Protein AF-A0A8H4V2S3-F1 (afdb_monomer)

Structure (mmCIF, N/CA/C/O backbone):
data_AF-A0A8H4V2S3-F1
#
_entry.id   AF-A0A8H4V2S3-F1
#
loop_
_atom_site.group_PDB
_atom_site.id
_atom_site.type_symbol
_atom_site.label_atom_id
_atom_site.label_alt_id
_atom_site.label_comp_id
_atom_site.label_asym_id
_atom_site.label_entity_id
_atom_site.label_seq_id
_atom_site.pdbx_PDB_ins_code
_atom_site.Cartn_x
_atom_site.Cartn_y
_atom_site.Cartn_z
_atom_site.occupancy
_atom_site.B_iso_or_equiv
_atom_site.auth_seq_id
_atom_site.auth_comp_id
_atom_site.auth_asym_id
_atom_site.auth_atom_id
_atom_site.pdbx_PDB_model_num
ATOM 1 N N . MET A 1 1 ? 55.366 20.898 -35.032 1.00 26.80 1 MET A N 1
ATOM 2 C CA . MET A 1 1 ? 56.160 21.334 -33.862 1.00 26.80 1 MET A CA 1
ATOM 3 C C . MET A 1 1 ? 55.260 22.213 -33.000 1.00 26.80 1 MET A C 1
ATOM 5 O O . MET A 1 1 ? 54.598 23.060 -33.578 1.00 26.80 1 MET A O 1
ATOM 9 N N . PRO A 1 2 ? 55.152 21.971 -31.689 1.00 45.28 2 PRO A N 1
ATOM 10 C CA . PRO A 1 2 ? 54.397 20.822 -31.177 1.00 45.28 2 PRO A CA 1
ATOM 11 C C . PRO A 1 2 ? 53.497 21.148 -29.958 1.00 45.28 2 PRO A C 1
ATOM 13 O O . PRO A 1 2 ? 53.590 22.226 -29.395 1.00 45.28 2 PRO A O 1
ATOM 16 N N . HIS A 1 3 ? 52.700 20.137 -29.573 1.00 29.64 3 HIS A N 1
ATOM 17 C CA . HIS A 1 3 ? 52.208 19.772 -28.224 1.00 29.64 3 HIS A CA 1
ATOM 18 C C . HIS A 1 3 ? 51.425 20.816 -27.394 1.00 29.64 3 HIS A C 1
ATOM 20 O O . HIS A 1 3 ? 51.838 21.944 -27.215 1.00 29.64 3 HIS A O 1
ATOM 26 N N . GLY A 1 4 ? 50.261 20.517 -26.814 1.00 28.67 4 GLY A N 1
ATOM 27 C CA . GLY A 1 4 ? 49.838 19.267 -26.187 1.00 28.67 4 GLY A CA 1
ATOM 28 C C . GLY A 1 4 ? 50.019 19.379 -24.672 1.00 28.67 4 GLY A C 1
ATOM 29 O O . GLY A 1 4 ? 51.150 19.405 -24.212 1.00 28.67 4 GLY A O 1
ATOM 30 N N . ALA A 1 5 ? 48.927 19.407 -23.902 1.00 33.03 5 ALA A N 1
ATOM 31 C CA . ALA A 1 5 ? 48.943 19.024 -22.489 1.00 33.03 5 ALA A CA 1
ATOM 32 C C . ALA A 1 5 ? 47.524 18.706 -21.998 1.00 33.03 5 ALA A C 1
ATOM 34 O O . ALA A 1 5 ? 46.745 19.584 -21.634 1.00 33.03 5 ALA A O 1
ATOM 35 N N . LYS A 1 6 ? 47.221 17.405 -21.955 1.00 31.23 6 LYS A N 1
ATOM 36 C CA . LYS A 1 6 ? 46.289 16.831 -20.984 1.00 31.23 6 LYS A CA 1
ATOM 37 C C . LYS A 1 6 ? 46.817 17.157 -19.583 1.00 31.23 6 LYS A C 1
ATOM 39 O O . LYS A 1 6 ? 47.994 16.910 -19.321 1.00 31.23 6 LYS A O 1
ATOM 44 N N . ARG A 1 7 ? 45.961 17.605 -18.663 1.00 31.28 7 ARG A N 1
ATOM 45 C CA . ARG A 1 7 ? 46.200 17.406 -17.228 1.00 31.28 7 ARG A CA 1
ATOM 46 C C . ARG A 1 7 ? 45.157 16.451 -16.668 1.00 31.28 7 ARG A C 1
ATOM 48 O O . ARG A 1 7 ? 43.957 16.688 -16.766 1.00 31.28 7 ARG A O 1
ATOM 55 N N . LYS A 1 8 ? 45.698 15.347 -16.154 1.00 28.83 8 LYS A N 1
ATOM 56 C CA . LYS A 1 8 ? 45.082 14.345 -15.290 1.00 28.83 8 LYS A CA 1
ATOM 57 C C . LYS A 1 8 ? 44.313 15.019 -14.152 1.00 28.83 8 LYS A C 1
ATOM 59 O O . LYS A 1 8 ? 44.824 15.965 -13.559 1.00 28.83 8 LYS A O 1
ATOM 64 N N . ARG A 1 9 ? 43.140 14.481 -13.828 1.00 28.19 9 ARG A N 1
ATOM 65 C CA . ARG A 1 9 ? 42.620 14.493 -12.460 1.00 28.19 9 ARG A CA 1
ATOM 66 C C . ARG A 1 9 ? 43.046 13.163 -11.851 1.00 28.19 9 ARG A C 1
ATOM 68 O O . ARG A 1 9 ? 42.729 12.130 -12.431 1.00 28.19 9 ARG A O 1
ATOM 75 N N . ASP A 1 10 ? 43.804 13.231 -10.769 1.00 30.17 10 ASP A N 1
ATOM 76 C CA . ASP A 1 10 ? 43.915 12.152 -9.789 1.00 30.17 10 ASP A CA 1
ATOM 77 C C . ASP A 1 10 ? 43.292 12.657 -8.473 1.00 30.17 10 ASP A C 1
ATOM 79 O O . ASP A 1 10 ? 43.145 13.878 -8.317 1.00 30.17 10 ASP A O 1
ATOM 83 N N . PRO A 1 11 ? 42.834 11.727 -7.621 1.00 36.62 11 PRO A N 1
ATOM 84 C CA . PRO A 1 11 ? 41.878 11.942 -6.545 1.00 36.62 11 PRO A CA 1
ATOM 85 C C . PRO A 1 11 ? 42.564 12.422 -5.262 1.00 36.62 11 PRO A C 1
ATOM 87 O O . PRO A 1 11 ? 43.787 12.440 -5.175 1.00 36.62 11 PRO A O 1
ATOM 90 N N . ASP A 1 12 ? 41.737 12.756 -4.276 1.00 29.22 12 ASP A N 1
ATOM 91 C CA . ASP A 1 12 ? 42.098 13.090 -2.897 1.00 29.22 12 ASP A CA 1
ATOM 92 C C . ASP A 1 12 ? 42.623 14.512 -2.675 1.00 29.22 12 ASP A C 1
ATOM 94 O O . ASP A 1 12 ? 43.820 14.774 -2.619 1.00 29.22 12 ASP A O 1
ATOM 98 N N . ASP A 1 13 ? 41.682 15.426 -2.429 1.00 26.95 13 ASP A N 1
ATOM 99 C CA . ASP A 1 13 ? 41.865 16.356 -1.317 1.00 26.95 13 ASP A CA 1
ATOM 100 C C . ASP A 1 13 ? 40.515 16.604 -0.629 1.00 26.95 13 ASP A C 1
ATOM 102 O O . ASP A 1 13 ? 39.601 17.241 -1.161 1.00 26.95 13 ASP A O 1
ATOM 106 N N . TYR A 1 14 ? 40.385 15.984 0.542 1.00 27.92 14 TYR A N 1
ATOM 107 C CA . TYR A 1 14 ? 39.300 16.142 1.498 1.00 27.92 14 TYR A CA 1
ATOM 108 C C . TYR A 1 14 ? 39.486 17.468 2.242 1.00 27.92 14 TYR A C 1
ATOM 110 O O . TYR A 1 14 ? 40.471 17.639 2.956 1.00 27.92 14 TYR A O 1
ATOM 118 N N . ALA A 1 15 ? 38.498 18.357 2.167 1.00 28.30 15 ALA A N 1
ATOM 119 C CA . ALA A 1 15 ? 38.236 19.329 3.224 1.00 28.30 15 ALA A CA 1
ATOM 120 C C . ALA A 1 15 ? 36.764 19.763 3.176 1.00 28.30 15 ALA A C 1
ATOM 122 O O . ALA A 1 15 ? 36.351 20.531 2.307 1.00 28.30 15 ALA A O 1
ATOM 123 N N . ASP A 1 16 ? 35.986 19.238 4.124 1.00 28.05 16 ASP A N 1
ATOM 124 C CA . ASP A 1 16 ? 34.659 19.726 4.508 1.00 28.05 16 ASP A CA 1
ATOM 125 C C . ASP A 1 16 ? 34.687 21.228 4.835 1.00 28.05 16 ASP A C 1
ATOM 127 O O . ASP A 1 16 ? 35.646 21.726 5.437 1.00 28.05 16 ASP A O 1
ATOM 131 N N . PRO A 1 17 ? 33.566 21.924 4.591 1.00 28.03 17 PRO A N 1
ATOM 132 C CA . PRO A 1 17 ? 32.978 22.634 5.714 1.00 28.03 17 PRO A CA 1
ATOM 133 C C . PRO A 1 17 ? 31.469 22.385 5.833 1.00 28.03 17 PRO A C 1
ATOM 135 O O . PRO A 1 17 ? 30.662 22.786 4.998 1.00 28.03 17 PRO A O 1
ATOM 138 N N . VAL A 1 18 ? 31.135 21.755 6.957 1.00 27.66 18 VAL A N 1
ATOM 139 C CA . VAL A 1 18 ? 29.911 21.852 7.761 1.00 27.66 18 VAL A CA 1
ATOM 140 C C . VAL A 1 18 ? 28.949 22.974 7.331 1.00 27.66 18 VAL A C 1
ATOM 142 O O . VAL A 1 18 ? 29.212 24.158 7.549 1.00 27.66 18 VAL A O 1
ATOM 145 N N . MET A 1 19 ? 27.772 22.580 6.838 1.00 29.28 19 MET A N 1
ATOM 146 C CA . MET A 1 19 ? 26.548 23.385 6.887 1.00 29.28 19 MET A CA 1
ATOM 147 C C . MET A 1 19 ? 25.490 22.668 7.742 1.00 29.28 19 MET A C 1
ATOM 149 O O . MET A 1 19 ? 25.388 21.442 7.676 1.00 29.28 19 MET A O 1
ATOM 153 N N . PRO A 1 20 ? 24.709 23.397 8.560 1.00 29.56 20 PRO A N 1
ATOM 154 C CA . PRO A 1 20 ? 23.660 22.807 9.384 1.00 29.56 20 PRO A CA 1
ATOM 155 C C . PRO A 1 20 ? 22.458 22.388 8.516 1.00 29.56 20 PRO A C 1
ATOM 157 O O . PRO A 1 20 ? 22.207 23.009 7.480 1.00 29.56 20 PRO A O 1
ATOM 160 N N . PRO A 1 21 ? 21.674 21.371 8.917 1.00 30.83 21 PRO A N 1
ATOM 161 C CA . PRO A 1 21 ? 20.547 20.918 8.121 1.00 30.83 21 PRO A CA 1
ATOM 162 C C . PRO A 1 21 ? 19.351 21.855 8.335 1.00 30.83 21 PRO A C 1
ATOM 164 O O . PRO A 1 21 ? 18.686 21.810 9.366 1.00 30.83 21 PRO A O 1
ATOM 167 N N . SER A 1 22 ? 19.036 22.686 7.343 1.00 32.41 22 SER A N 1
ATOM 168 C CA . SER A 1 22 ? 17.702 23.277 7.183 1.00 32.41 22 SER A CA 1
ATOM 169 C C . SER A 1 22 ? 16.952 22.539 6.075 1.00 32.41 22 SER A C 1
ATOM 171 O O . SER A 1 22 ? 16.774 23.051 4.974 1.00 32.41 22 SER A O 1
ATOM 173 N N . GLY A 1 23 ? 16.544 21.305 6.376 1.00 29.84 23 GLY A N 1
ATOM 174 C CA . GLY A 1 23 ? 15.633 20.494 5.567 1.00 29.84 23 GLY A CA 1
ATOM 175 C C . GLY A 1 23 ? 14.263 20.427 6.234 1.00 29.84 23 GLY A C 1
ATOM 176 O O . GLY A 1 23 ? 13.970 19.484 6.958 1.00 29.84 23 GLY A O 1
ATOM 177 N N . GLY A 1 24 ? 13.443 21.460 6.038 1.00 30.02 24 GLY A N 1
ATOM 178 C CA . GLY A 1 24 ? 12.046 21.475 6.471 1.00 30.02 24 GLY A CA 1
ATOM 179 C C . GLY A 1 24 ? 11.176 20.660 5.519 1.00 30.02 24 GLY A C 1
ATOM 180 O O . GLY A 1 24 ? 10.582 21.223 4.603 1.00 30.02 24 GLY A O 1
ATOM 181 N N . GLY A 1 25 ? 11.115 19.345 5.728 1.00 31.86 25 GLY A N 1
ATOM 182 C CA . GLY A 1 25 ? 10.085 18.489 5.142 1.00 31.86 25 GLY A CA 1
ATOM 183 C C . GLY A 1 25 ? 8.762 18.713 5.873 1.00 31.86 25 GLY A C 1
ATOM 184 O O . GLY A 1 25 ? 8.672 18.506 7.082 1.00 31.86 25 GLY A O 1
ATOM 185 N N . PHE A 1 26 ? 7.744 19.190 5.158 1.00 31.77 26 PHE A N 1
ATOM 186 C CA . PHE A 1 26 ? 6.402 19.411 5.698 1.00 31.77 26 PHE A CA 1
ATOM 187 C C . PHE A 1 26 ? 5.693 18.064 5.905 1.00 31.77 26 PHE A C 1
ATOM 189 O O . PHE A 1 26 ? 5.074 17.532 4.989 1.00 31.77 26 PHE A O 1
ATOM 196 N N . GLY A 1 27 ? 5.789 17.515 7.117 1.00 32.06 27 GLY A N 1
ATOM 197 C CA . GLY A 1 27 ? 5.000 16.364 7.554 1.00 32.06 27 GLY A CA 1
ATOM 198 C C . GLY A 1 27 ? 3.635 16.788 8.106 1.00 32.06 27 GLY A C 1
ATOM 199 O O . GLY A 1 27 ? 3.530 17.756 8.863 1.00 32.06 27 GLY A O 1
ATOM 200 N N . ILE A 1 28 ? 2.594 16.027 7.768 1.00 43.88 28 ILE A N 1
ATOM 201 C CA . ILE A 1 28 ? 1.186 16.245 8.155 1.00 43.88 28 ILE A CA 1
ATOM 202 C C . ILE A 1 28 ? 1.011 16.357 9.689 1.00 43.88 28 ILE A C 1
ATOM 204 O O . ILE A 1 28 ? 0.163 17.106 10.173 1.00 43.88 28 ILE A O 1
ATOM 208 N N . GLY A 1 29 ? 1.882 15.713 10.477 1.00 41.47 29 GLY A N 1
ATOM 209 C CA . GLY A 1 29 ? 1.857 15.772 11.945 1.00 41.47 29 GLY A CA 1
ATOM 210 C C . GLY A 1 29 ? 2.233 17.130 12.560 1.00 41.47 29 GLY A C 1
ATOM 211 O O . GLY A 1 29 ? 1.801 17.440 13.668 1.00 41.47 29 GLY A O 1
ATOM 212 N N . GLN A 1 30 ? 2.983 17.988 11.859 1.00 41.09 30 GLN A N 1
ATOM 213 C CA . GLN A 1 30 ? 3.427 19.279 12.412 1.00 41.09 30 GLN A CA 1
ATOM 214 C C . GLN A 1 30 ? 2.384 20.399 12.248 1.00 41.09 30 GLN A C 1
ATOM 216 O O . GLN A 1 30 ? 2.469 21.435 12.909 1.00 41.09 30 GLN A O 1
ATOM 221 N N . THR A 1 31 ? 1.375 20.195 11.394 1.00 37.69 31 THR A N 1
ATOM 222 C CA . THR A 1 31 ? 0.281 21.156 11.176 1.00 37.69 31 THR A CA 1
ATOM 223 C C . THR A 1 31 ? -0.721 21.155 12.336 1.00 37.69 31 THR A C 1
ATOM 225 O O . THR A 1 31 ? -1.260 22.206 12.674 1.00 37.69 31 THR A O 1
ATOM 228 N N . LEU A 1 32 ? -0.906 20.017 13.015 1.00 39.84 32 LEU A N 1
ATOM 229 C CA . LEU A 1 32 ? -1.846 19.888 14.136 1.00 39.84 32 LEU A CA 1
ATOM 230 C C . LEU A 1 32 ? -1.305 20.474 15.450 1.00 39.84 32 LEU A C 1
ATOM 232 O O . LEU A 1 32 ? -2.060 21.089 16.198 1.00 39.84 32 LEU A O 1
ATOM 236 N N . SER A 1 33 ? 0.009 20.403 15.689 1.00 37.72 33 SER A N 1
ATOM 237 C CA . SER A 1 33 ? 0.622 20.972 16.902 1.00 37.72 33 SER A CA 1
ATOM 238 C C . SER A 1 33 ? 0.609 22.508 16.940 1.00 37.72 33 SER A C 1
ATOM 240 O O . SER A 1 33 ? 0.822 23.086 18.000 1.00 37.72 33 SER A O 1
ATOM 242 N N . ARG A 1 34 ? 0.357 23.189 15.812 1.00 39.09 34 ARG A N 1
ATOM 243 C CA . ARG A 1 34 ? 0.254 24.661 15.742 1.00 39.09 34 ARG A CA 1
ATOM 244 C C . ARG A 1 34 ? -1.176 25.198 15.824 1.00 39.09 34 ARG A C 1
ATOM 246 O O . ARG A 1 34 ? -1.349 26.409 15.888 1.00 39.09 34 ARG A O 1
ATOM 253 N N . LEU A 1 35 ? -2.181 24.322 15.833 1.00 37.06 35 LEU A N 1
ATOM 254 C CA . LEU A 1 35 ? -3.590 24.697 15.999 1.00 37.06 35 LEU A CA 1
ATOM 255 C C . LEU A 1 35 ? -4.070 24.597 17.454 1.00 37.06 35 LEU A C 1
ATOM 257 O O . LEU A 1 35 ? -5.145 25.100 17.760 1.00 37.06 35 LEU A O 1
ATOM 261 N N . GLN A 1 36 ? -3.283 23.987 18.349 1.00 39.38 36 GLN A N 1
ATOM 262 C CA . GLN A 1 36 ? -3.633 23.852 19.770 1.00 39.38 36 GLN A CA 1
ATOM 263 C C . GLN A 1 36 ? -3.011 24.917 20.686 1.00 39.38 36 GLN A C 1
ATOM 265 O O . GLN A 1 36 ? -3.525 25.120 21.780 1.00 39.38 36 GLN A O 1
ATOM 270 N N . ASP A 1 37 ? -2.003 25.666 20.225 1.00 36.44 37 ASP A N 1
ATOM 271 C CA . ASP A 1 37 ? -1.382 26.744 21.003 1.00 36.44 37 ASP A CA 1
ATOM 272 C C . ASP A 1 37 ? -1.608 28.117 20.357 1.00 36.44 37 ASP A C 1
ATOM 274 O O . ASP A 1 37 ? -0.780 28.640 19.611 1.00 36.44 37 ASP A O 1
ATOM 278 N N . SER A 1 38 ? -2.734 28.746 20.693 1.00 30.80 38 SER A N 1
ATOM 279 C CA . SER A 1 38 ? -2.855 30.205 20.645 1.00 30.80 38 SER A CA 1
ATOM 280 C C . SER A 1 38 ? -3.637 30.711 21.856 1.00 30.80 38 SER A C 1
ATOM 282 O O . SER A 1 38 ? -4.762 31.196 21.746 1.00 30.80 38 SER A O 1
ATOM 284 N N . ALA A 1 39 ? -3.020 30.590 23.031 1.00 29.39 39 ALA A N 1
ATOM 285 C CA . ALA A 1 39 ? -3.271 31.512 24.129 1.00 29.39 39 ALA A CA 1
ATOM 286 C C . ALA A 1 39 ? -2.480 32.806 23.864 1.00 29.39 39 ALA A C 1
ATOM 288 O O . ALA A 1 39 ? -1.303 32.772 23.503 1.00 29.39 39 ALA A O 1
ATOM 289 N N . SER A 1 40 ? -3.165 33.940 23.996 1.00 30.98 40 SER A N 1
ATOM 290 C CA . SER A 1 40 ? -2.683 35.302 23.749 1.00 30.98 40 SER A CA 1
ATOM 291 C C . SER A 1 40 ? -1.358 35.631 24.447 1.00 30.98 40 SER A C 1
ATOM 293 O O . SER A 1 40 ? -1.113 35.171 25.564 1.00 30.98 40 SER A O 1
ATOM 295 N N . PRO A 1 41 ? -0.588 36.580 23.888 1.00 27.23 41 PRO A N 1
ATOM 296 C CA . PRO A 1 41 ? -0.168 37.674 24.754 1.00 27.23 41 PRO A CA 1
ATOM 297 C C . PRO A 1 41 ? -0.292 39.066 24.125 1.00 27.23 41 PRO A C 1
ATOM 299 O O . PRO A 1 41 ? -0.157 39.297 22.927 1.00 27.23 41 PRO A O 1
ATOM 302 N N . THR A 1 42 ? -0.567 39.984 25.038 1.00 26.28 42 THR A N 1
ATOM 303 C CA . THR A 1 42 ? -0.709 41.432 24.961 1.00 26.28 42 THR A CA 1
ATOM 304 C C . THR A 1 42 ? 0.632 42.128 24.707 1.00 26.28 42 THR A C 1
ATOM 306 O O . THR A 1 42 ? 1.588 41.834 25.420 1.00 26.28 42 THR A O 1
ATOM 309 N N . SER A 1 43 ? 0.674 43.130 23.819 1.00 23.09 43 SER A N 1
ATOM 310 C CA . SER A 1 43 ? 1.456 44.369 24.022 1.00 23.09 43 SER A CA 1
ATOM 311 C C . SER A 1 43 ? 1.204 45.425 22.928 1.00 23.09 43 SER A C 1
ATOM 313 O O . SER A 1 43 ? 1.536 45.256 21.761 1.00 23.09 43 SER A O 1
ATOM 315 N N . THR A 1 44 ? 0.561 46.513 23.361 1.00 23.03 44 THR A N 1
ATOM 316 C CA . THR A 1 44 ? 0.855 47.938 23.095 1.00 23.03 44 THR A CA 1
ATOM 317 C C . THR A 1 44 ? 1.714 48.319 21.881 1.00 23.03 44 THR A C 1
ATOM 319 O O . THR A 1 44 ? 2.912 48.060 21.921 1.00 23.03 44 THR A O 1
ATOM 322 N N . VAL A 1 45 ? 1.160 49.106 20.943 1.00 23.78 45 VAL A N 1
ATOM 323 C CA . VAL A 1 45 ? 1.827 50.295 20.361 1.00 23.78 45 VAL A CA 1
ATOM 324 C C . VAL A 1 45 ? 0.774 51.349 19.974 1.00 23.78 45 VAL A C 1
ATOM 326 O O . VAL A 1 45 ? -0.359 51.018 19.633 1.00 23.78 45 VAL A O 1
ATOM 329 N N . GLU A 1 46 ? 1.212 52.594 20.116 1.00 23.44 46 GLU A N 1
ATOM 330 C CA . GLU A 1 46 ? 0.587 53.913 20.103 1.00 23.44 46 GLU A CA 1
ATOM 331 C C . GLU A 1 46 ? -0.160 54.346 18.828 1.00 23.44 46 GLU A C 1
ATOM 333 O O . GLU A 1 46 ? 0.014 53.814 17.731 1.00 23.44 46 GLU A O 1
ATOM 338 N N . GLU A 1 47 ? -0.993 55.362 19.055 1.00 22.55 47 GLU A N 1
ATOM 339 C CA . GLU A 1 47 ? -1.758 56.174 1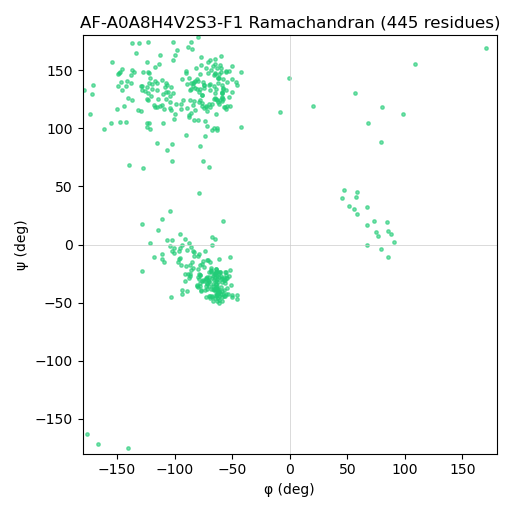8.113 1.00 22.55 47 GLU A CA 1
ATOM 340 C C . GLU A 1 47 ? -0.860 57.012 17.190 1.00 22.55 47 GLU A C 1
ATOM 342 O O . GLU A 1 47 ? 0.155 57.547 17.624 1.00 22.55 47 GLU A O 1
ATOM 347 N N . ASP A 1 48 ? -1.314 57.218 15.951 1.00 23.36 48 ASP A N 1
ATOM 348 C CA . ASP A 1 48 ? -1.191 58.517 15.285 1.00 23.36 48 ASP A CA 1
ATOM 349 C C . ASP A 1 48 ? -2.363 58.700 14.299 1.00 23.36 48 ASP A C 1
ATOM 351 O O . ASP A 1 48 ? -2.552 57.936 13.345 1.00 23.36 48 ASP A O 1
ATOM 355 N N . GLU A 1 49 ? -3.187 59.714 14.579 1.00 22.34 49 GLU A N 1
ATOM 356 C CA . GLU A 1 49 ? -4.209 60.294 13.696 1.00 22.34 49 GLU A CA 1
ATOM 357 C C . GLU A 1 49 ? -3.524 60.948 12.464 1.00 22.34 49 GLU A C 1
ATOM 359 O O . GLU A 1 49 ? -2.364 61.338 12.513 1.00 22.34 49 GLU A O 1
ATOM 364 N N . ILE A 1 50 ? -4.138 61.127 11.287 1.00 24.70 50 ILE A N 1
ATOM 365 C CA . ILE A 1 50 ? -5.108 62.196 10.992 1.00 24.70 50 ILE A CA 1
ATOM 366 C C . ILE A 1 50 ? -5.751 61.966 9.601 1.00 24.70 50 ILE A C 1
ATOM 368 O O . ILE A 1 50 ? -5.089 61.805 8.580 1.00 24.70 50 ILE A O 1
ATOM 372 N N . THR A 1 51 ? -7.085 62.032 9.628 1.00 21.30 51 THR A N 1
ATOM 373 C CA . THR A 1 51 ? -8.145 62.377 8.648 1.00 21.30 51 THR A CA 1
ATOM 374 C C . THR A 1 51 ? -7.838 62.794 7.188 1.00 21.30 51 THR A C 1
ATOM 376 O O . THR A 1 51 ? -7.005 63.655 6.927 1.00 21.30 51 THR A O 1
ATOM 379 N N . THR A 1 52 ? -8.698 62.377 6.233 1.00 23.20 52 THR A N 1
ATOM 380 C CA . THR A 1 52 ? -9.791 63.233 5.679 1.00 23.20 52 THR A CA 1
ATOM 381 C C . THR A 1 52 ? -10.703 62.569 4.611 1.00 23.20 52 THR A C 1
ATOM 383 O O . THR A 1 52 ? -10.234 62.062 3.600 1.00 23.20 52 THR A O 1
ATOM 386 N N . LYS A 1 53 ? -12.022 62.758 4.836 1.00 23.64 53 LYS A N 1
ATOM 387 C CA . LYS A 1 53 ? -13.189 62.963 3.928 1.00 23.64 53 LYS A CA 1
ATOM 388 C C . LYS A 1 53 ? -13.902 61.797 3.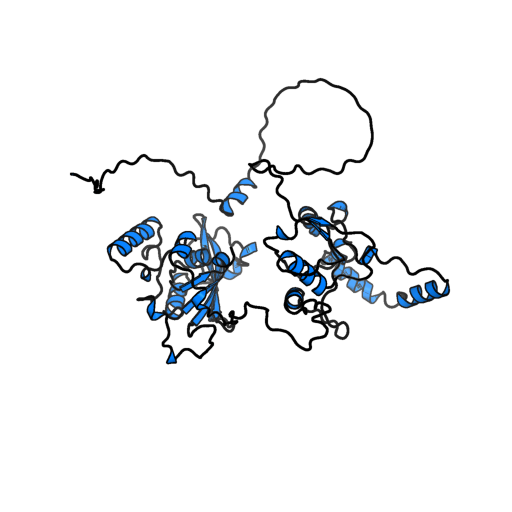190 1.00 23.64 53 LYS A C 1
ATOM 390 O O . LYS A 1 53 ? -13.356 61.160 2.299 1.00 23.64 53 LYS A O 1
ATOM 395 N N . ALA A 1 54 ? -15.196 61.655 3.532 1.00 23.17 54 ALA A N 1
ATOM 396 C CA . ALA A 1 54 ? -16.300 60.938 2.857 1.00 23.17 54 ALA A CA 1
ATOM 397 C C . ALA A 1 54 ? -16.837 61.743 1.635 1.00 23.17 54 ALA A C 1
ATOM 399 O O . ALA A 1 54 ? -16.497 62.922 1.530 1.00 23.17 54 ALA A O 1
ATOM 400 N N . ASP A 1 55 ? -17.570 61.245 0.620 1.00 26.36 55 ASP A N 1
ATOM 401 C CA . ASP A 1 55 ? -18.779 60.380 0.480 1.00 26.36 55 ASP A CA 1
ATOM 402 C C . ASP A 1 55 ? -18.915 59.909 -1.022 1.00 26.36 55 ASP A C 1
ATOM 404 O O . ASP A 1 55 ? -18.082 60.321 -1.831 1.00 26.36 55 ASP A O 1
ATOM 408 N N . PRO A 1 56 ? -19.992 59.239 -1.524 1.00 33.94 56 PRO A N 1
ATOM 409 C CA . PRO A 1 56 ? -20.532 57.913 -1.188 1.00 33.94 56 PRO A CA 1
ATOM 410 C C . PRO A 1 56 ? -20.808 57.000 -2.434 1.00 33.94 56 PRO A C 1
ATOM 412 O O . PRO A 1 56 ? -20.798 57.433 -3.582 1.00 33.94 56 PRO A O 1
ATOM 415 N N . ALA A 1 57 ? -21.166 55.734 -2.167 1.00 26.47 57 ALA A N 1
ATOM 416 C CA . ALA A 1 57 ? -21.958 54.800 -2.997 1.00 26.47 57 ALA A CA 1
ATOM 417 C C . ALA A 1 57 ? -21.401 54.236 -4.335 1.00 26.47 57 ALA A C 1
ATOM 419 O O . ALA A 1 57 ? -21.502 54.836 -5.399 1.00 26.47 57 ALA A O 1
ATOM 420 N N . THR A 1 58 ? -20.987 52.961 -4.309 1.00 28.95 58 THR A N 1
ATOM 421 C CA . THR A 1 58 ? -21.526 51.859 -5.150 1.00 28.95 58 THR A CA 1
ATOM 422 C C . THR A 1 58 ? -20.948 50.518 -4.671 1.00 28.95 58 THR A C 1
ATOM 424 O O . THR A 1 58 ? -19.778 50.431 -4.306 1.00 28.95 58 THR A O 1
ATOM 427 N N . GLY A 1 59 ? -21.804 49.491 -4.588 1.00 27.66 59 GLY A N 1
ATOM 428 C CA . GLY A 1 59 ? -21.563 48.217 -3.898 1.00 27.66 59 GLY A CA 1
ATOM 429 C C . GLY A 1 59 ? -20.297 47.480 -4.341 1.00 27.66 59 GLY A C 1
ATOM 430 O O . GLY A 1 59 ? -20.147 47.102 -5.502 1.00 27.66 59 GLY A O 1
ATOM 431 N N . GLY A 1 60 ? -19.387 47.279 -3.387 1.00 24.69 60 GLY A N 1
ATOM 432 C CA . GLY A 1 60 ? -18.099 46.634 -3.591 1.00 24.69 60 GLY A CA 1
ATOM 433 C C . GLY A 1 60 ? -18.198 45.112 -3.559 1.00 24.69 60 GLY A C 1
ATOM 434 O O . GLY A 1 60 ? -18.462 44.514 -2.521 1.00 24.69 60 GLY A O 1
ATOM 435 N N . VAL A 1 61 ? -17.901 44.490 -4.696 1.00 31.34 61 VAL A N 1
ATOM 436 C CA . VAL A 1 61 ? -17.482 43.088 -4.781 1.00 31.34 61 VAL A CA 1
ATOM 437 C C . VAL A 1 61 ? -16.176 42.935 -3.994 1.00 31.34 61 VAL A C 1
ATOM 439 O O . VAL A 1 61 ? -15.180 43.590 -4.312 1.00 31.34 61 VAL A O 1
ATOM 442 N N . SER A 1 62 ? -16.152 42.073 -2.976 1.00 27.89 62 SER A N 1
ATOM 443 C CA . SER A 1 62 ? -14.947 41.775 -2.197 1.00 27.89 62 SER A CA 1
ATOM 444 C C . SER A 1 62 ? -13.878 41.123 -3.082 1.00 27.89 62 SER A C 1
ATOM 446 O O . SER A 1 62 ? -13.909 39.928 -3.374 1.00 27.89 62 SER A O 1
ATOM 448 N N . GLN A 1 63 ? -12.898 41.912 -3.524 1.00 30.19 63 GLN A N 1
ATOM 449 C CA . GLN A 1 63 ? -11.713 41.410 -4.214 1.00 30.19 63 GLN A CA 1
ATOM 450 C C . GLN A 1 63 ? -10.799 40.682 -3.216 1.00 30.19 63 GLN A C 1
ATOM 452 O O . GLN A 1 63 ? -10.033 41.308 -2.484 1.00 30.19 63 GLN A O 1
ATOM 457 N N . LYS A 1 64 ? -10.820 39.342 -3.215 1.00 34.94 64 LYS A N 1
ATOM 458 C CA . LYS A 1 64 ? -9.753 38.548 -2.583 1.00 34.94 64 LYS A CA 1
ATOM 459 C C . LYS A 1 64 ? -8.422 38.832 -3.299 1.00 34.94 64 LYS A C 1
ATOM 461 O O . LYS A 1 64 ? -8.283 38.663 -4.513 1.00 34.94 64 LYS A O 1
ATOM 466 N N . LYS A 1 65 ? -7.442 39.295 -2.521 1.00 33.62 65 LYS A N 1
ATOM 467 C CA . LYS A 1 65 ? -6.084 39.692 -2.927 1.00 33.62 65 LYS A CA 1
ATOM 468 C C . LYS A 1 65 ? -5.390 38.538 -3.671 1.00 33.62 65 LYS A C 1
ATOM 470 O O . LYS A 1 65 ? -5.149 37.478 -3.100 1.00 33.62 65 LYS A O 1
ATOM 475 N N . ARG A 1 66 ? -5.062 38.736 -4.952 1.00 43.03 66 ARG A N 1
ATOM 476 C CA . ARG A 1 66 ? -4.330 37.752 -5.772 1.00 43.03 66 ARG A CA 1
ATOM 477 C C . ARG A 1 66 ? -2.902 37.606 -5.237 1.00 43.03 66 ARG A C 1
ATOM 479 O O . ARG A 1 66 ? -2.161 38.589 -5.211 1.00 43.03 66 ARG A O 1
ATOM 486 N N . ARG A 1 67 ? -2.507 36.392 -4.835 1.00 41.31 67 ARG A N 1
ATOM 487 C CA . ARG A 1 67 ? -1.109 36.062 -4.514 1.00 41.31 67 ARG A CA 1
ATOM 488 C C . ARG A 1 67 ? -0.248 36.276 -5.764 1.00 41.31 67 ARG A C 1
ATOM 490 O O . ARG A 1 67 ? -0.555 35.765 -6.838 1.00 41.31 67 ARG A O 1
ATOM 497 N N . ARG A 1 68 ? 0.782 37.106 -5.619 1.00 35.00 68 ARG A N 1
ATOM 498 C CA . ARG A 1 68 ? 1.728 37.510 -6.662 1.00 35.00 68 ARG A CA 1
ATOM 499 C C . ARG A 1 68 ? 2.870 36.486 -6.644 1.00 35.00 68 ARG A C 1
ATOM 501 O O . ARG A 1 68 ? 3.497 36.330 -5.604 1.00 35.00 68 ARG A O 1
ATOM 508 N N . GLY A 1 69 ? 3.069 35.751 -7.738 1.00 39.38 69 GLY A N 1
ATOM 509 C CA . GLY A 1 69 ? 4.222 34.859 -7.897 1.00 39.38 69 GLY A CA 1
ATOM 510 C C . GLY A 1 69 ? 5.516 35.656 -8.082 1.00 39.38 69 GLY A C 1
ATOM 511 O O . GLY A 1 69 ? 5.473 36.816 -8.493 1.00 39.38 69 GLY A O 1
ATOM 512 N N . GLU A 1 70 ? 6.650 35.029 -7.779 1.00 45.50 70 GLU A N 1
ATOM 513 C CA . GLU A 1 70 ? 7.992 35.633 -7.692 1.00 45.50 70 GLU A CA 1
ATOM 514 C C . GLU A 1 70 ? 8.596 36.135 -9.016 1.00 45.50 70 GLU A C 1
ATOM 516 O O . GLU A 1 70 ? 9.716 36.618 -9.035 1.00 45.50 70 GLU A O 1
ATOM 521 N N . ASN A 1 71 ? 7.845 36.119 -10.114 1.00 44.34 71 ASN A N 1
ATOM 522 C CA . ASN A 1 71 ? 8.155 36.843 -11.343 1.00 44.34 71 ASN A CA 1
ATOM 523 C C . ASN A 1 71 ? 6.831 37.387 -11.882 1.00 44.34 71 ASN A C 1
ATOM 525 O O . ASN A 1 71 ? 5.880 36.628 -12.024 1.00 44.34 71 ASN A O 1
ATOM 529 N N . GLY A 1 72 ? 6.744 38.695 -12.139 1.00 48.28 72 GLY A N 1
ATOM 530 C CA . GLY A 1 72 ? 5.514 39.473 -12.374 1.00 48.28 72 GLY A CA 1
ATOM 531 C C . GLY A 1 72 ? 4.571 39.076 -13.528 1.00 48.28 72 GLY A C 1
ATOM 532 O O . GLY A 1 72 ? 3.759 39.909 -13.935 1.00 48.28 72 GLY A O 1
ATOM 533 N N . GLU A 1 73 ? 4.611 37.851 -14.048 1.00 48.66 73 GLU A N 1
ATOM 534 C CA . GLU A 1 73 ? 3.582 37.318 -14.935 1.00 48.66 73 GLU A CA 1
ATOM 535 C C . GLU A 1 73 ? 2.322 36.919 -14.155 1.00 48.66 73 GLU A C 1
ATOM 537 O O . GLU A 1 73 ? 2.344 36.177 -13.173 1.00 48.66 73 GLU A O 1
ATOM 542 N N . LYS A 1 74 ? 1.168 37.416 -14.612 1.00 58.78 74 LYS A N 1
ATOM 543 C CA . LYS A 1 74 ? -0.141 37.024 -14.080 1.00 58.78 74 LYS A CA 1
ATOM 544 C C . LYS A 1 74 ? -0.395 35.561 -14.450 1.00 58.78 74 LYS A C 1
ATOM 546 O O . LYS A 1 74 ? -0.859 35.296 -15.556 1.00 58.78 74 LYS A O 1
ATOM 551 N N . THR A 1 75 ? -0.146 34.630 -13.531 1.00 58.19 75 THR A N 1
ATOM 552 C CA . THR A 1 75 ? -0.522 33.220 -13.699 1.00 58.19 75 THR A CA 1
ATOM 553 C C . THR A 1 75 ? -2.008 33.136 -14.061 1.00 58.19 75 THR A C 1
ATOM 555 O O . THR A 1 75 ? -2.878 33.640 -13.339 1.00 58.19 75 THR A O 1
ATOM 558 N N . LYS A 1 76 ? -2.296 32.577 -15.238 1.00 75.06 76 LYS A N 1
ATOM 559 C CA . LYS A 1 76 ? -3.649 32.425 -15.775 1.00 75.06 76 LYS A CA 1
ATOM 560 C C . LYS A 1 76 ? -4.264 31.165 -15.173 1.00 75.06 76 LYS A C 1
ATOM 562 O O . LYS A 1 76 ? -3.858 30.061 -15.513 1.00 75.06 76 LYS A O 1
ATOM 567 N N . TYR A 1 77 ? -5.207 31.338 -14.252 1.00 78.31 77 TYR A N 1
ATOM 568 C CA . TYR A 1 77 ? -5.907 30.218 -13.623 1.00 78.31 77 TYR A CA 1
ATOM 569 C C . TYR A 1 77 ? -7.133 29.814 -14.463 1.00 78.31 77 TYR A C 1
ATOM 571 O O . TYR A 1 77 ? -7.783 30.709 -15.029 1.00 78.31 77 TYR A O 1
ATOM 579 N N . PRO A 1 78 ? -7.460 28.511 -14.565 1.00 84.62 78 PRO A N 1
ATOM 580 C CA . PRO A 1 78 ? -8.719 28.059 -15.144 1.00 84.62 78 PRO A CA 1
ATOM 581 C C . PRO A 1 78 ? -9.903 28.712 -14.431 1.00 84.62 78 PRO A C 1
ATOM 583 O O . PRO A 1 78 ? -9.933 28.797 -13.207 1.00 84.62 78 PRO A O 1
ATOM 586 N N . THR A 1 79 ? -10.874 29.236 -15.170 1.00 84.62 79 THR A N 1
ATOM 587 C CA . THR A 1 79 ? -12.047 29.880 -14.557 1.00 84.62 79 THR A CA 1
ATOM 588 C C . THR A 1 79 ? -13.307 29.455 -15.277 1.00 84.62 79 THR A C 1
ATOM 590 O O . THR A 1 79 ? -13.420 29.636 -16.491 1.00 84.62 79 THR A O 1
ATOM 593 N N . LEU A 1 80 ? -14.252 28.915 -14.513 1.00 86.25 80 LEU A N 1
ATOM 594 C CA . LEU A 1 80 ? -15.575 28.544 -14.989 1.00 86.25 80 LEU A CA 1
ATOM 595 C C . LEU A 1 80 ? -16.502 29.761 -14.963 1.00 86.25 80 LEU A C 1
ATOM 597 O O . LEU A 1 80 ? -16.501 30.545 -14.019 1.00 86.25 80 LEU A O 1
ATOM 601 N N . THR A 1 81 ? -17.279 29.921 -16.025 1.00 85.25 81 THR A N 1
ATOM 602 C CA . THR A 1 81 ? -18.269 30.987 -16.200 1.00 85.25 81 THR A CA 1
ATOM 603 C C . THR A 1 81 ? -19.527 30.390 -16.809 1.00 85.25 81 THR A C 1
ATOM 605 O O . THR A 1 81 ? -19.438 29.557 -17.711 1.00 85.25 81 THR A O 1
ATOM 608 N N . TYR A 1 82 ? -20.695 30.808 -16.340 1.00 84.19 82 TYR A N 1
ATOM 609 C CA . TYR A 1 82 ? -21.984 30.351 -16.850 1.00 84.19 82 TYR A CA 1
ATOM 610 C C . TYR A 1 82 ? -22.918 31.542 -17.074 1.00 84.19 82 TYR A C 1
ATOM 612 O O . TYR A 1 82 ? -22.641 32.651 -16.620 1.00 84.19 82 TYR A O 1
ATOM 620 N N . VAL A 1 83 ? -23.997 31.315 -17.822 1.00 77.75 83 VAL A N 1
ATOM 621 C CA . VAL A 1 83 ? -25.038 32.315 -18.082 1.00 77.75 83 VAL A CA 1
ATOM 622 C C . VAL A 1 83 ? -26.342 31.791 -17.500 1.00 77.75 83 VAL A C 1
ATOM 624 O O . VAL A 1 83 ? -26.800 30.715 -17.891 1.00 77.75 83 VAL A O 1
ATOM 627 N N . GLU A 1 84 ? -26.920 32.541 -16.566 1.00 71.06 84 GLU A N 1
ATOM 628 C CA . GLU A 1 84 ? -28.201 32.206 -15.945 1.00 71.06 84 GLU A CA 1
ATOM 629 C C . GLU A 1 84 ? -29.338 32.185 -16.976 1.00 71.06 84 GLU A C 1
ATOM 631 O O . GLU A 1 84 ? -29.350 32.951 -17.940 1.00 71.06 84 GLU A O 1
ATOM 636 N N . GLY A 1 85 ? -30.282 31.258 -16.800 1.00 66.75 85 GLY A N 1
ATOM 637 C CA . GLY A 1 85 ? -31.484 31.144 -17.637 1.00 66.75 85 GLY A CA 1
ATOM 638 C C . GLY A 1 85 ? -31.282 30.449 -18.990 1.00 66.75 85 GLY A C 1
ATOM 639 O O . GLY A 1 85 ? -32.248 30.211 -19.713 1.00 66.75 85 GLY A O 1
ATOM 640 N N . ARG A 1 86 ? -30.046 30.071 -19.351 1.00 71.44 86 ARG A N 1
ATOM 641 C CA . ARG A 1 86 ? -29.763 29.389 -20.629 1.00 71.44 86 ARG A CA 1
ATOM 642 C C . ARG A 1 86 ? -30.131 27.901 -20.614 1.00 71.44 86 ARG A C 1
ATOM 644 O O . ARG A 1 86 ? -30.394 27.330 -21.673 1.00 71.44 86 ARG A O 1
ATOM 651 N N . LEU A 1 87 ? -30.139 27.262 -19.445 1.00 75.19 87 LEU A N 1
ATOM 652 C CA . LEU A 1 87 ? -30.446 25.839 -19.315 1.00 75.19 87 LEU A CA 1
ATOM 653 C C . LEU A 1 87 ? -31.953 25.574 -19.370 1.00 75.19 87 LEU A C 1
ATOM 655 O O . LEU A 1 87 ? -32.720 26.074 -18.555 1.00 75.19 87 LEU A O 1
ATOM 659 N N . GLN A 1 88 ? -32.350 24.730 -20.321 1.00 70.81 88 GLN A N 1
ATOM 660 C CA . GLN A 1 88 ? -33.731 24.264 -20.502 1.00 70.81 88 GLN A CA 1
ATOM 661 C C . GLN A 1 88 ? -33.957 22.854 -19.918 1.00 70.81 88 GLN A C 1
ATOM 663 O O . GLN A 1 88 ? -35.083 22.365 -19.884 1.00 70.81 88 GLN A O 1
ATOM 668 N N . SER A 1 89 ? -32.889 22.185 -19.470 1.00 77.38 89 SER A N 1
ATOM 669 C CA . SER A 1 89 ? -32.915 20.840 -18.886 1.00 77.38 89 SER A CA 1
ATOM 670 C C . SER A 1 89 ? -31.738 20.626 -17.932 1.00 77.38 89 SER A C 1
ATOM 672 O O . SER A 1 89 ? -30.698 21.267 -18.089 1.00 77.38 89 SER A O 1
ATOM 674 N N . SER A 1 90 ? -31.865 19.675 -16.999 1.00 80.94 90 SER A N 1
ATOM 675 C CA . SER A 1 90 ? -30.771 19.263 -16.111 1.00 80.94 90 SER A CA 1
ATOM 676 C C . SER A 1 90 ? -29.552 18.775 -16.892 1.00 80.94 90 SER A C 1
ATOM 678 O O . SER A 1 90 ? -29.681 18.057 -17.888 1.00 80.94 90 SER A O 1
ATOM 680 N N . ILE A 1 91 ? -28.368 19.107 -16.382 1.00 86.81 91 ILE A N 1
ATOM 681 C CA . ILE A 1 91 ? -27.095 18.575 -16.871 1.00 86.81 91 ILE A CA 1
ATOM 682 C C . ILE A 1 91 ? -27.050 17.078 -16.587 1.00 86.81 91 ILE A C 1
ATOM 684 O O . ILE A 1 91 ? -27.429 16.642 -15.502 1.00 86.81 91 ILE A O 1
ATOM 688 N N . ARG A 1 92 ? -26.589 16.277 -17.544 1.00 87.44 92 ARG A N 1
ATOM 689 C CA . ARG A 1 92 ? -26.380 14.838 -17.358 1.00 87.44 92 ARG A CA 1
ATOM 690 C C . ARG A 1 92 ? -24.912 14.551 -17.089 1.00 87.44 92 ARG A C 1
ATOM 692 O O . ARG A 1 92 ? -24.026 15.321 -17.451 1.00 87.44 92 ARG A O 1
ATOM 699 N N . ILE A 1 93 ? -24.644 13.361 -16.567 1.00 86.69 93 ILE A N 1
ATOM 700 C CA . ILE A 1 93 ? -23.278 12.867 -16.363 1.00 86.69 93 ILE A CA 1
ATOM 701 C C . ILE A 1 93 ? -22.428 12.905 -17.650 1.00 86.69 93 ILE A C 1
ATOM 703 O O . ILE A 1 93 ? -21.260 13.284 -17.607 1.00 86.69 93 ILE A O 1
ATOM 707 N N . ALA A 1 94 ? -23.019 12.609 -18.812 1.00 83.56 94 ALA A N 1
ATOM 708 C CA . ALA A 1 94 ? -22.331 12.702 -20.105 1.00 83.56 94 ALA A CA 1
ATOM 709 C C . ALA A 1 94 ? -21.901 14.141 -20.466 1.00 83.56 94 ALA A C 1
ATOM 711 O O . ALA A 1 94 ? -20.882 14.355 -21.127 1.00 83.56 94 ALA A O 1
ATOM 712 N N . ASP A 1 95 ? -22.655 15.144 -20.012 1.00 87.00 95 ASP A N 1
ATOM 713 C CA . ASP A 1 95 ? -22.347 16.550 -20.267 1.00 87.00 95 ASP A CA 1
ATOM 714 C C . ASP A 1 95 ? -21.160 17.014 -19.388 1.00 87.00 95 ASP A C 1
ATOM 716 O O . ASP A 1 95 ? -20.340 17.815 -19.840 1.00 87.00 95 ASP A O 1
ATOM 720 N N . LEU A 1 96 ? -21.003 16.446 -18.180 1.00 87.81 96 LEU A N 1
ATOM 721 C CA . LEU A 1 96 ? -19.810 16.619 -17.333 1.00 87.81 96 LEU A CA 1
ATOM 722 C C . LEU A 1 96 ? -18.584 15.909 -17.915 1.00 87.81 96 LEU A C 1
ATOM 724 O O . LEU A 1 96 ? -17.509 16.500 -17.983 1.00 87.81 96 LEU A O 1
ATOM 728 N N . GLN A 1 97 ? -18.746 14.672 -18.393 1.00 86.81 97 GLN A N 1
ATOM 729 C CA . GLN A 1 97 ? -17.685 13.944 -19.096 1.00 86.81 97 GLN A CA 1
ATOM 730 C C . GLN A 1 97 ? -17.166 14.762 -20.292 1.00 86.81 97 GLN A C 1
ATOM 732 O O . GLN A 1 97 ? -15.960 14.884 -20.489 1.00 86.81 97 GLN A O 1
ATOM 737 N N . SER A 1 98 ? -18.068 15.392 -21.049 1.00 85.38 98 SER A N 1
ATOM 738 C CA . SER A 1 98 ? -17.709 16.253 -22.183 1.00 85.38 98 SER A CA 1
ATOM 739 C C . SER A 1 98 ? -16.891 17.480 -21.761 1.00 85.38 98 SER A C 1
ATOM 741 O O . SER A 1 98 ? -15.940 17.841 -22.452 1.00 85.38 98 SER A O 1
ATOM 743 N N . LEU A 1 99 ? -17.208 18.095 -20.614 1.00 87.56 99 LEU A N 1
ATOM 744 C CA . LEU A 1 99 ? -16.402 19.184 -20.053 1.00 87.56 99 LEU A CA 1
ATOM 745 C C . LEU A 1 99 ? -14.988 18.706 -19.694 1.00 87.56 99 LEU A C 1
ATOM 747 O O . LEU A 1 99 ? -14.024 19.389 -20.026 1.00 87.56 99 LEU A O 1
ATOM 751 N N . LEU A 1 100 ? -14.850 17.530 -19.076 1.00 87.00 100 LEU A N 1
ATOM 752 C CA . LEU A 1 100 ? -13.539 16.953 -18.752 1.00 87.00 100 LEU A CA 1
ATOM 753 C C . LEU A 1 100 ? -12.716 16.673 -20.012 1.00 87.00 100 LEU A C 1
ATOM 755 O O . LEU A 1 100 ? -11.533 17.000 -20.066 1.00 87.00 100 LEU A O 1
ATOM 759 N N . LEU A 1 101 ? -13.350 16.128 -21.049 1.00 84.31 101 LEU A N 1
ATOM 760 C CA . LEU A 1 101 ? -12.702 15.902 -22.340 1.00 84.31 101 LEU A CA 1
ATOM 761 C C . LEU A 1 101 ? -12.294 17.213 -23.009 1.00 84.31 101 LEU A C 1
ATOM 763 O O . LEU A 1 101 ? -11.252 17.251 -23.643 1.00 84.31 101 LEU A O 1
ATOM 767 N N . TYR A 1 102 ? -13.059 18.293 -22.846 1.00 85.38 102 TYR A N 1
ATOM 768 C CA . TYR A 1 102 ? -12.651 19.623 -23.305 1.00 85.38 102 TYR A CA 1
ATOM 769 C C . TYR A 1 102 ? -11.453 20.192 -22.517 1.00 85.38 102 TYR A C 1
ATOM 771 O O . TYR A 1 102 ? -10.681 20.980 -23.060 1.00 85.38 102 TYR A O 1
ATOM 779 N N . CYS A 1 103 ? -11.276 19.814 -21.244 1.00 83.25 103 CYS A N 1
ATOM 780 C CA . CYS A 1 103 ? -10.107 20.208 -20.448 1.00 83.25 103 CYS A CA 1
ATOM 781 C C . CYS A 1 103 ? -8.828 19.473 -20.875 1.00 83.25 103 CYS A C 1
ATOM 783 O O . CYS A 1 103 ? -7.770 20.092 -20.948 1.00 83.25 103 CYS A O 1
ATOM 785 N N . PHE A 1 104 ? -8.922 18.156 -21.087 1.00 81.44 104 PHE A N 1
ATOM 786 C CA . PHE A 1 104 ? -7.762 17.256 -21.177 1.00 81.44 104 PHE A CA 1
ATOM 787 C C . PHE A 1 104 ? -7.493 16.679 -22.566 1.00 81.44 104 PHE A C 1
ATOM 789 O O . PHE A 1 104 ? -6.443 16.080 -22.785 1.00 81.44 104 PHE A O 1
ATOM 796 N N . ALA A 1 105 ? -8.437 16.819 -23.488 1.00 76.69 105 ALA A N 1
ATOM 797 C CA . ALA A 1 105 ? -8.370 16.271 -24.833 1.00 76.69 105 ALA A CA 1
ATOM 798 C C . ALA A 1 105 ? -8.939 17.279 -25.846 1.00 76.69 105 ALA A C 1
ATOM 800 O O . ALA A 1 105 ? -9.336 18.392 -25.497 1.00 76.69 105 ALA A O 1
ATOM 801 N N . ASP A 1 106 ? -9.038 16.872 -27.111 1.00 70.38 106 ASP A N 1
ATOM 802 C CA . ASP A 1 106 ? -9.652 17.667 -28.183 1.00 70.38 106 ASP A CA 1
ATOM 803 C C . ASP A 1 106 ? -11.196 17.597 -28.145 1.00 70.38 106 ASP A C 1
ATOM 805 O O . ASP A 1 106 ? -11.865 17.382 -29.158 1.00 70.38 106 ASP A O 1
ATOM 809 N N . GLY A 1 107 ? -11.781 17.719 -26.948 1.00 71.44 107 GLY A N 1
ATOM 810 C CA . GLY A 1 107 ? -13.228 17.734 -26.751 1.00 71.44 107 GLY A CA 1
ATOM 811 C C . GLY A 1 107 ? -13.887 19.002 -27.303 1.00 71.44 107 GLY A C 1
ATOM 812 O O . GLY A 1 107 ? -13.261 20.048 -27.459 1.00 71.44 107 GLY A O 1
ATOM 813 N N . ILE A 1 108 ? -15.190 18.936 -27.578 1.00 79.25 108 ILE A N 1
ATOM 814 C CA . ILE A 1 108 ? -15.968 20.113 -27.990 1.00 79.25 108 ILE A CA 1
ATOM 815 C C . ILE A 1 108 ? -16.343 20.921 -26.744 1.00 79.25 108 ILE A C 1
ATOM 817 O O . ILE A 1 108 ? -16.844 20.364 -25.768 1.00 79.25 108 ILE A O 1
ATOM 821 N N . ALA A 1 109 ? -16.151 22.243 -26.796 1.00 81.56 109 ALA A N 1
ATOM 822 C CA . ALA A 1 109 ? -16.530 23.137 -25.706 1.00 81.56 109 ALA A CA 1
ATOM 823 C C . ALA A 1 109 ? -18.038 23.019 -25.382 1.00 81.56 109 ALA A C 1
ATOM 825 O O . ALA A 1 109 ? -18.874 23.195 -26.283 1.00 81.56 109 ALA A O 1
ATOM 826 N N . PRO A 1 110 ? -18.413 22.745 -24.118 1.00 85.38 110 PRO A N 1
ATOM 827 C CA . PRO A 1 110 ? -19.813 22.628 -23.734 1.00 85.38 110 PRO A CA 1
ATOM 828 C C . PRO A 1 110 ? -20.552 23.961 -23.895 1.00 85.38 110 PRO A C 1
ATOM 830 O O . PRO A 1 110 ? -19.999 25.040 -23.714 1.00 85.38 110 PRO A O 1
ATOM 833 N N . GLN A 1 111 ? -21.841 23.896 -24.232 1.00 83.44 111 GLN A N 1
ATOM 834 C CA . GLN A 1 111 ? -22.662 25.098 -24.442 1.00 83.44 111 GLN A CA 1
ATOM 835 C C . GLN A 1 111 ? -23.236 25.677 -23.143 1.00 83.44 111 GLN A C 1
ATOM 837 O O . GLN A 1 111 ? -23.625 26.844 -23.106 1.00 83.44 111 GLN A O 1
ATOM 842 N N . TRP A 1 112 ? -23.304 24.866 -22.088 1.00 84.56 112 TRP A N 1
ATOM 843 C CA . TRP A 1 112 ? -23.887 25.238 -20.799 1.00 84.56 112 TRP A CA 1
ATOM 844 C C . TRP A 1 112 ? -22.889 25.926 -19.857 1.00 84.56 112 TRP A C 1
ATOM 846 O O . TRP A 1 112 ? -23.304 26.611 -18.926 1.00 84.56 112 TRP A O 1
ATOM 856 N N . ILE A 1 113 ? -21.586 25.794 -20.120 1.00 87.62 113 ILE A N 1
ATOM 857 C CA . ILE A 1 113 ? -20.520 26.396 -19.317 1.00 87.62 113 ILE A CA 1
ATOM 858 C C . ILE A 1 113 ? -19.345 26.793 -20.199 1.00 87.62 113 ILE A C 1
ATOM 860 O O . ILE A 1 113 ? -18.963 26.083 -21.122 1.00 87.62 113 ILE A O 1
ATOM 864 N N . SER A 1 114 ? -18.763 27.945 -19.903 1.00 87.00 114 SER A N 1
ATOM 865 C CA . SER A 1 114 ? -17.585 28.473 -20.576 1.00 87.00 114 SER A CA 1
ATOM 866 C C . SER A 1 114 ? -16.403 28.428 -19.620 1.00 87.00 114 SER A C 1
ATOM 868 O O . SER A 1 114 ? -16.486 28.927 -18.496 1.00 87.00 114 SER A O 1
ATOM 870 N N . MET A 1 115 ? -15.284 27.873 -20.075 1.00 85.25 115 MET A N 1
ATOM 871 C CA . MET A 1 115 ? -14.059 27.785 -19.291 1.00 85.25 115 MET A CA 1
ATOM 872 C C . MET A 1 115 ? -12.952 28.619 -19.929 1.00 85.25 115 MET A C 1
ATOM 874 O O . MET A 1 115 ? -12.511 28.360 -21.048 1.00 85.25 115 MET A O 1
ATOM 878 N N . LYS A 1 116 ? -12.468 29.618 -19.192 1.00 85.06 116 LYS A N 1
ATOM 879 C CA . LYS A 1 116 ? -11.283 30.392 -19.574 1.00 85.06 116 LYS A CA 1
ATOM 880 C C . LYS A 1 116 ? -10.030 29.644 -19.137 1.00 85.06 116 LYS A C 1
ATOM 882 O O . LYS A 1 116 ? -9.997 29.111 -18.034 1.00 85.06 116 LYS A O 1
ATOM 887 N N . HIS A 1 117 ? -8.999 29.659 -19.981 1.00 84.12 117 HIS A N 1
ATOM 888 C CA . HIS A 1 117 ? -7.720 28.972 -19.744 1.00 84.12 117 HIS A CA 1
ATOM 889 C C . HIS A 1 117 ? -7.870 27.455 -19.518 1.00 84.12 117 HIS A C 1
ATOM 891 O O . HIS A 1 117 ? -7.190 26.888 -18.668 1.00 84.12 117 HIS A O 1
ATOM 897 N N . SER A 1 118 ? -8.742 26.801 -20.294 1.00 80.88 118 SER A N 1
ATOM 898 C CA . SER A 1 118 ? -9.003 25.353 -20.223 1.00 80.88 118 SER A CA 1
ATOM 899 C C . SER A 1 118 ? -7.728 24.504 -20.253 1.00 80.88 118 SER A C 1
ATOM 901 O O . SER A 1 118 ? -7.547 23.651 -19.395 1.00 80.88 118 SER A O 1
ATOM 903 N N . GLY A 1 119 ? -6.784 24.820 -21.145 1.00 78.50 119 GLY A N 1
ATOM 904 C CA . GLY A 1 119 ? -5.505 24.104 -21.260 1.00 78.50 119 GLY A CA 1
ATOM 905 C C . GLY A 1 119 ? -4.539 24.272 -20.077 1.00 78.50 119 GLY A C 1
ATOM 906 O O . GLY A 1 119 ? -3.438 23.740 -20.117 1.00 78.50 119 GLY A O 1
ATOM 907 N N . HIS A 1 120 ? -4.901 25.040 -19.041 1.00 83.44 120 HIS A N 1
ATOM 908 C CA . HIS A 1 120 ? -4.134 25.126 -17.788 1.00 83.44 120 HIS A CA 1
ATOM 909 C C . HIS A 1 120 ? -4.671 24.171 -16.709 1.00 83.44 120 HIS A C 1
ATOM 911 O O . HIS A 1 120 ? -4.099 24.093 -15.619 1.00 83.44 120 HIS A O 1
ATOM 917 N N . VAL A 1 121 ? -5.758 23.443 -16.986 1.00 83.06 121 VAL A N 1
ATOM 918 C CA . VAL A 1 121 ? -6.256 22.375 -16.117 1.00 83.06 121 VAL A CA 1
ATOM 919 C C . VAL A 1 121 ? -5.318 21.175 -16.256 1.00 83.06 121 VAL A C 1
ATOM 921 O O . VAL A 1 121 ? -5.306 20.502 -17.278 1.00 83.06 121 VAL A O 1
ATOM 924 N N . LYS A 1 122 ? -4.497 20.925 -15.229 1.00 80.38 122 LYS A N 1
ATOM 925 C CA . LYS A 1 122 ? -3.533 19.807 -15.219 1.00 80.38 122 LYS A CA 1
ATOM 926 C C . LYS A 1 122 ? -4.097 18.523 -14.622 1.00 80.38 122 LYS A C 1
ATOM 928 O O . LYS A 1 122 ? -3.679 17.441 -15.009 1.00 80.38 122 LYS A O 1
ATOM 933 N N . LYS A 1 123 ? -5.012 18.651 -13.661 1.00 81.44 123 LYS A N 1
ATOM 934 C CA . LYS A 1 123 ? -5.619 17.543 -12.917 1.00 81.44 123 LYS A CA 1
ATOM 935 C C . LYS A 1 123 ? -7.055 17.912 -12.549 1.00 81.44 123 LYS A C 1
ATOM 937 O O . LYS A 1 123 ? -7.349 19.089 -12.338 1.00 81.44 123 LYS A O 1
ATOM 942 N N . VAL A 1 124 ? -7.933 16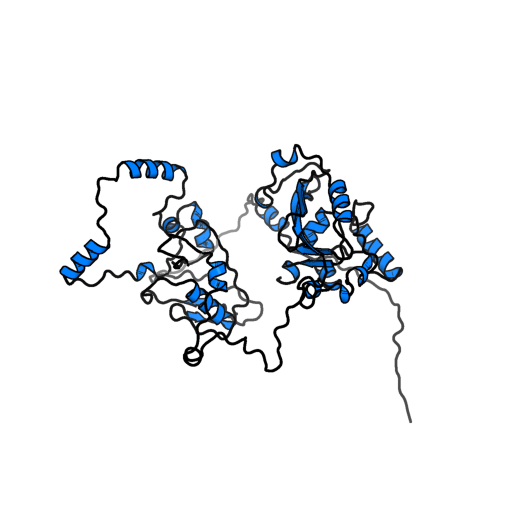.915 -12.487 1.00 82.19 124 VAL A N 1
ATOM 943 C CA . VAL A 1 124 ? -9.290 17.034 -11.944 1.00 82.19 124 VAL A CA 1
ATOM 944 C C . VAL A 1 124 ? -9.473 15.925 -10.923 1.00 82.19 124 VAL A C 1
ATOM 946 O O . VAL A 1 124 ? -9.146 14.774 -11.195 1.00 82.19 124 VAL A O 1
ATOM 949 N N . VAL A 1 125 ? -10.007 16.292 -9.764 1.00 82.69 125 VAL A N 1
ATOM 950 C CA . VAL A 1 125 ? -10.380 15.365 -8.698 1.00 82.69 125 VAL A CA 1
ATOM 951 C C . VAL A 1 125 ? -11.901 15.282 -8.672 1.00 82.69 125 VAL A C 1
ATOM 953 O O . VAL A 1 125 ? -12.576 16.312 -8.695 1.00 82.69 125 VAL A O 1
ATOM 956 N N . VAL A 1 126 ? -12.436 14.063 -8.649 1.00 80.88 126 VAL A N 1
ATOM 957 C CA . VAL A 1 126 ? -13.872 13.800 -8.505 1.00 80.88 126 VAL A CA 1
ATOM 958 C C . VAL A 1 126 ? -14.067 13.032 -7.207 1.00 80.88 126 VAL A C 1
ATOM 960 O O . VAL A 1 126 ? -13.541 11.933 -7.063 1.00 80.88 126 VAL A O 1
ATOM 963 N N . LEU A 1 127 ? -14.819 13.613 -6.276 1.00 81.62 127 LEU A N 1
ATOM 964 C CA . LEU A 1 127 ? -15.179 12.981 -5.009 1.00 81.62 127 LEU A CA 1
ATOM 965 C C . LEU A 1 127 ? -16.637 12.524 -5.083 1.00 81.62 127 LEU A C 1
ATOM 967 O O . LEU A 1 127 ? -17.517 13.308 -5.440 1.00 81.62 127 LEU A O 1
ATOM 971 N N . MET A 1 128 ? -16.887 11.253 -4.772 1.00 79.56 128 MET A N 1
ATOM 972 C CA . MET A 1 128 ? -18.238 10.704 -4.676 1.00 79.56 128 MET A CA 1
ATOM 973 C C . MET A 1 128 ? -18.632 10.641 -3.205 1.00 79.56 128 MET A C 1
ATOM 975 O O . MET A 1 128 ? -18.068 9.850 -2.456 1.00 79.56 128 MET A O 1
ATOM 979 N N . VAL A 1 129 ? -19.609 11.455 -2.814 1.00 81.25 129 VAL A N 1
ATOM 980 C CA . VAL A 1 129 ? -20.176 11.442 -1.462 1.00 81.25 129 VAL A CA 1
ATOM 981 C C . VAL A 1 129 ? -21.596 10.877 -1.554 1.00 81.25 129 VAL A C 1
ATOM 983 O O . VAL A 1 129 ? -22.477 11.554 -2.090 1.00 81.25 129 VAL A O 1
ATOM 986 N N . PRO A 1 130 ? -21.826 9.619 -1.137 1.00 75.81 130 PRO A N 1
ATOM 987 C CA . PRO A 1 130 ? -23.157 9.025 -1.165 1.00 75.81 130 PRO A CA 1
ATOM 988 C C . PRO A 1 130 ? -24.080 9.708 -0.148 1.00 75.81 130 PRO A C 1
ATOM 990 O O . PRO A 1 130 ? -23.628 10.182 0.888 1.00 75.81 130 PRO A O 1
ATOM 993 N N . GLY A 1 131 ? -25.379 9.746 -0.451 1.00 74.00 131 GLY A N 1
ATOM 994 C CA . GLY A 1 131 ? -26.405 10.269 0.458 1.00 74.00 131 GLY A CA 1
ATOM 995 C C . GLY A 1 131 ? -26.621 11.783 0.411 1.00 74.00 131 GLY A C 1
ATOM 996 O O . GLY A 1 131 ? -27.621 12.246 0.938 1.00 74.00 131 GLY A O 1
ATOM 997 N N . LEU A 1 132 ? -25.759 12.561 -0.255 1.00 78.88 132 LEU A N 1
ATOM 998 C CA . LEU A 1 132 ? -26.003 13.994 -0.430 1.00 78.88 132 LEU A CA 1
ATOM 999 C C . LEU A 1 132 ? -27.061 14.257 -1.505 1.00 78.88 132 LEU A C 1
ATOM 1001 O O . LEU A 1 132 ? -26.853 13.979 -2.688 1.00 78.88 132 LEU A O 1
ATOM 1005 N N . GLU A 1 133 ? -28.160 14.885 -1.098 1.00 77.19 133 GLU A N 1
ATOM 1006 C CA . GLU A 1 133 ? -29.231 15.315 -1.992 1.00 77.19 133 GLU A CA 1
ATOM 1007 C C . GLU A 1 133 ? -29.394 16.831 -1.989 1.00 77.19 133 GLU A C 1
ATOM 1009 O O . GLU A 1 133 ? -29.125 17.507 -1.001 1.00 77.19 133 GLU A O 1
ATOM 1014 N N . ILE A 1 134 ? -29.897 17.394 -3.092 1.00 77.12 134 ILE A N 1
ATOM 1015 C CA . ILE A 1 134 ? -30.106 18.847 -3.200 1.00 77.12 134 ILE A CA 1
ATOM 1016 C C . ILE A 1 134 ? -31.056 19.389 -2.122 1.00 77.12 134 ILE A C 1
ATOM 1018 O O . ILE A 1 134 ? -30.911 20.534 -1.695 1.00 77.12 134 ILE A O 1
ATOM 1022 N N . GLY A 1 135 ? -31.992 18.557 -1.654 1.00 76.62 135 GLY A N 1
ATOM 1023 C CA . GLY A 1 135 ? -32.937 18.924 -0.607 1.00 76.62 135 GLY A CA 1
ATOM 1024 C C . GLY A 1 135 ? -32.282 19.212 0.747 1.00 76.62 135 GLY A C 1
ATOM 1025 O O . GLY A 1 135 ? -32.798 19.999 1.536 1.00 76.62 135 GLY A O 1
ATOM 1026 N N . MET A 1 136 ? -31.095 18.655 0.984 1.00 83.25 136 MET A N 1
ATOM 1027 C CA . MET A 1 136 ? -30.307 18.910 2.190 1.00 83.25 136 MET A CA 1
ATOM 1028 C C . MET A 1 136 ? -29.696 20.317 2.193 1.00 83.25 136 MET A C 1
ATOM 1030 O O . MET A 1 136 ? -29.503 20.910 3.248 1.00 83.25 136 MET A O 1
ATOM 1034 N N . PHE A 1 137 ? -29.425 20.890 1.016 1.00 81.12 137 PHE A N 1
ATOM 1035 C CA . PHE A 1 137 ? -28.813 22.218 0.880 1.00 81.12 137 PHE A CA 1
ATOM 1036 C C . PHE A 1 137 ? -29.835 23.357 0.922 1.00 81.12 137 PHE A C 1
ATOM 1038 O O . PHE A 1 137 ? -29.468 24.489 1.209 1.00 81.12 137 PHE A O 1
ATOM 1045 N N . ASN A 1 138 ? -31.108 23.077 0.629 1.00 75.56 138 ASN A N 1
ATOM 1046 C CA . ASN A 1 138 ? -32.185 24.073 0.644 1.00 75.56 138 ASN A CA 1
ATOM 1047 C C . ASN A 1 138 ? -33.138 23.921 1.848 1.00 75.56 138 ASN A C 1
ATOM 1049 O O . ASN A 1 138 ? -34.140 24.631 1.918 1.00 75.56 138 ASN A O 1
ATOM 1053 N N . GLY A 1 139 ? -32.844 22.990 2.763 1.00 70.94 139 GLY A N 1
ATOM 1054 C CA . GLY A 1 139 ? -33.631 22.729 3.970 1.00 70.94 139 GLY A CA 1
ATOM 1055 C C . GLY A 1 139 ? -34.945 21.972 3.745 1.00 70.94 139 GLY A C 1
ATOM 1056 O O . GLY A 1 139 ? -35.754 21.900 4.665 1.00 70.94 139 GLY A O 1
ATOM 1057 N N . SER A 1 140 ? -35.183 21.414 2.552 1.00 75.00 140 SER A N 1
ATOM 1058 C CA . SER A 1 140 ? -36.367 20.576 2.289 1.00 75.00 140 SER A CA 1
ATOM 1059 C C . SER A 1 140 ? -36.227 19.142 2.801 1.00 75.00 140 SER A C 1
ATOM 1061 O O . SER A 1 140 ? -37.239 18.488 3.033 1.00 75.00 140 SER A O 1
ATOM 1063 N N . VAL A 1 141 ? -34.996 18.667 3.008 1.00 78.12 141 VAL A N 1
ATOM 1064 C CA . VAL A 1 141 ? -34.705 17.378 3.647 1.00 78.12 141 VAL A CA 1
ATOM 1065 C C . VAL A 1 141 ? -34.078 17.653 5.018 1.00 78.12 141 VAL A C 1
ATOM 1067 O O . VAL A 1 141 ? -33.041 18.323 5.074 1.00 78.12 141 VAL A O 1
ATOM 1070 N N . PRO A 1 142 ? -34.691 17.183 6.119 1.00 75.12 142 PRO A N 1
ATOM 1071 C CA . PRO A 1 142 ? -34.114 17.297 7.453 1.00 75.12 142 PRO A CA 1
ATOM 1072 C C . PRO A 1 142 ? -32.775 16.558 7.556 1.00 75.12 142 PRO A C 1
ATOM 1074 O O . PRO A 1 142 ? -32.611 15.492 6.973 1.00 75.12 142 PRO A O 1
ATOM 1077 N N . LEU A 1 143 ? -31.832 17.120 8.314 1.00 73.00 143 LEU A N 1
ATOM 1078 C CA . LEU A 1 143 ? -30.496 16.545 8.530 1.00 73.00 143 LEU A CA 1
ATOM 1079 C C . LEU A 1 143 ? -30.333 15.854 9.895 1.00 73.00 143 LEU A C 1
ATOM 1081 O O . LEU A 1 143 ? -29.293 15.255 10.142 1.00 73.00 143 LEU A O 1
ATOM 1085 N N . ASP A 1 144 ? -31.345 15.938 10.766 1.00 69.94 144 ASP A N 1
ATOM 1086 C CA . ASP A 1 144 ? -31.329 15.347 12.107 1.00 69.94 144 ASP A CA 1
ATOM 1087 C C . ASP A 1 144 ? -32.208 14.087 12.177 1.00 69.94 144 ASP A C 1
ATOM 1089 O O . ASP A 1 144 ? -33.401 14.143 11.865 1.00 69.94 144 ASP A O 1
ATOM 1093 N N . ASP A 1 145 ? -31.674 12.996 12.739 1.00 56.88 145 ASP A N 1
ATOM 1094 C CA . ASP A 1 145 ? -32.371 11.709 12.954 1.00 56.88 145 ASP A CA 1
ATOM 1095 C C . ASP A 1 145 ? -33.687 11.840 13.754 1.00 56.88 145 ASP A C 1
ATOM 1097 O O . ASP A 1 145 ? -34.594 11.012 13.669 1.00 56.88 145 ASP A O 1
ATOM 1101 N N . LYS A 1 146 ? -33.833 12.906 14.556 1.00 50.84 146 LYS A N 1
ATOM 1102 C CA . LYS A 1 146 ? -35.056 13.167 15.339 1.00 50.84 146 LYS A CA 1
ATOM 1103 C C . LYS A 1 146 ? -36.227 13.673 14.492 1.00 50.84 146 LYS A C 1
ATOM 1105 O O . LYS A 1 146 ? -37.366 13.592 14.952 1.00 50.84 146 LYS A O 1
ATOM 1110 N N . ALA A 1 147 ? -35.969 14.199 13.295 1.00 49.78 147 ALA A N 1
ATOM 1111 C CA . ALA A 1 147 ? -36.999 14.700 12.388 1.00 49.78 147 ALA A CA 1
ATOM 1112 C C . ALA A 1 147 ? -37.583 13.596 11.490 1.00 49.78 147 ALA A C 1
ATOM 1114 O O . ALA A 1 147 ? -38.752 13.687 11.112 1.00 49.78 147 ALA A O 1
ATOM 1115 N N . GLU A 1 148 ? -36.834 12.521 11.217 1.00 46.19 148 GLU A N 1
ATOM 1116 C CA . GLU A 1 148 ? -37.343 11.357 10.473 1.00 46.19 148 GLU A CA 1
ATOM 1117 C C . GLU A 1 148 ? -38.510 10.679 11.214 1.00 46.19 148 GLU A C 1
ATOM 1119 O O . GLU A 1 148 ? -39.546 10.395 10.614 1.00 46.19 148 GLU A O 1
ATOM 1124 N N . ALA A 1 149 ? -38.426 10.555 12.545 1.00 44.22 149 ALA A N 1
ATOM 1125 C CA . ALA A 1 149 ? -39.505 9.995 13.370 1.00 44.22 149 ALA A CA 1
ATOM 1126 C C . ALA A 1 149 ? -40.785 10.865 13.405 1.00 44.22 149 ALA A C 1
ATOM 1128 O O . ALA A 1 149 ? -41.893 10.353 13.601 1.00 44.22 149 ALA A O 1
ATOM 1129 N N . ALA A 1 150 ? -40.656 12.183 13.206 1.00 45.03 150 ALA A N 1
ATOM 1130 C CA . ALA A 1 150 ? -41.797 13.095 13.101 1.00 45.03 150 ALA A CA 1
ATOM 1131 C C . ALA A 1 150 ? -42.457 13.036 11.709 1.00 45.03 150 ALA A C 1
ATOM 1133 O O . ALA A 1 150 ? -43.672 13.205 11.601 1.00 45.03 150 ALA A O 1
ATOM 1134 N N . ASN A 1 151 ? -41.687 12.736 10.658 1.00 45.53 151 ASN A N 1
ATOM 1135 C CA . ASN A 1 151 ? -42.222 12.552 9.309 1.00 45.53 151 ASN A CA 1
ATOM 1136 C C . ASN A 1 151 ? -42.891 11.183 9.117 1.00 45.53 151 ASN A C 1
ATOM 1138 O O . ASN A 1 151 ? -43.947 11.132 8.498 1.00 45.53 151 ASN A O 1
ATOM 1142 N N . GLU A 1 152 ? -42.396 10.097 9.725 1.00 41.84 152 GLU A N 1
ATOM 1143 C CA . GLU A 1 152 ? -43.084 8.789 9.675 1.00 41.84 152 GLU A CA 1
ATOM 1144 C C . GLU A 1 152 ? -44.450 8.788 10.393 1.00 41.84 152 GLU A C 1
ATOM 1146 O O . GLU A 1 152 ? -45.334 7.981 10.089 1.00 41.84 152 GLU A O 1
ATOM 1151 N N . THR A 1 153 ? -44.651 9.697 11.354 1.00 36.75 153 THR A N 1
ATOM 1152 C CA . THR A 1 153 ? -45.948 9.885 12.028 1.00 36.75 153 THR A CA 1
ATOM 1153 C C . THR A 1 153 ? -46.874 10.853 11.286 1.00 36.75 153 THR A C 1
ATOM 1155 O O . THR A 1 153 ? -48.095 10.686 11.353 1.00 36.75 153 THR A O 1
ATOM 1158 N N . ALA A 1 154 ? -46.330 11.799 10.513 1.00 40.31 154 ALA A N 1
ATOM 1159 C CA . ALA A 1 154 ? -47.104 12.622 9.582 1.00 40.31 154 ALA A CA 1
ATOM 1160 C C . ALA A 1 154 ? -47.581 11.821 8.351 1.00 40.31 154 ALA A C 1
ATOM 1162 O O . ALA A 1 154 ? -48.712 12.010 7.904 1.00 40.31 154 ALA A O 1
ATOM 1163 N N . ASP A 1 155 ? -46.788 10.855 7.878 1.00 37.09 155 ASP A N 1
ATOM 1164 C CA . ASP A 1 155 ? -47.090 10.028 6.697 1.00 37.09 155 ASP A CA 1
ATOM 1165 C C . ASP A 1 155 ? -48.272 9.059 6.915 1.00 37.09 155 ASP A C 1
ATOM 1167 O O . ASP A 1 155 ? -48.951 8.650 5.981 1.00 37.09 155 ASP A O 1
ATOM 1171 N N . LYS A 1 156 ? -48.620 8.754 8.175 1.00 35.72 156 LYS A N 1
ATOM 1172 C CA . LYS A 1 156 ? -49.823 7.962 8.515 1.00 35.72 156 LYS A CA 1
ATOM 1173 C C . LYS A 1 156 ? -51.090 8.789 8.730 1.00 35.72 156 LYS A C 1
ATOM 1175 O O . LYS A 1 156 ? -52.152 8.215 8.962 1.00 35.72 156 LYS A O 1
ATOM 1180 N N . THR A 1 157 ? -51.003 10.119 8.687 1.00 33.97 157 THR A N 1
ATOM 1181 C CA . THR A 1 157 ? -52.170 11.015 8.815 1.00 33.97 157 THR A CA 1
ATOM 1182 C C . THR A 1 157 ? -52.364 11.946 7.614 1.00 33.97 157 THR A C 1
ATOM 1184 O O . THR A 1 157 ? -53.330 12.709 7.591 1.00 33.97 157 THR A O 1
ATOM 1187 N N . ALA A 1 158 ? -51.511 11.849 6.589 1.00 34.50 158 ALA A N 1
ATOM 1188 C CA . ALA A 1 158 ? -51.598 12.630 5.354 1.00 34.50 158 ALA A CA 1
ATOM 1189 C C . ALA A 1 158 ? -52.363 11.942 4.203 1.00 34.50 158 ALA A C 1
ATOM 1191 O O . ALA A 1 158 ? -52.583 12.578 3.175 1.00 34.50 158 ALA A O 1
ATOM 1192 N N . ASP A 1 159 ? -52.869 10.716 4.390 1.00 34.00 159 ASP A N 1
ATOM 1193 C CA . ASP A 1 159 ? -53.652 9.964 3.386 1.00 34.00 159 ASP A CA 1
ATOM 1194 C C . ASP A 1 159 ? -55.022 10.599 3.013 1.00 34.00 159 ASP A C 1
ATOM 1196 O O . ASP A 1 159 ? -55.782 10.040 2.225 1.00 34.00 159 ASP A O 1
ATOM 1200 N N . GLU A 1 160 ? -55.357 11.790 3.530 1.00 33.72 160 GLU A N 1
ATOM 1201 C CA . GLU A 1 160 ? -56.599 12.515 3.199 1.00 33.72 160 GLU A CA 1
ATOM 1202 C C . GLU A 1 160 ? -56.415 13.983 2.770 1.00 33.72 160 GLU A C 1
ATOM 1204 O O . GLU A 1 160 ? -57.385 14.747 2.713 1.00 33.72 160 GLU A O 1
ATOM 1209 N N . LYS A 1 161 ? -55.210 14.415 2.383 1.00 30.75 161 LYS A N 1
ATOM 1210 C CA . LYS A 1 161 ? -55.074 15.664 1.616 1.00 30.75 161 LYS A CA 1
ATOM 1211 C C . LYS A 1 161 ? -54.392 15.393 0.294 1.00 30.75 161 LYS A C 1
ATOM 1213 O O . LYS A 1 161 ? -53.176 15.318 0.222 1.00 30.75 161 LYS A O 1
ATOM 1218 N N . ALA A 1 162 ? -55.227 15.290 -0.737 1.00 36.03 162 ALA A N 1
ATOM 1219 C CA . ALA A 1 162 ? -54.845 15.296 -2.137 1.00 36.03 162 ALA A CA 1
ATOM 1220 C C . ALA A 1 162 ? -53.769 16.364 -2.408 1.00 36.03 162 ALA A C 1
ATOM 1222 O O . ALA A 1 162 ? -54.071 17.556 -2.513 1.00 36.03 162 ALA A O 1
ATOM 1223 N N . GLU A 1 163 ? -52.513 15.933 -2.511 1.00 34.75 163 GLU A N 1
ATOM 1224 C CA . GLU A 1 163 ? -51.502 16.663 -3.259 1.00 34.75 163 GLU A CA 1
ATOM 1225 C C . GLU A 1 163 ? -51.959 16.656 -4.717 1.00 34.75 163 GLU A C 1
ATOM 1227 O O . GLU A 1 163 ? -52.061 15.604 -5.348 1.00 34.75 163 GLU A O 1
ATOM 1232 N N . ASN A 1 164 ? -52.326 17.830 -5.232 1.00 38.69 164 ASN A N 1
ATOM 1233 C CA . ASN A 1 164 ? -52.674 17.983 -6.638 1.00 38.69 164 ASN A CA 1
ATOM 1234 C C . ASN A 1 164 ? -51.480 17.554 -7.497 1.00 38.69 164 ASN A C 1
ATOM 1236 O O . ASN A 1 164 ? -50.370 18.062 -7.325 1.00 38.69 164 ASN A O 1
ATOM 1240 N N . ASP A 1 165 ? -51.730 16.645 -8.438 1.00 38.06 165 ASP A N 1
ATOM 1241 C CA . ASP A 1 165 ? -50.754 16.205 -9.426 1.00 38.06 165 ASP A CA 1
ATOM 1242 C C . ASP A 1 165 ? -50.172 17.446 -10.148 1.00 38.06 165 ASP A C 1
ATOM 1244 O O . ASP A 1 165 ? -50.935 18.265 -10.676 1.00 38.06 165 ASP A O 1
ATOM 1248 N N . PRO A 1 166 ? -48.837 17.631 -10.205 1.00 52.66 166 PRO A N 1
ATOM 1249 C CA . PRO A 1 166 ? -48.201 18.729 -10.939 1.00 52.66 166 PRO A CA 1
ATOM 1250 C C . PRO A 1 166 ? -48.662 18.844 -12.400 1.00 52.66 166 PRO A C 1
ATOM 1252 O O . PRO A 1 166 ? -48.532 19.908 -13.013 1.00 52.66 166 PRO A O 1
ATOM 1255 N N . HIS A 1 167 ? -49.185 17.753 -12.965 1.00 50.31 167 HIS A N 1
ATOM 1256 C CA . HIS A 1 167 ? -49.748 17.702 -14.305 1.00 50.31 167 HIS A CA 1
ATOM 1257 C C . HIS A 1 167 ? -51.117 18.410 -14.418 1.00 50.31 167 HIS A C 1
ATOM 1259 O O . HIS A 1 167 ? -51.422 18.974 -15.473 1.00 50.31 167 HIS A O 1
ATOM 1265 N N . ASP A 1 168 ? -51.905 18.459 -13.339 1.00 50.44 168 ASP A N 1
ATOM 1266 C CA . ASP A 1 168 ? -53.226 19.101 -13.296 1.00 50.44 168 ASP A CA 1
ATOM 1267 C C . ASP A 1 168 ? -53.123 20.630 -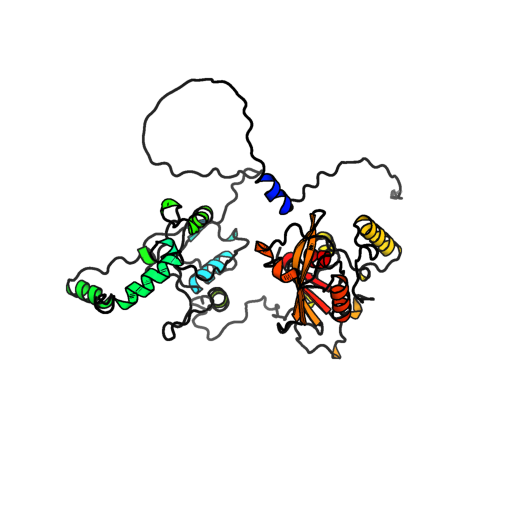13.196 1.00 50.44 168 ASP A C 1
ATOM 1269 O O . ASP A 1 168 ? -53.843 21.358 -13.886 1.00 50.44 168 ASP A O 1
ATOM 1273 N N . GLU A 1 169 ? -52.165 21.153 -12.426 1.00 58.00 169 GLU A N 1
ATOM 1274 C CA . GLU A 1 169 ? -51.900 22.600 -12.363 1.00 58.00 169 GLU A CA 1
ATOM 1275 C C . GLU A 1 169 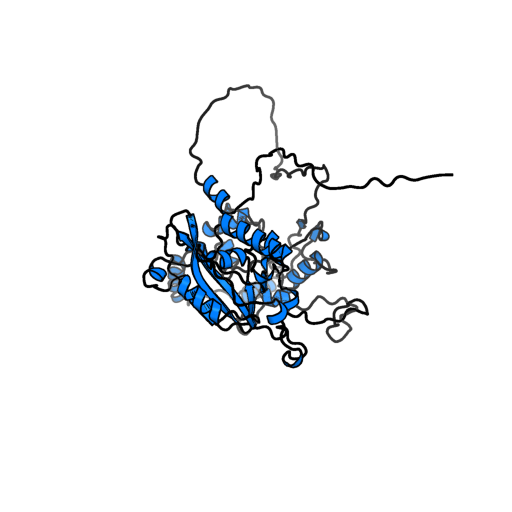? -51.351 23.152 -13.688 1.00 58.00 169 GLU A C 1
ATOM 1277 O O . GLU A 1 169 ? -51.631 24.291 -14.081 1.00 58.00 169 GLU A O 1
ATOM 1282 N N . GLU A 1 170 ? -50.563 22.344 -14.399 1.00 53.88 170 GLU A N 1
ATOM 1283 C CA . GLU A 1 170 ? -50.000 22.688 -15.702 1.00 53.88 170 GLU A CA 1
ATOM 1284 C C . GLU A 1 170 ? -51.070 22.657 -16.802 1.00 53.88 170 GLU A C 1
ATOM 1286 O O . GLU A 1 170 ? -51.128 23.572 -17.632 1.00 53.88 170 GLU A O 1
ATOM 1291 N N . PHE A 1 171 ? -51.977 21.678 -16.742 1.00 54.69 171 PHE A N 1
ATOM 1292 C CA . PHE A 1 171 ? -53.152 21.591 -17.605 1.00 54.69 171 PHE A CA 1
ATOM 1293 C C . PHE A 1 171 ? -54.117 22.768 -17.389 1.00 54.69 171 PHE A C 1
ATOM 1295 O O . PHE A 1 171 ? -54.571 23.386 -18.356 1.00 54.69 171 PHE A O 1
ATOM 1302 N N . GLU A 1 172 ? -54.363 23.168 -16.139 1.00 58.97 172 GLU A N 1
ATOM 1303 C CA . GLU A 1 172 ? -55.218 24.317 -15.816 1.00 58.97 172 GLU A CA 1
ATOM 1304 C C . GLU A 1 172 ? -54.586 25.670 -16.197 1.00 58.97 172 GLU A C 1
ATOM 1306 O O . GLU A 1 172 ? -55.293 26.589 -16.626 1.00 58.97 172 GLU A O 1
ATOM 1311 N N . ARG A 1 173 ? -53.254 25.819 -16.130 1.00 64.62 173 ARG A N 1
ATOM 1312 C CA . ARG A 1 173 ? -52.562 27.024 -16.638 1.00 64.62 173 ARG A CA 1
ATOM 1313 C C . ARG A 1 173 ? -52.544 27.100 -18.163 1.00 64.62 173 ARG A C 1
ATOM 1315 O O . ARG A 1 173 ? -52.743 28.191 -18.702 1.00 64.62 173 ARG A O 1
ATOM 1322 N N . TRP A 1 174 ? -52.372 25.965 -18.845 1.00 64.62 174 TRP A N 1
ATOM 1323 C CA . TRP A 1 174 ? -52.493 25.874 -20.304 1.00 64.62 174 TRP A CA 1
ATOM 1324 C C . TRP A 1 174 ? -53.903 26.252 -20.773 1.00 64.62 174 TRP A C 1
ATOM 1326 O O . TRP A 1 174 ? -54.058 27.075 -21.674 1.00 64.62 174 TRP A O 1
ATOM 1336 N N . LYS A 1 175 ? -54.938 25.751 -20.089 1.00 62.81 175 LYS A N 1
ATOM 1337 C CA . LYS A 1 175 ? -56.349 26.083 -20.346 1.00 62.81 175 LYS A CA 1
ATOM 1338 C C . LYS A 1 175 ? -56.664 27.572 -20.147 1.00 62.81 175 LYS A C 1
ATOM 1340 O O . LYS A 1 175 ? -57.550 28.106 -20.810 1.00 62.81 175 LYS A O 1
ATOM 1345 N N . LYS A 1 176 ? -55.911 28.257 -19.278 1.00 75.75 176 LYS A N 1
ATOM 1346 C CA . LYS A 1 176 ? -55.974 29.714 -19.050 1.00 75.75 176 LYS A CA 1
ATOM 1347 C C . LYS A 1 176 ? -55.078 30.535 -19.991 1.00 75.75 176 LYS A C 1
ATOM 1349 O O . LYS A 1 176 ? -55.033 31.755 -19.855 1.00 75.75 176 LYS A O 1
ATOM 1354 N N . GLY A 1 177 ? -54.366 29.903 -20.930 1.00 55.50 177 GLY A N 1
ATOM 1355 C CA . GLY A 1 177 ? -53.496 30.579 -21.901 1.00 55.50 177 GLY A CA 1
ATOM 1356 C C . GLY A 1 177 ? -52.256 31.245 -21.291 1.00 55.50 177 GLY A C 1
ATOM 1357 O O . GLY A 1 177 ? -51.648 32.105 -21.927 1.00 55.50 177 GLY A O 1
ATOM 1358 N N . LEU A 1 178 ? -51.885 30.882 -20.060 1.00 61.62 178 LEU A N 1
ATOM 1359 C CA . LEU A 1 178 ? -50.724 31.442 -19.371 1.00 61.62 178 LEU A CA 1
ATOM 1360 C C . LEU A 1 178 ? -49.445 30.701 -19.802 1.00 61.62 178 LEU A C 1
ATOM 1362 O O . LEU A 1 178 ? -49.462 29.471 -19.905 1.00 61.62 178 LEU A O 1
ATOM 1366 N N . PRO A 1 179 ? -48.320 31.407 -20.028 1.00 55.50 179 PRO A N 1
ATOM 1367 C CA . PRO A 1 179 ? -47.055 30.774 -20.395 1.00 55.50 179 PRO A CA 1
ATOM 1368 C C . PRO A 1 179 ? -46.591 29.784 -19.320 1.00 55.50 179 PRO A C 1
ATOM 1370 O O . PRO A 1 179 ? -46.919 29.942 -18.139 1.00 55.50 179 PRO A O 1
ATOM 1373 N N . LEU A 1 180 ? -45.838 28.755 -19.740 1.00 55.88 180 LEU A N 1
ATOM 1374 C CA . LEU A 1 180 ? -45.211 27.758 -18.858 1.00 55.88 180 LEU A CA 1
ATOM 1375 C C . LEU A 1 180 ? -44.427 28.453 -17.725 1.00 55.88 180 LEU A C 1
ATOM 1377 O O . LEU A 1 180 ? -43.855 29.516 -17.973 1.00 55.88 180 LEU A O 1
ATOM 1381 N N . PRO A 1 181 ? -44.425 27.924 -16.484 1.00 57.50 181 PRO A N 1
ATOM 1382 C CA . PRO A 1 181 ? -43.740 28.609 -15.403 1.00 57.50 181 PRO A CA 1
ATOM 1383 C C . PRO A 1 181 ? -42.244 28.522 -15.694 1.00 57.50 181 PRO A C 1
ATOM 1385 O O . PRO A 1 181 ? -41.764 27.475 -16.135 1.00 57.50 181 PRO A O 1
ATOM 1388 N N . ASP A 1 182 ? -41.507 29.607 -15.480 1.00 57.72 182 ASP A N 1
ATOM 1389 C CA . ASP A 1 182 ? -40.071 29.607 -15.734 1.00 57.72 182 ASP A CA 1
ATOM 1390 C C . ASP A 1 182 ? -39.374 28.649 -14.755 1.00 57.72 182 ASP A C 1
ATOM 1392 O O . ASP A 1 182 ? -39.162 28.965 -13.585 1.00 57.72 182 ASP A O 1
ATOM 1396 N N . ARG A 1 183 ? -39.056 27.438 -15.228 1.00 63.59 183 ARG A N 1
ATOM 1397 C CA . ARG A 1 183 ? -38.343 26.401 -14.467 1.00 63.59 183 ARG A CA 1
ATOM 1398 C C . ARG A 1 183 ? -36.823 26.494 -14.653 1.00 63.59 183 ARG A C 1
ATOM 1400 O O . ARG A 1 183 ? -36.118 25.633 -14.131 1.00 63.59 183 ARG A O 1
ATOM 1407 N N . SER A 1 184 ? -36.302 27.505 -15.359 1.00 59.25 184 SER A N 1
ATOM 1408 C CA . SER A 1 184 ? -34.863 27.630 -15.647 1.00 59.25 184 SER A CA 1
ATOM 1409 C C . SER A 1 184 ? -34.005 27.707 -14.376 1.00 59.25 184 SER A C 1
ATOM 1411 O O . SER A 1 184 ? -32.910 27.146 -14.328 1.00 59.25 184 SER A O 1
ATOM 1413 N N . HIS A 1 185 ? -34.542 28.291 -13.299 1.00 64.69 185 HIS A N 1
ATOM 1414 C CA . HIS A 1 185 ? -33.911 28.345 -11.976 1.00 64.69 185 HIS A CA 1
ATOM 1415 C C . HIS A 1 185 ? -33.637 26.963 -11.356 1.00 64.69 185 HIS A C 1
ATOM 1417 O O . HIS A 1 185 ? -32.736 26.842 -10.533 1.00 64.69 185 HIS A O 1
ATOM 1423 N N . ARG A 1 186 ? -34.364 25.908 -11.756 1.00 70.06 186 ARG A N 1
ATOM 1424 C CA . ARG A 1 186 ? -34.164 24.541 -11.232 1.00 70.06 186 ARG A CA 1
ATOM 1425 C C . ARG A 1 186 ? -32.935 23.845 -11.806 1.00 70.06 186 ARG A C 1
ATOM 1427 O O . ARG A 1 186 ? -32.515 22.821 -11.278 1.00 70.06 186 ARG A O 1
ATOM 1434 N N . PHE A 1 187 ? -32.403 24.349 -12.916 1.00 76.38 187 PHE A N 1
ATOM 1435 C CA . PHE A 1 187 ? -31.278 23.738 -13.627 1.00 76.38 187 PHE A CA 1
ATOM 1436 C C . PHE A 1 187 ? -29.989 24.554 -13.504 1.00 76.38 187 PHE A C 1
ATOM 1438 O O . PHE A 1 187 ? -28.910 24.043 -13.807 1.00 76.38 187 PHE A O 1
ATOM 1445 N N . ASN A 1 188 ? -30.104 25.809 -13.069 1.00 79.31 188 ASN A N 1
ATOM 1446 C CA . ASN A 1 188 ? -28.979 26.708 -12.850 1.00 79.31 188 ASN A CA 1
ATOM 1447 C C . ASN A 1 188 ? -28.257 26.373 -11.534 1.00 79.31 188 ASN A C 1
ATOM 1449 O O . ASN A 1 188 ? -28.869 25.818 -10.617 1.00 79.31 188 ASN A O 1
ATOM 1453 N N . PRO A 1 189 ? -26.962 26.706 -11.428 1.00 83.94 189 PRO A N 1
ATOM 1454 C CA . PRO A 1 189 ? -26.235 26.550 -10.182 1.00 83.94 189 PRO A CA 1
ATOM 1455 C C . PRO A 1 189 ? -26.789 27.491 -9.113 1.00 83.94 189 PRO A C 1
ATOM 1457 O O . PRO A 1 189 ? -27.183 28.619 -9.406 1.00 83.94 189 PRO A O 1
ATOM 1460 N N . GLN A 1 190 ? -26.772 27.033 -7.867 1.00 83.00 190 GLN A N 1
ATOM 1461 C CA . GLN A 1 190 ? -27.142 27.829 -6.704 1.00 83.00 190 GLN A CA 1
ATOM 1462 C C . GLN A 1 190 ? -25.878 28.265 -5.969 1.00 83.00 190 GLN A C 1
ATOM 1464 O O . GLN A 1 190 ? -24.954 27.470 -5.791 1.00 83.00 190 GLN A O 1
ATOM 1469 N N . SER A 1 191 ? -25.827 29.534 -5.566 1.00 84.38 191 SER A N 1
ATOM 1470 C CA . SER A 1 191 ? -24.720 30.065 -4.769 1.00 84.38 191 SER A CA 1
ATOM 1471 C C . SER A 1 191 ? -24.756 29.465 -3.367 1.00 84.38 191 SER A C 1
ATOM 1473 O O . SER A 1 191 ? -25.803 29.475 -2.720 1.00 84.38 191 SER A O 1
ATOM 1475 N N . LEU A 1 192 ? -23.607 29.000 -2.883 1.00 85.75 192 LEU A N 1
ATOM 1476 C CA . LEU A 1 192 ? -23.458 28.516 -1.513 1.00 85.75 192 LEU A CA 1
ATOM 1477 C C . LEU A 1 192 ? -22.984 29.666 -0.619 1.00 85.75 192 LEU A C 1
ATOM 1479 O O . LEU A 1 192 ? -21.971 30.306 -0.895 1.00 85.75 192 LEU A O 1
ATOM 1483 N N . SER A 1 193 ? -23.729 29.944 0.446 1.00 85.44 193 SER A N 1
ATOM 1484 C CA . SER A 1 193 ? -23.337 30.877 1.504 1.00 85.44 193 SER A CA 1
ATOM 1485 C C . SER A 1 193 ? -23.677 30.265 2.858 1.00 85.44 193 SER A C 1
ATOM 1487 O O . SER A 1 193 ? -24.644 29.514 2.975 1.00 85.44 193 SER A O 1
ATOM 1489 N N . ARG A 1 194 ? -22.901 30.604 3.894 1.00 85.50 194 ARG A N 1
ATOM 1490 C CA . ARG A 1 194 ? -23.150 30.123 5.265 1.00 85.50 194 ARG A CA 1
ATOM 1491 C C . ARG A 1 194 ? -24.553 30.475 5.773 1.00 85.50 194 ARG A C 1
ATOM 1493 O O . ARG A 1 194 ? -25.122 29.727 6.550 1.00 85.50 194 ARG A O 1
ATOM 1500 N N . GLU A 1 195 ? -25.106 31.591 5.305 1.00 82.75 195 GLU A N 1
ATOM 1501 C CA . GLU A 1 195 ? -26.445 32.078 5.664 1.00 82.75 195 GLU A CA 1
ATOM 1502 C C . GLU A 1 195 ? -27.577 31.216 5.084 1.00 82.75 195 GLU A C 1
ATOM 1504 O O . GLU A 1 195 ? -28.652 31.144 5.670 1.00 82.75 195 GLU A O 1
ATOM 1509 N N . ASN A 1 196 ? -27.333 30.558 3.948 1.00 80.06 196 ASN A N 1
ATOM 1510 C CA . ASN A 1 196 ? -28.342 29.785 3.223 1.00 80.06 196 ASN A CA 1
ATOM 1511 C C . ASN A 1 196 ? -28.237 28.273 3.471 1.00 80.06 196 ASN A C 1
ATOM 1513 O O . ASN A 1 196 ? -29.050 27.526 2.932 1.00 80.06 196 ASN A O 1
ATOM 1517 N N . LEU A 1 197 ? -27.240 27.818 4.239 1.00 83.81 197 LEU A N 1
ATOM 1518 C CA . LEU A 1 197 ? -26.986 26.400 4.489 1.00 83.81 197 LEU A CA 1
ATOM 1519 C C . LEU A 1 197 ? -27.287 26.009 5.940 1.00 83.81 197 LEU A C 1
ATOM 1521 O O . LEU A 1 197 ? -26.938 26.756 6.861 1.00 83.81 197 LEU A O 1
ATOM 1525 N N . PRO A 1 198 ? -27.857 24.809 6.162 1.00 83.56 198 PRO A N 1
ATOM 1526 C CA . PRO A 1 198 ? -27.932 24.216 7.492 1.00 83.56 198 PRO A CA 1
ATOM 1527 C C . PRO A 1 198 ? -26.551 24.110 8.147 1.00 83.56 198 PRO A C 1
ATOM 1529 O O . PRO A 1 198 ? -25.557 23.900 7.449 1.00 83.56 198 PRO A O 1
ATOM 1532 N N . GLU A 1 199 ? -26.500 24.207 9.480 1.00 83.31 199 GLU A N 1
ATOM 1533 C CA . GLU A 1 199 ? -25.260 24.193 10.277 1.00 83.31 199 GLU A CA 1
ATOM 1534 C C . GLU A 1 199 ? -24.264 23.089 9.861 1.00 83.31 199 GLU A C 1
ATOM 1536 O O . GLU A 1 199 ? -23.110 23.435 9.598 1.00 83.31 199 GLU A O 1
ATOM 1541 N N . PRO A 1 200 ? -24.675 21.816 9.652 1.00 85.00 200 PRO A N 1
ATOM 1542 C CA . PRO A 1 200 ? -23.744 20.750 9.268 1.00 85.00 200 PRO A CA 1
ATOM 1543 C C . PRO A 1 200 ? -23.074 20.938 7.897 1.00 85.00 200 PRO A C 1
ATOM 1545 O O . PRO A 1 200 ? -22.038 20.338 7.629 1.00 85.00 200 PRO A O 1
ATOM 1548 N N . LEU A 1 201 ? -23.659 21.745 7.005 1.00 85.62 201 LEU A N 1
ATOM 1549 C CA . LEU A 1 201 ? -23.184 21.932 5.629 1.00 85.62 201 LEU A CA 1
ATOM 1550 C C . LEU A 1 201 ? -22.459 23.267 5.418 1.00 85.62 201 LEU A C 1
ATOM 1552 O O . LEU A 1 201 ? -21.981 23.531 4.313 1.00 85.62 201 LEU A O 1
ATOM 1556 N N . GLN A 1 202 ? -22.348 24.117 6.443 1.00 87.31 202 GLN A N 1
ATOM 1557 C CA . GLN A 1 202 ? -21.779 25.462 6.300 1.00 87.31 202 GLN A CA 1
ATOM 1558 C C . GLN A 1 202 ? -20.312 25.461 5.855 1.00 87.31 202 GLN A C 1
ATOM 1560 O O . GLN A 1 202 ? -19.909 26.354 5.109 1.00 87.31 202 GLN A O 1
ATOM 1565 N N . GLU A 1 203 ? -19.526 24.454 6.243 1.00 87.94 203 GLU A N 1
ATOM 1566 C CA . GLU A 1 203 ? -18.121 24.330 5.831 1.00 87.94 203 GLU A CA 1
ATOM 1567 C C . GLU A 1 203 ? -17.968 24.153 4.311 1.00 87.94 203 GLU A C 1
ATOM 1569 O O . GLU A 1 203 ? -17.002 24.637 3.715 1.00 87.94 203 GLU A O 1
ATOM 1574 N N . LEU A 1 204 ? -18.957 23.549 3.639 1.00 85.88 204 LEU A N 1
ATOM 1575 C CA . LEU A 1 204 ? -18.931 23.391 2.183 1.00 85.88 204 LEU A CA 1
ATOM 1576 C C . LEU A 1 204 ? -18.983 24.739 1.453 1.00 85.88 204 LEU A C 1
ATOM 1578 O O . LEU A 1 204 ? -18.415 24.846 0.365 1.00 85.88 204 LEU A O 1
ATOM 1582 N N . ALA A 1 205 ? -19.593 25.774 2.043 1.00 87.00 205 ALA A N 1
ATOM 1583 C CA . ALA A 1 205 ? -19.609 27.119 1.462 1.00 87.00 205 ALA A CA 1
ATOM 1584 C C . ALA A 1 205 ? -18.225 27.792 1.470 1.00 87.00 205 ALA A C 1
ATOM 1586 O O . ALA A 1 205 ? -17.971 28.683 0.657 1.00 87.00 205 ALA A O 1
ATOM 1587 N N . ASP A 1 206 ? -17.309 27.363 2.344 1.00 86.25 206 ASP A N 1
ATOM 1588 C CA . ASP A 1 206 ? -15.939 27.886 2.357 1.00 86.25 206 ASP A CA 1
ATOM 1589 C C . ASP A 1 206 ? -15.084 27.268 1.239 1.00 86.25 206 ASP A C 1
ATOM 1591 O O . ASP A 1 206 ? -14.125 27.887 0.761 1.00 86.25 206 ASP A O 1
ATOM 1595 N N . MET A 1 207 ? -15.442 26.055 0.807 1.00 85.81 207 MET A N 1
ATOM 1596 C CA . MET A 1 207 ? -14.730 25.282 -0.213 1.00 85.81 207 MET A CA 1
ATOM 1597 C C . MET A 1 207 ? -15.295 25.501 -1.618 1.00 85.81 207 MET A C 1
ATOM 1599 O O . MET A 1 207 ? -14.536 25.646 -2.582 1.00 85.81 207 MET A O 1
ATOM 1603 N N . PHE A 1 208 ? -16.622 25.525 -1.747 1.00 88.19 208 PHE A N 1
ATOM 1604 C CA . PHE A 1 208 ? -17.317 25.534 -3.026 1.00 88.19 208 PHE A CA 1
ATOM 1605 C C . PHE A 1 208 ? -18.199 26.776 -3.159 1.00 88.19 208 PHE A C 1
ATOM 1607 O O . PHE A 1 208 ? -19.041 27.031 -2.305 1.00 88.19 208 PHE A O 1
ATOM 1614 N N . PRO A 1 209 ? -18.068 27.541 -4.256 1.00 84.62 209 PRO A N 1
ATOM 1615 C CA . PRO A 1 209 ? -18.858 28.755 -4.432 1.00 84.62 209 PRO A CA 1
ATOM 1616 C C . PRO A 1 209 ? -20.297 28.466 -4.888 1.00 84.62 209 PRO A C 1
ATOM 1618 O O . PRO A 1 209 ? -21.184 29.287 -4.678 1.00 84.62 209 PRO A O 1
ATOM 1621 N N . HIS A 1 210 ? -20.527 27.330 -5.553 1.00 88.19 210 HIS A N 1
ATOM 1622 C CA . HIS A 1 210 ? -21.822 26.978 -6.130 1.00 88.19 210 HIS A CA 1
ATOM 1623 C C . HIS A 1 210 ? -22.069 25.470 -6.066 1.00 88.19 210 HIS A C 1
ATOM 1625 O O . HIS A 1 210 ? -21.129 24.684 -6.192 1.00 88.19 210 HIS A O 1
ATOM 1631 N N . ILE A 1 211 ? -23.341 25.087 -5.982 1.00 86.69 211 ILE A N 1
ATOM 1632 C CA . ILE A 1 211 ? -23.829 23.724 -6.205 1.00 86.69 211 ILE A CA 1
ATOM 1633 C C . ILE A 1 211 ? -24.586 23.663 -7.531 1.00 86.69 211 ILE A C 1
ATOM 1635 O O . ILE A 1 211 ? -25.380 24.551 -7.839 1.00 86.69 211 ILE A O 1
ATOM 1639 N N . TRP A 1 212 ? -24.344 22.626 -8.336 1.00 86.69 212 TRP A N 1
ATOM 1640 C CA . TRP A 1 212 ? -25.027 22.447 -9.617 1.00 86.69 212 TRP A CA 1
ATOM 1641 C C . TRP A 1 212 ? -25.917 21.198 -9.596 1.00 86.69 212 TRP A C 1
ATOM 1643 O O . TRP A 1 212 ? -25.404 20.109 -9.337 1.00 86.69 212 TRP A O 1
ATOM 1653 N N . PRO A 1 213 ? -27.220 21.304 -9.914 1.00 84.69 213 PRO A N 1
ATOM 1654 C CA . PRO A 1 213 ? -28.089 20.137 -10.034 1.00 84.69 213 PRO A CA 1
ATOM 1655 C C . PRO A 1 213 ? -27.736 19.296 -11.269 1.00 84.69 213 PRO A C 1
ATOM 1657 O O . PRO A 1 213 ? -27.817 19.759 -12.411 1.00 84.69 213 PRO A O 1
ATOM 1660 N N . VAL A 1 214 ? -27.389 18.028 -11.048 1.00 85.06 214 VAL A N 1
ATOM 1661 C CA . VAL A 1 214 ? -27.040 17.069 -12.107 1.00 85.06 214 VAL A CA 1
ATOM 166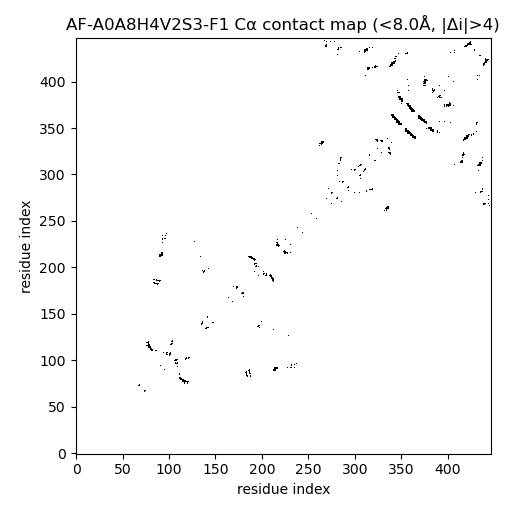2 C C . VAL A 1 214 ? -28.007 15.894 -12.060 1.00 85.06 214 VAL A C 1
ATOM 1664 O O . VAL A 1 214 ? -28.295 15.344 -11.001 1.00 85.06 214 VAL A O 1
ATOM 1667 N N . LYS A 1 215 ? -28.519 15.486 -13.221 1.00 84.56 215 LYS A N 1
ATOM 1668 C CA . LYS A 1 215 ? -29.395 14.324 -13.341 1.00 84.56 215 LYS A CA 1
ATOM 1669 C C . LYS A 1 215 ? -28.585 13.044 -13.153 1.00 84.56 215 LYS A C 1
ATOM 1671 O O . LYS A 1 215 ? -27.691 12.752 -13.955 1.00 84.56 215 LYS A O 1
ATOM 1676 N N . ALA A 1 216 ? -28.945 12.274 -12.130 1.00 76.75 216 ALA A N 1
ATOM 1677 C CA . ALA A 1 216 ? -28.348 10.975 -11.860 1.00 76.75 216 ALA A CA 1
ATOM 1678 C C . ALA A 1 216 ? -28.603 9.985 -13.019 1.00 76.75 216 ALA A C 1
ATOM 1680 O O . ALA A 1 216 ? -29.673 10.015 -13.641 1.00 76.75 216 ALA A O 1
ATOM 1681 N N . PRO A 1 217 ? -27.633 9.111 -13.340 1.00 79.06 217 PRO A N 1
ATOM 1682 C CA . PRO A 1 217 ? -27.831 8.043 -14.309 1.00 79.06 217 PRO A CA 1
ATOM 1683 C C . PRO A 1 217 ? -28.669 6.933 -13.663 1.00 79.06 217 PRO A C 1
ATOM 1685 O O . PRO A 1 217 ? -28.463 6.596 -12.500 1.00 79.06 217 PRO A O 1
ATOM 1688 N N . GLY A 1 218 ? -29.611 6.345 -14.393 1.00 77.06 218 GLY A N 1
ATOM 1689 C CA . GLY A 1 218 ? -30.509 5.353 -13.808 1.00 77.06 218 GLY A CA 1
ATOM 1690 C C . GLY A 1 218 ? -31.661 4.962 -14.719 1.00 77.06 218 GLY A C 1
ATOM 1691 O O . GLY A 1 218 ? -31.904 5.614 -15.737 1.00 77.06 218 GLY A O 1
ATOM 1692 N N . ASP A 1 219 ? -32.367 3.906 -14.327 1.00 74.00 219 ASP A N 1
ATOM 1693 C CA . ASP A 1 219 ? -33.621 3.504 -14.953 1.00 74.00 219 ASP A CA 1
ATOM 1694 C C . ASP A 1 219 ? -34.793 3.978 -14.091 1.00 74.00 219 ASP A C 1
ATOM 1696 O O . ASP A 1 219 ? -35.062 3.438 -13.013 1.00 74.00 219 ASP A O 1
ATOM 1700 N N . THR A 1 220 ? -35.500 4.993 -14.589 1.00 72.69 220 THR A N 1
ATOM 1701 C CA . THR A 1 220 ? -36.698 5.547 -13.948 1.00 72.69 220 THR A CA 1
ATOM 1702 C C . THR A 1 220 ? -37.831 4.529 -13.858 1.00 72.69 220 THR A C 1
ATOM 1704 O O . THR A 1 220 ? -38.698 4.670 -13.009 1.00 72.69 220 THR A O 1
ATOM 1707 N N . LYS A 1 221 ? -37.841 3.491 -14.705 1.00 74.75 221 LYS A N 1
ATOM 1708 C CA . LYS A 1 221 ? -38.863 2.438 -14.672 1.00 74.75 221 LYS A CA 1
ATOM 1709 C C . LYS A 1 221 ? -38.696 1.500 -13.476 1.00 74.75 221 LYS A C 1
ATOM 1711 O O . LYS A 1 221 ? -39.682 0.950 -12.999 1.00 74.75 221 LYS A O 1
ATOM 1716 N N . TYR A 1 222 ? -37.464 1.305 -13.008 1.00 72.69 222 TYR A N 1
ATOM 1717 C CA . TYR A 1 222 ? -37.147 0.395 -11.902 1.00 72.69 222 TYR A CA 1
ATOM 1718 C C . TYR A 1 222 ? -36.627 1.126 -10.660 1.00 72.69 222 TYR A C 1
ATOM 1720 O O . TYR A 1 222 ? -36.068 0.475 -9.782 1.00 72.69 222 TYR A O 1
ATOM 1728 N N . ASN A 1 223 ? -36.760 2.461 -10.602 1.00 72.94 223 ASN A N 1
ATOM 1729 C CA . ASN A 1 223 ? -36.228 3.315 -9.531 1.00 72.94 223 ASN A CA 1
ATOM 1730 C C . ASN A 1 223 ? -34.781 2.964 -9.146 1.00 72.94 223 ASN A C 1
ATOM 1732 O O . ASN A 1 223 ? -34.411 2.936 -7.975 1.00 72.94 223 ASN A O 1
ATOM 1736 N N . LYS A 1 224 ? -33.954 2.659 -10.153 1.00 73.12 224 LYS A N 1
ATOM 1737 C CA . LYS A 1 224 ? -32.578 2.203 -9.953 1.00 73.12 224 LYS A CA 1
ATOM 1738 C C . LYS A 1 224 ? -31.605 3.286 -10.383 1.00 73.12 224 LYS A C 1
ATOM 1740 O O . LYS A 1 224 ? -31.532 3.612 -11.567 1.00 73.12 224 LYS A O 1
ATOM 1745 N N . VAL A 1 225 ? -30.827 3.797 -9.435 1.00 74.62 225 VAL A N 1
ATOM 1746 C CA . VAL A 1 225 ? -29.729 4.735 -9.696 1.00 74.62 225 VAL A CA 1
ATOM 1747 C C . VAL A 1 225 ? -28.440 3.952 -9.962 1.00 74.62 225 VAL A C 1
ATOM 1749 O O . VAL A 1 225 ? -28.156 2.943 -9.317 1.00 74.62 225 VAL A O 1
ATOM 1752 N N . HIS A 1 226 ? -27.668 4.394 -10.949 1.00 78.38 226 HIS A N 1
ATOM 1753 C CA . HIS A 1 226 ? -26.354 3.850 -11.280 1.00 78.38 226 HIS A CA 1
ATOM 1754 C C . HIS A 1 226 ? -25.237 4.747 -10.740 1.00 78.38 226 HIS A C 1
ATOM 1756 O O . HIS A 1 226 ? -25.438 5.939 -10.515 1.00 78.38 226 HIS A O 1
ATOM 1762 N N . SER A 1 227 ? -24.037 4.181 -10.570 1.00 81.12 227 SER A N 1
ATOM 1763 C CA . SER A 1 227 ? -22.866 4.943 -10.123 1.00 81.12 227 SER A CA 1
ATOM 1764 C C . SER A 1 227 ? -22.558 6.088 -11.102 1.00 81.12 227 SER A C 1
ATOM 1766 O O . SER A 1 227 ? -22.320 5.823 -12.287 1.00 81.12 227 SER A O 1
ATOM 1768 N N . PRO A 1 228 ? -22.515 7.353 -10.636 1.00 80.19 228 PRO A N 1
ATOM 1769 C CA . PRO A 1 228 ? -22.103 8.484 -11.460 1.00 80.19 228 PRO A CA 1
ATOM 1770 C C . PRO A 1 228 ? -20.689 8.308 -12.012 1.00 80.19 228 PRO A C 1
ATOM 1772 O O . PRO A 1 228 ? -20.465 8.588 -13.183 1.00 80.19 228 PRO A O 1
ATOM 1775 N N . LEU A 1 229 ? -19.757 7.774 -11.214 1.00 79.31 229 LEU A N 1
ATOM 1776 C CA . LEU A 1 229 ? -18.376 7.529 -11.638 1.00 79.31 229 LEU A CA 1
ATOM 1777 C C . LEU A 1 229 ? -18.322 6.505 -12.778 1.00 79.31 229 LEU A C 1
ATOM 1779 O O . LEU A 1 229 ? -17.720 6.754 -13.821 1.00 79.31 229 LEU A O 1
ATOM 1783 N N . GLN A 1 230 ? -19.020 5.379 -12.616 1.00 78.56 230 GLN A N 1
ATOM 1784 C CA . GLN A 1 230 ? -19.113 4.367 -13.665 1.00 78.56 230 GLN A CA 1
ATOM 1785 C C . GLN A 1 230 ? -19.787 4.937 -14.922 1.00 78.56 230 GLN A C 1
ATOM 1787 O O . GLN A 1 230 ? -19.344 4.675 -16.038 1.00 78.56 230 GLN A O 1
ATOM 1792 N N . ALA A 1 231 ? -20.816 5.771 -14.761 1.00 80.06 231 ALA A N 1
ATOM 1793 C CA . ALA A 1 231 ? -21.475 6.438 -15.875 1.00 80.06 231 ALA A CA 1
ATOM 1794 C C . ALA A 1 231 ? -20.567 7.458 -16.581 1.00 80.06 231 ALA A C 1
ATOM 1796 O O . ALA A 1 231 ? -20.638 7.548 -17.804 1.00 80.06 231 ALA A O 1
ATOM 1797 N N . ILE A 1 232 ? -19.688 8.182 -15.875 1.00 80.56 232 ILE A N 1
ATOM 1798 C CA . ILE A 1 232 ? -18.667 9.050 -16.497 1.00 80.56 232 ILE A CA 1
ATOM 1799 C C . ILE A 1 232 ? -17.723 8.214 -17.363 1.00 80.56 232 ILE A C 1
ATOM 1801 O O . ILE A 1 232 ? -17.378 8.637 -18.460 1.00 80.56 232 ILE A O 1
ATOM 1805 N N . LEU A 1 233 ? -17.321 7.025 -16.911 1.00 78.75 233 LEU A N 1
ATOM 1806 C CA . LEU A 1 233 ? -16.390 6.166 -17.653 1.00 78.75 233 LEU A CA 1
ATOM 1807 C C . LEU A 1 233 ? -17.047 5.451 -18.845 1.00 78.75 233 LEU A C 1
ATOM 1809 O O . LEU A 1 233 ? -16.391 5.214 -19.856 1.00 78.75 233 LEU A O 1
ATOM 1813 N N . LEU A 1 234 ? -18.338 5.122 -18.742 1.00 75.44 234 LEU A N 1
ATOM 1814 C CA . LEU A 1 234 ? -19.082 4.372 -19.763 1.00 75.44 234 LEU A CA 1
ATOM 1815 C C . LEU A 1 234 ? -19.886 5.252 -20.732 1.00 75.44 234 LEU A C 1
ATOM 1817 O O . LEU A 1 234 ? -20.378 4.747 -21.745 1.00 75.44 234 LEU A O 1
ATOM 1821 N N . SER A 1 235 ? -20.054 6.546 -20.438 1.00 76.00 235 SER A N 1
ATOM 1822 C CA . SER A 1 235 ? -20.778 7.471 -21.315 1.00 76.00 235 SER A CA 1
ATOM 1823 C C . SER A 1 235 ? -20.114 7.526 -22.689 1.00 76.00 235 SER A C 1
ATOM 1825 O O . SER A 1 235 ? -18.895 7.660 -22.811 1.00 76.00 235 SER A O 1
ATOM 1827 N N . GLN A 1 236 ? -20.930 7.390 -23.736 1.00 71.38 236 GLN A N 1
ATOM 1828 C CA . GLN A 1 236 ? -20.441 7.422 -25.109 1.00 71.38 236 GLN A CA 1
ATOM 1829 C C . GLN A 1 236 ? -19.873 8.805 -25.424 1.00 71.38 236 GLN A C 1
ATOM 1831 O O . GLN A 1 236 ? -20.544 9.816 -25.221 1.00 71.38 236 GLN A O 1
ATOM 1836 N N . LEU A 1 237 ? -18.659 8.828 -25.971 1.00 71.25 237 LEU A N 1
ATOM 1837 C CA . LEU A 1 237 ? -18.008 10.065 -26.385 1.00 71.25 237 LEU A CA 1
ATOM 1838 C C . LEU A 1 237 ? -18.867 10.795 -27.436 1.00 71.25 237 LEU A C 1
ATOM 1840 O O . LEU A 1 237 ? -19.386 10.140 -28.352 1.00 71.25 237 LEU A O 1
ATOM 1844 N N . PRO A 1 238 ? -19.016 12.131 -27.344 1.00 62.91 238 PRO A N 1
ATOM 1845 C CA . PRO A 1 238 ? -19.726 12.909 -28.351 1.00 62.91 238 PRO A CA 1
ATOM 1846 C C . PRO A 1 238 ? -19.098 12.690 -29.730 1.00 62.91 238 PRO A C 1
ATOM 1848 O O . PRO A 1 238 ? -17.927 12.994 -29.942 1.00 62.91 238 PRO A O 1
ATOM 1851 N N . LYS A 1 239 ? -19.870 12.152 -30.677 1.00 59.88 239 LYS A N 1
ATOM 1852 C CA . LYS A 1 239 ? -19.420 11.964 -32.062 1.00 59.88 239 LYS A CA 1
ATOM 1853 C C . LYS A 1 239 ? -19.577 13.270 -32.832 1.00 59.88 239 LYS A C 1
ATOM 1855 O O . LYS A 1 239 ? -20.637 13.894 -32.781 1.00 59.88 239 LYS A O 1
ATOM 1860 N N . THR A 1 240 ? -18.567 13.658 -33.600 1.00 60.03 240 THR A N 1
ATOM 1861 C CA . THR A 1 240 ? -18.701 14.752 -34.578 1.00 60.03 240 THR A CA 1
ATOM 1862 C C . THR A 1 240 ? -19.704 14.377 -35.686 1.00 60.03 240 THR A C 1
ATOM 1864 O O . THR A 1 240 ? -19.981 13.195 -35.906 1.00 60.03 240 THR A O 1
ATOM 1867 N N . GLN A 1 241 ? -20.272 15.351 -36.419 1.00 55.19 241 GLN A N 1
ATOM 1868 C CA . GLN A 1 241 ? -21.213 15.052 -37.522 1.00 55.19 241 GLN A CA 1
ATOM 1869 C C . GLN A 1 241 ? -20.606 14.128 -38.598 1.00 55.19 241 GLN A C 1
ATOM 1871 O O . GLN A 1 241 ? -21.330 13.350 -39.222 1.00 55.19 241 GLN A O 1
ATOM 1876 N N . GLU A 1 242 ? -19.283 14.165 -38.784 1.00 56.06 242 GLU A N 1
ATOM 1877 C CA . GLU A 1 242 ? -18.555 13.250 -39.672 1.00 56.06 242 GLU A CA 1
ATOM 1878 C C . GLU A 1 242 ? -18.486 11.812 -39.123 1.00 56.06 242 GLU A C 1
ATOM 1880 O O . GLU A 1 242 ? -18.497 10.847 -39.888 1.00 56.06 242 GLU A O 1
ATOM 1885 N N . GLU A 1 243 ? -18.482 11.644 -37.800 1.00 55.53 243 GLU A N 1
ATOM 1886 C CA . GLU A 1 243 ? -18.422 10.349 -37.113 1.00 55.53 243 GLU A CA 1
ATOM 1887 C C . GLU A 1 243 ? -19.803 9.732 -36.865 1.00 55.53 243 GLU A C 1
ATOM 1889 O O . GLU A 1 243 ? -19.925 8.508 -36.799 1.00 55.53 243 GLU A O 1
ATOM 1894 N N . ALA A 1 244 ? -20.862 10.543 -36.786 1.00 54.12 244 ALA A N 1
ATOM 1895 C CA . ALA A 1 244 ? -22.241 10.074 -36.628 1.00 54.12 244 ALA A CA 1
ATOM 1896 C C . ALA A 1 244 ? -22.730 9.226 -37.820 1.00 54.12 244 ALA A C 1
ATOM 1898 O O . ALA A 1 244 ? -23.566 8.339 -37.650 1.00 54.12 244 ALA A O 1
ATOM 1899 N N . LYS A 1 245 ? -22.174 9.448 -39.021 1.00 53.00 245 LYS A N 1
ATOM 1900 C CA . LYS A 1 245 ? -22.455 8.637 -40.221 1.00 53.00 245 LYS A CA 1
ATOM 1901 C C . LYS A 1 245 ? -21.705 7.301 -40.254 1.00 53.00 245 LYS A C 1
ATOM 1903 O O . LYS A 1 245 ? -21.986 6.476 -41.122 1.00 53.00 245 LYS A O 1
ATOM 1908 N N . MET A 1 246 ? -20.767 7.058 -39.338 1.00 52.03 246 MET A N 1
ATOM 1909 C CA . MET A 1 246 ? -19.951 5.845 -39.330 1.00 52.03 246 MET A CA 1
ATOM 1910 C C . MET A 1 246 ? -20.416 4.864 -38.245 1.00 52.03 246 MET A C 1
ATOM 1912 O O . MET A 1 246 ? -20.402 5.154 -37.048 1.00 52.03 246 MET A O 1
ATOM 1916 N N . LYS A 1 247 ? -20.864 3.678 -38.678 1.00 39.69 247 LYS A N 1
ATOM 1917 C CA . LYS A 1 247 ? -21.300 2.588 -37.794 1.00 39.69 247 LYS A CA 1
ATOM 1918 C C . LYS A 1 247 ? -20.100 2.001 -37.042 1.00 39.69 247 LYS A C 1
ATOM 1920 O O . LYS A 1 247 ? -19.221 1.410 -37.659 1.00 39.69 247 LYS A O 1
ATOM 1925 N N . GLY A 1 248 ? -20.130 2.100 -35.714 1.00 59.47 248 GLY A N 1
ATOM 1926 C CA . GLY A 1 248 ? -19.228 1.390 -34.801 1.00 59.47 248 GLY A CA 1
ATOM 1927 C C . GLY A 1 248 ? -18.186 2.277 -34.103 1.00 59.47 248 GLY A C 1
ATOM 1928 O O . GLY A 1 248 ? -17.872 3.365 -34.588 1.00 59.47 248 GLY A O 1
ATOM 1929 N N . PRO A 1 249 ? -17.682 1.854 -32.931 1.00 38.19 249 PRO A N 1
ATOM 1930 C CA . PRO A 1 249 ? -16.562 2.516 -32.273 1.00 38.19 249 PRO A CA 1
ATOM 1931 C C . PRO A 1 249 ? -15.307 2.364 -33.140 1.00 38.19 249 PRO A C 1
ATOM 1933 O O . PRO A 1 249 ? -14.935 1.252 -33.513 1.00 38.19 249 PRO A O 1
ATOM 1936 N N . ARG A 1 250 ? -14.652 3.481 -33.479 1.00 49.88 250 ARG A N 1
ATOM 1937 C CA . ARG A 1 250 ? -13.294 3.416 -34.027 1.00 49.88 250 ARG A CA 1
ATOM 1938 C C . ARG A 1 250 ? -12.339 3.084 -32.875 1.00 49.88 250 ARG A C 1
ATOM 1940 O O . ARG A 1 250 ? -12.482 3.689 -31.811 1.00 49.88 250 ARG A O 1
ATOM 1947 N N . PRO A 1 251 ? -11.360 2.182 -33.062 1.00 49.00 251 PRO A N 1
ATOM 1948 C CA . PRO A 1 251 ? -10.214 2.151 -32.166 1.00 49.00 251 PRO A CA 1
ATOM 1949 C C . PRO A 1 251 ? -9.572 3.551 -32.149 1.00 49.00 251 PRO A C 1
ATOM 1951 O O . PRO A 1 251 ? -9.661 4.262 -33.159 1.00 49.00 251 PRO A O 1
ATOM 1954 N N . PRO A 1 252 ? -8.979 3.976 -31.019 1.00 45.88 252 PRO A N 1
ATOM 1955 C CA . PRO A 1 252 ? -8.333 5.281 -30.907 1.00 45.88 252 PRO A CA 1
ATOM 1956 C C . PRO A 1 252 ? -7.443 5.538 -32.129 1.00 45.88 252 PRO A C 1
ATOM 1958 O O . PRO A 1 252 ? -6.758 4.621 -32.591 1.00 45.88 252 PRO A O 1
ATOM 1961 N N . ARG A 1 253 ? -7.477 6.767 -32.678 1.00 52.47 253 ARG A N 1
ATOM 1962 C CA . ARG A 1 253 ? -6.540 7.232 -33.723 1.00 52.47 253 ARG A CA 1
ATOM 1963 C C . ARG A 1 253 ? -5.161 7.402 -33.097 1.00 52.47 253 ARG A C 1
ATOM 1965 O O . ARG A 1 253 ? -4.626 8.491 -32.964 1.00 52.47 253 ARG A O 1
ATOM 1972 N N . ASN A 1 254 ? -4.617 6.276 -32.701 1.00 53.28 254 ASN A N 1
ATOM 1973 C CA . ASN A 1 254 ? -3.221 6.089 -32.446 1.00 53.28 254 ASN A CA 1
ATOM 1974 C C . ASN A 1 254 ? -2.493 6.344 -33.772 1.00 53.28 254 ASN A C 1
ATOM 1976 O O . ASN A 1 254 ? -3.052 6.093 -34.850 1.00 53.28 254 ASN A O 1
ATOM 1980 N N . GLU A 1 255 ? -1.279 6.895 -33.714 1.00 54.91 255 GLU A N 1
ATOM 1981 C CA . GLU A 1 255 ? -0.397 6.991 -34.880 1.00 54.91 255 GLU A CA 1
ATOM 1982 C C . GLU A 1 255 ? -0.450 5.667 -35.654 1.00 54.91 255 GLU A C 1
ATOM 1984 O O . GLU A 1 255 ? -0.637 4.618 -35.039 1.00 54.91 255 GLU A O 1
ATOM 1989 N N . LYS A 1 256 ? -0.295 5.666 -36.986 1.00 57.25 256 LYS A N 1
ATOM 1990 C CA . LYS A 1 256 ? -0.451 4.451 -37.824 1.00 57.25 256 LYS A CA 1
ATOM 1991 C C . LYS A 1 256 ? 0.372 3.228 -37.350 1.00 57.25 256 LYS A C 1
ATOM 1993 O O . LYS A 1 256 ? 0.126 2.128 -37.831 1.00 57.25 256 LYS A O 1
ATOM 1998 N N . ASN A 1 257 ? 1.293 3.424 -36.405 1.00 61.38 257 ASN A N 1
ATOM 1999 C CA . ASN A 1 257 ? 2.167 2.426 -35.807 1.00 61.38 257 ASN A CA 1
ATOM 2000 C C . ASN A 1 257 ? 1.874 2.097 -34.325 1.00 61.38 257 ASN A C 1
ATOM 2002 O O . ASN A 1 257 ? 2.492 1.175 -33.799 1.00 61.38 257 ASN A O 1
ATOM 2006 N N . PHE A 1 258 ? 0.987 2.810 -33.621 1.00 57.59 258 PHE A N 1
ATOM 2007 C CA . PHE A 1 258 ? 0.725 2.531 -32.206 1.00 57.59 258 PHE A CA 1
ATOM 2008 C C . PHE A 1 258 ? -0.342 1.438 -32.065 1.00 57.59 258 PHE A C 1
ATOM 2010 O O . PHE A 1 258 ? -1.519 1.593 -32.401 1.00 57.59 258 PHE A O 1
ATOM 2017 N N . ILE A 1 259 ? 0.109 0.298 -31.552 1.00 67.88 259 ILE A N 1
ATOM 2018 C CA . ILE A 1 259 ? -0.690 -0.891 -31.280 1.00 67.88 259 ILE A CA 1
ATOM 2019 C C . ILE A 1 259 ? -1.024 -0.863 -29.790 1.00 67.88 259 ILE A C 1
ATOM 2021 O O . ILE A 1 259 ? -0.118 -0.865 -28.960 1.00 67.88 259 ILE A O 1
ATOM 2025 N N . SER A 1 260 ? -2.316 -0.849 -29.441 1.00 61.25 260 SER A N 1
ATOM 2026 C CA . SER A 1 260 ? -2.752 -0.977 -28.046 1.00 61.25 260 SER A CA 1
ATOM 2027 C C . SER A 1 260 ? -2.334 -2.352 -27.526 1.00 61.25 260 SER A C 1
ATOM 2029 O O . SER A 1 260 ? -2.961 -3.370 -27.824 1.00 61.25 260 SER A O 1
ATOM 2031 N N . LYS A 1 261 ? -1.215 -2.386 -26.805 1.00 71.75 261 LYS A N 1
ATOM 2032 C CA . LYS A 1 261 ? -0.708 -3.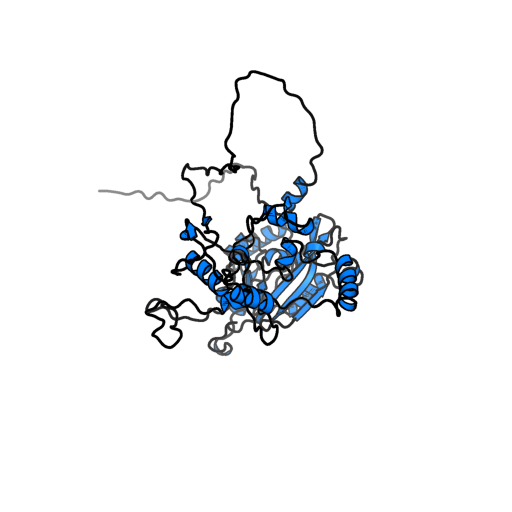574 -26.133 1.00 71.75 261 LYS A CA 1
ATOM 2033 C C . LYS A 1 261 ? -1.070 -3.452 -24.662 1.00 71.75 261 LYS A C 1
ATOM 2035 O O . LYS A 1 261 ? -0.833 -2.416 -24.050 1.00 71.75 261 LYS A O 1
ATOM 2040 N N . ARG A 1 262 ? -1.660 -4.508 -24.105 1.00 74.44 262 ARG A N 1
ATOM 2041 C CA . ARG A 1 262 ? -1.863 -4.614 -22.659 1.00 74.44 262 ARG A CA 1
ATOM 2042 C C . ARG A 1 262 ? -0.503 -4.530 -21.967 1.00 74.44 262 ARG A C 1
ATOM 2044 O O . ARG A 1 262 ? 0.406 -5.283 -22.320 1.00 74.44 262 ARG A O 1
ATOM 2051 N N . THR A 1 263 ? -0.382 -3.611 -21.018 1.00 84.88 263 THR A N 1
ATOM 2052 C CA . THR A 1 263 ? 0.816 -3.455 -20.196 1.00 84.88 263 THR A CA 1
ATOM 2053 C C . THR A 1 263 ? 0.732 -4.443 -19.033 1.00 84.88 263 THR A C 1
ATOM 2055 O O . THR A 1 263 ? -0.247 -4.383 -18.286 1.00 84.88 263 THR A O 1
ATOM 2058 N N . PRO A 1 264 ? 1.685 -5.380 -18.893 1.00 90.38 264 PRO A N 1
ATOM 2059 C CA . PRO A 1 264 ? 1.703 -6.286 -17.754 1.00 90.38 264 PRO A CA 1
ATOM 2060 C C . PRO A 1 264 ? 1.977 -5.510 -16.466 1.00 90.38 264 PRO A C 1
ATOM 2062 O O . PRO A 1 264 ? 2.641 -4.474 -16.484 1.00 90.38 264 PRO A O 1
ATOM 2065 N N . ILE A 1 265 ? 1.507 -6.042 -15.341 1.00 91.12 265 ILE A N 1
ATOM 2066 C CA . ILE A 1 265 ? 1.639 -5.407 -14.032 1.00 91.12 265 ILE A CA 1
ATOM 2067 C C . ILE A 1 265 ? 3.109 -5.182 -13.645 1.00 91.12 265 ILE A C 1
ATOM 2069 O O . ILE A 1 265 ? 3.444 -4.195 -13.002 1.00 91.12 265 ILE A O 1
ATOM 2073 N N . THR A 1 266 ? 4.010 -6.046 -14.120 1.00 92.81 266 THR A N 1
ATOM 2074 C CA . THR A 1 266 ? 5.456 -5.950 -13.887 1.00 92.81 266 THR A CA 1
ATOM 2075 C C . THR A 1 266 ? 6.083 -4.669 -14.430 1.00 92.81 266 THR A C 1
ATOM 2077 O O . THR A 1 266 ? 7.108 -4.242 -13.915 1.00 92.81 266 THR A O 1
ATOM 2080 N N . ALA A 1 267 ? 5.467 -4.025 -15.427 1.00 92.75 267 ALA A N 1
ATOM 2081 C CA . ALA A 1 267 ? 5.942 -2.746 -15.951 1.00 92.75 267 ALA A CA 1
ATOM 2082 C C . ALA A 1 267 ? 5.733 -1.575 -14.975 1.00 92.75 267 ALA A C 1
ATOM 2084 O O . ALA A 1 267 ? 6.284 -0.502 -15.202 1.00 92.75 267 ALA A O 1
ATOM 2085 N N . PHE A 1 268 ? 4.934 -1.775 -13.925 1.00 95.38 268 PHE A N 1
ATOM 2086 C CA . PHE A 1 268 ? 4.661 -0.786 -12.885 1.00 95.38 268 PHE A CA 1
ATOM 2087 C C . PHE A 1 268 ? 5.450 -1.043 -11.594 1.00 95.38 268 PHE A C 1
ATOM 2089 O O . PHE A 1 268 ? 5.233 -0.334 -10.617 1.00 95.38 268 PHE A O 1
ATOM 2096 N N . ILE A 1 269 ? 6.340 -2.046 -11.565 1.00 96.50 269 ILE A N 1
ATOM 2097 C CA . ILE A 1 269 ? 7.219 -2.276 -10.410 1.00 96.50 269 ILE A CA 1
ATOM 2098 C C . ILE A 1 269 ? 8.146 -1.072 -10.255 1.00 96.50 269 ILE A C 1
ATOM 2100 O O . ILE A 1 269 ? 8.868 -0.711 -11.188 1.00 96.50 269 ILE A O 1
ATOM 2104 N N . THR A 1 270 ? 8.133 -0.479 -9.066 1.00 96.75 270 THR A N 1
ATOM 2105 C CA . THR A 1 270 ? 8.892 0.724 -8.752 1.00 96.75 270 THR A CA 1
ATOM 2106 C C . THR A 1 270 ? 10.400 0.436 -8.796 1.00 96.75 270 THR A C 1
ATOM 2108 O O . THR A 1 270 ? 10.879 -0.471 -8.108 1.00 96.75 270 THR A O 1
ATOM 2111 N N . PRO A 1 271 ? 11.189 1.195 -9.576 1.00 96.00 271 PRO A N 1
ATOM 2112 C CA . PRO A 1 271 ? 12.639 1.040 -9.614 1.00 96.00 271 PRO A CA 1
ATOM 2113 C C . PRO A 1 271 ? 13.310 1.349 -8.266 1.00 96.00 271 PRO A C 1
ATOM 2115 O O . PRO A 1 271 ? 12.869 2.218 -7.518 1.00 96.00 271 PRO A O 1
ATOM 2118 N N . LYS A 1 272 ? 14.471 0.727 -8.004 1.00 95.56 272 LYS A N 1
ATOM 2119 C CA . LYS A 1 272 ? 15.296 0.939 -6.791 1.00 95.56 272 LYS A CA 1
ATOM 2120 C C . LYS A 1 272 ? 15.499 2.417 -6.426 1.00 95.56 272 LYS A C 1
ATOM 2122 O O . LYS A 1 272 ? 15.481 2.764 -5.248 1.00 95.56 272 LYS A O 1
ATOM 2127 N N . LEU A 1 273 ? 15.773 3.262 -7.423 1.00 95.62 273 LEU A N 1
ATOM 2128 C CA . LEU A 1 273 ? 16.051 4.681 -7.197 1.00 95.62 273 LEU A CA 1
ATOM 2129 C C . LEU A 1 273 ? 14.805 5.415 -6.691 1.00 95.62 273 LEU A C 1
ATOM 2131 O O . LEU A 1 273 ? 14.898 6.128 -5.701 1.00 95.62 273 LEU A O 1
ATOM 2135 N N . GLU A 1 274 ? 13.648 5.165 -7.304 1.00 95.44 274 GLU A N 1
ATOM 2136 C CA . GLU A 1 274 ? 12.378 5.759 -6.878 1.00 95.44 274 GLU A CA 1
ATOM 2137 C C . GLU A 1 274 ? 11.951 5.253 -5.498 1.00 95.44 274 GLU A C 1
ATOM 2139 O O . GLU A 1 274 ? 11.500 6.046 -4.677 1.00 95.44 274 GLU A O 1
ATOM 2144 N N . LEU A 1 275 ? 12.160 3.966 -5.188 1.00 96.75 275 LEU A N 1
ATOM 2145 C CA . LEU A 1 275 ? 11.932 3.448 -3.833 1.00 96.75 275 LEU A CA 1
ATOM 2146 C C . LEU A 1 275 ? 12.763 4.223 -2.798 1.00 96.75 275 LEU A C 1
ATOM 2148 O O . LEU A 1 275 ? 12.249 4.629 -1.760 1.00 96.75 275 LEU A O 1
ATOM 2152 N N . ARG A 1 276 ? 14.038 4.491 -3.099 1.00 94.44 276 ARG A N 1
ATOM 2153 C CA . ARG A 1 276 ? 14.918 5.269 -2.216 1.00 94.44 276 ARG A CA 1
ATOM 2154 C C . ARG A 1 276 ? 14.487 6.728 -2.071 1.00 94.44 276 ARG A C 1
ATOM 2156 O O . ARG A 1 276 ? 14.604 7.269 -0.979 1.00 94.44 276 ARG A O 1
ATOM 2163 N N . GLU A 1 277 ? 14.026 7.361 -3.144 1.00 94.88 277 GLU A N 1
ATOM 2164 C CA . GLU A 1 277 ? 13.530 8.744 -3.110 1.00 94.88 277 GLU A CA 1
ATOM 2165 C C . GLU A 1 277 ? 12.222 8.889 -2.318 1.00 94.88 277 GLU A C 1
ATOM 2167 O O . GLU A 1 277 ? 11.943 9.971 -1.814 1.00 94.88 277 GLU A O 1
ATOM 2172 N N . ASN A 1 278 ? 11.457 7.803 -2.174 1.00 94.81 278 ASN A N 1
ATOM 2173 C CA . ASN A 1 278 ? 10.205 7.748 -1.416 1.00 94.81 278 ASN A CA 1
ATOM 2174 C C . ASN A 1 278 ? 10.370 7.050 -0.050 1.00 94.81 278 ASN A C 1
ATOM 2176 O O . ASN A 1 278 ? 9.434 6.434 0.456 1.00 94.81 278 ASN A O 1
ATOM 2180 N N . ASP A 1 279 ? 11.569 7.128 0.535 1.00 94.06 279 ASP A N 1
ATOM 2181 C CA . ASP A 1 279 ? 11.882 6.678 1.900 1.00 94.06 279 ASP A CA 1
ATOM 2182 C C . ASP A 1 279 ? 11.615 5.186 2.190 1.00 94.06 279 ASP A C 1
ATOM 2184 O O . ASP A 1 279 ? 11.425 4.785 3.340 1.00 94.06 279 ASP A O 1
ATOM 2188 N N . TYR A 1 280 ? 11.649 4.322 1.171 1.00 97.50 280 TYR A N 1
ATOM 2189 C CA . TYR A 1 280 ? 11.589 2.878 1.394 1.00 97.50 280 TYR A CA 1
ATOM 2190 C C . TYR A 1 280 ? 12.913 2.340 1.940 1.00 97.50 280 TYR A C 1
ATOM 2192 O O . TYR A 1 280 ? 13.999 2.624 1.421 1.00 97.50 280 TYR A O 1
ATOM 2200 N N . VAL A 1 281 ? 12.820 1.448 2.929 1.00 96.94 281 VAL A N 1
ATOM 2201 C CA . VAL A 1 281 ? 13.951 0.610 3.339 1.00 96.94 281 VAL A CA 1
ATOM 2202 C C . VAL A 1 281 ? 14.196 -0.432 2.253 1.00 96.94 281 VAL A C 1
ATOM 2204 O O . VAL A 1 281 ? 13.350 -1.284 1.976 1.00 96.94 281 VAL A O 1
ATOM 2207 N N . LEU A 1 282 ? 15.357 -0.350 1.605 1.00 96.81 282 LEU A N 1
ATOM 2208 C CA . LEU A 1 282 ? 15.655 -1.196 0.458 1.00 96.81 282 LEU A CA 1
ATOM 2209 C C . LEU A 1 282 ? 15.959 -2.635 0.879 1.00 96.81 282 LEU A C 1
ATOM 2211 O O . LEU A 1 282 ? 16.767 -2.891 1.772 1.00 96.81 282 LEU A O 1
ATOM 2215 N N . HIS A 1 283 ? 15.361 -3.577 0.151 1.00 97.06 283 HIS A N 1
ATOM 2216 C CA . HIS A 1 283 ? 15.641 -4.998 0.308 1.00 97.06 283 HIS A CA 1
ATOM 2217 C C . HIS A 1 283 ? 17.119 -5.313 -0.018 1.00 97.06 283 HIS A C 1
ATOM 2219 O O . HIS A 1 283 ? 17.634 -4.807 -1.025 1.00 97.06 283 HIS A O 1
ATOM 2225 N N . PRO A 1 284 ? 17.807 -6.187 0.746 1.00 95.12 284 PRO A N 1
ATOM 2226 C CA . PRO A 1 284 ? 19.223 -6.509 0.524 1.00 95.12 284 PRO A CA 1
ATOM 2227 C C . PRO A 1 284 ? 19.566 -7.006 -0.890 1.00 95.12 284 PRO A C 1
ATOM 2229 O O . PRO A 1 284 ? 20.681 -6.791 -1.363 1.00 95.12 284 PRO A O 1
ATOM 2232 N N . VAL A 1 285 ? 18.601 -7.611 -1.595 1.00 95.31 285 VAL A N 1
ATOM 2233 C CA . VAL A 1 285 ? 18.759 -8.104 -2.982 1.00 95.31 285 VAL A CA 1
ATOM 2234 C C . VAL A 1 285 ? 19.216 -7.020 -3.970 1.00 95.31 285 VAL A C 1
ATOM 2236 O O . VAL A 1 285 ? 19.828 -7.320 -4.991 1.00 95.31 285 VAL A O 1
ATOM 2239 N N . TYR A 1 286 ? 18.961 -5.743 -3.669 1.00 95.12 286 TYR A N 1
ATOM 2240 C CA . TYR A 1 286 ? 19.374 -4.618 -4.507 1.00 95.12 286 TYR A CA 1
ATOM 2241 C C . TYR A 1 286 ? 20.880 -4.314 -4.464 1.00 95.12 286 TYR A C 1
ATOM 2243 O O . TYR A 1 286 ? 21.332 -3.414 -5.184 1.00 95.12 286 TYR A O 1
ATOM 2251 N N . PHE A 1 287 ? 21.645 -5.000 -3.613 1.00 94.69 287 PHE A N 1
ATOM 2252 C CA . PHE A 1 287 ? 23.069 -4.761 -3.389 1.00 94.69 287 PHE A CA 1
ATOM 2253 C C . PHE A 1 287 ? 23.845 -6.051 -3.640 1.00 94.69 287 PHE A C 1
ATOM 2255 O O . PHE A 1 287 ? 23.885 -6.960 -2.814 1.00 94.69 287 PHE A O 1
ATOM 2262 N N . THR A 1 288 ? 24.468 -6.143 -4.811 1.00 91.44 288 THR A N 1
ATOM 2263 C CA . THR A 1 288 ? 25.171 -7.359 -5.234 1.00 91.44 288 THR A CA 1
ATOM 2264 C C . THR A 1 288 ? 26.617 -7.382 -4.759 1.00 91.44 288 THR A C 1
ATOM 2266 O O . THR A 1 288 ? 27.175 -8.456 -4.545 1.00 91.44 288 THR A O 1
ATOM 2269 N N . THR A 1 289 ? 27.237 -6.211 -4.584 1.00 94.62 289 THR A N 1
ATOM 2270 C CA . THR A 1 289 ? 28.639 -6.115 -4.168 1.00 94.62 289 THR A CA 1
ATOM 2271 C C . THR A 1 289 ? 28.765 -5.988 -2.649 1.00 94.62 289 THR A C 1
ATOM 2273 O O . THR A 1 289 ? 27.988 -5.295 -1.997 1.00 94.62 289 THR A O 1
ATOM 2276 N N . GLU A 1 290 ? 29.778 -6.629 -2.068 1.00 93.31 290 GLU A N 1
ATOM 2277 C CA . GLU A 1 290 ? 30.076 -6.525 -0.632 1.00 93.31 290 GLU A CA 1
ATOM 2278 C C . GLU A 1 290 ? 30.241 -5.084 -0.104 1.00 93.31 290 GLU A C 1
ATOM 2280 O O . GLU A 1 290 ? 29.675 -4.786 0.949 1.00 93.31 290 GLU A O 1
ATOM 2285 N N . PRO A 1 291 ? 30.934 -4.146 -0.789 1.00 95.44 291 PRO A N 1
ATOM 2286 C CA . PRO A 1 291 ? 31.008 -2.766 -0.308 1.00 95.44 291 PRO A CA 1
ATOM 2287 C C . PRO A 1 291 ? 29.642 -2.069 -0.277 1.00 95.44 291 PRO A C 1
ATOM 2289 O O . PRO A 1 291 ? 29.373 -1.313 0.655 1.00 95.44 291 PRO A O 1
ATOM 2292 N N . GLU A 1 292 ? 28.768 -2.330 -1.252 1.00 94.50 292 GLU A N 1
ATOM 2293 C CA . GLU A 1 292 ? 27.411 -1.775 -1.272 1.00 94.50 292 GLU A CA 1
ATOM 2294 C C . GLU A 1 292 ? 26.547 -2.350 -0.150 1.00 94.50 292 GLU A C 1
ATOM 2296 O O . GLU A 1 292 ? 25.875 -1.589 0.543 1.00 94.50 292 GLU A O 1
ATOM 2301 N N . LYS A 1 293 ? 26.604 -3.669 0.078 1.00 93.38 293 LYS A N 1
ATOM 2302 C CA . LYS A 1 293 ? 25.901 -4.317 1.195 1.00 93.38 293 LYS A CA 1
ATOM 2303 C C . LYS A 1 293 ? 26.352 -3.752 2.538 1.00 93.38 293 LYS A C 1
ATOM 2305 O O . LYS A 1 293 ? 25.520 -3.432 3.380 1.00 93.38 293 LYS A O 1
ATOM 2310 N N . ALA A 1 294 ? 27.661 -3.584 2.731 1.00 94.69 294 ALA A N 1
ATOM 2311 C CA . ALA A 1 294 ? 28.212 -3.017 3.958 1.00 94.69 294 ALA A CA 1
ATOM 2312 C C . ALA A 1 294 ? 27.807 -1.546 4.154 1.00 94.69 294 ALA A C 1
ATOM 2314 O O . ALA A 1 294 ? 27.533 -1.124 5.278 1.00 94.69 294 ALA A O 1
ATOM 2315 N N . ALA A 1 295 ? 27.760 -0.757 3.076 1.00 94.94 295 ALA A N 1
ATOM 2316 C CA . ALA A 1 295 ? 27.280 0.619 3.129 1.00 94.94 295 ALA A CA 1
ATOM 2317 C C . ALA A 1 295 ? 25.793 0.677 3.506 1.00 94.94 295 ALA A C 1
ATOM 2319 O O . ALA A 1 295 ? 25.429 1.441 4.400 1.00 94.94 295 ALA A O 1
ATOM 2320 N N . GLU A 1 296 ? 24.958 -0.165 2.891 1.00 93.88 296 GLU A N 1
ATOM 2321 C CA . GLU A 1 296 ? 23.532 -0.229 3.208 1.00 93.88 296 GLU A CA 1
ATOM 2322 C C . GLU A 1 296 ? 23.283 -0.691 4.643 1.00 93.88 296 GLU A C 1
ATOM 2324 O O . GLU A 1 296 ? 22.470 -0.101 5.350 1.00 93.88 296 GLU A O 1
ATOM 2329 N N . HIS A 1 297 ? 24.019 -1.701 5.110 1.00 93.81 297 HIS A N 1
ATOM 2330 C CA . HIS A 1 297 ? 23.908 -2.184 6.482 1.00 93.81 297 HIS A CA 1
ATOM 2331 C C . HIS A 1 297 ? 24.139 -1.058 7.494 1.00 93.81 297 HIS A C 1
ATOM 2333 O O . HIS A 1 297 ? 23.344 -0.883 8.411 1.00 93.81 297 HIS A O 1
ATOM 2339 N N . ARG A 1 298 ? 25.166 -0.222 7.284 1.00 95.31 298 ARG A N 1
ATOM 2340 C CA . ARG A 1 298 ? 25.447 0.944 8.143 1.00 95.31 298 ARG A CA 1
ATOM 2341 C C . ARG A 1 298 ? 24.331 1.990 8.110 1.00 95.31 298 ARG A C 1
ATOM 2343 O O . ARG A 1 298 ? 24.095 2.665 9.112 1.00 95.31 298 ARG A O 1
ATOM 2350 N N . ILE A 1 299 ? 23.666 2.158 6.965 1.00 94.50 299 ILE A N 1
ATOM 2351 C CA . ILE A 1 299 ? 22.498 3.042 6.841 1.00 94.50 299 ILE A CA 1
ATOM 2352 C C . ILE A 1 299 ? 21.338 2.471 7.665 1.00 94.50 299 ILE A C 1
ATOM 2354 O O . ILE A 1 299 ? 20.773 3.200 8.480 1.00 94.50 299 ILE A O 1
ATOM 2358 N N . ARG A 1 300 ? 21.037 1.172 7.521 1.00 95.75 300 ARG A N 1
ATOM 2359 C CA . ARG A 1 300 ? 19.984 0.493 8.294 1.00 95.75 300 ARG A CA 1
ATOM 2360 C C . ARG A 1 300 ? 20.270 0.503 9.794 1.00 95.75 300 ARG A C 1
ATOM 2362 O O . ARG A 1 300 ? 19.359 0.763 10.570 1.00 95.75 300 ARG A O 1
ATOM 2369 N N . GLU A 1 301 ? 21.517 0.291 10.218 1.00 96.12 301 GLU A N 1
ATOM 2370 C CA . GLU A 1 301 ? 21.917 0.380 11.633 1.00 96.12 301 GLU A CA 1
ATOM 2371 C C . GLU A 1 301 ? 21.622 1.764 12.208 1.00 96.12 301 GLU A C 1
ATOM 2373 O O . GLU A 1 301 ? 20.985 1.880 13.252 1.00 96.12 301 GLU A O 1
ATOM 2378 N N . ARG A 1 302 ? 22.028 2.829 11.504 1.00 95.62 302 ARG A N 1
ATOM 2379 C CA . ARG A 1 302 ? 21.776 4.207 11.943 1.00 95.62 302 ARG A CA 1
ATOM 2380 C C . ARG A 1 302 ? 20.284 4.538 11.983 1.00 95.62 302 ARG A C 1
ATOM 2382 O O . ARG A 1 302 ? 19.858 5.295 12.849 1.00 95.62 302 ARG A O 1
ATOM 2389 N N . ALA A 1 303 ? 19.516 4.002 11.038 1.00 94.50 303 ALA A N 1
ATOM 2390 C CA . ALA A 1 303 ? 18.075 4.205 10.953 1.00 94.50 303 ALA A CA 1
ATOM 2391 C C . ALA A 1 303 ? 17.273 3.310 11.918 1.00 94.50 303 ALA A C 1
ATOM 2393 O O . ALA A 1 303 ? 16.070 3.509 12.062 1.00 94.50 303 ALA A O 1
ATOM 2394 N N . GLY A 1 304 ? 17.906 2.330 12.573 1.00 95.69 304 GLY A N 1
ATOM 2395 C CA . GLY A 1 304 ? 17.209 1.348 13.405 1.00 95.69 304 GLY A CA 1
ATOM 2396 C C . GLY A 1 304 ? 16.309 0.408 12.598 1.00 95.69 304 GLY A C 1
ATOM 2397 O O . GLY A 1 304 ? 15.253 0.001 13.080 1.00 95.69 304 GLY A O 1
ATOM 2398 N N . THR A 1 305 ? 16.692 0.090 11.357 1.00 96.38 305 THR A N 1
ATOM 2399 C CA . THR A 1 305 ? 15.912 -0.753 10.435 1.00 96.38 305 THR A CA 1
ATOM 2400 C C . THR A 1 305 ? 16.553 -2.112 10.155 1.00 96.38 305 THR A C 1
ATOM 2402 O O . THR A 1 305 ? 16.288 -2.737 9.129 1.00 96.38 305 THR A O 1
ATOM 2405 N N . THR A 1 306 ? 17.425 -2.580 11.052 1.00 96.19 306 THR A N 1
ATOM 2406 C CA . THR A 1 306 ? 18.073 -3.902 10.983 1.00 96.19 306 THR A CA 1
ATOM 2407 C C . THR A 1 306 ? 17.249 -4.990 11.673 1.00 96.19 306 THR A C 1
ATOM 2409 O O . THR A 1 306 ? 16.298 -4.704 12.405 1.00 96.19 306 THR A O 1
ATOM 2412 N N . ALA A 1 307 ? 17.653 -6.251 11.493 1.00 94.62 307 ALA A N 1
ATOM 2413 C CA . ALA A 1 307 ? 17.037 -7.396 12.164 1.00 94.62 307 ALA A CA 1
ATOM 2414 C C . ALA A 1 307 ? 17.039 -7.282 13.700 1.00 94.62 307 ALA A C 1
ATOM 2416 O O . ALA A 1 307 ? 16.075 -7.681 14.345 1.00 94.62 307 ALA A O 1
ATOM 2417 N N . GLU A 1 308 ? 18.061 -6.653 14.289 1.00 94.06 308 GLU A N 1
ATOM 2418 C CA . GLU A 1 308 ? 18.126 -6.382 15.736 1.00 94.06 308 GLU A CA 1
ATOM 2419 C C . GLU A 1 308 ? 16.981 -5.484 16.231 1.00 94.06 308 GLU A C 1
ATOM 2421 O O . GLU A 1 308 ? 16.595 -5.546 17.395 1.00 94.06 308 GLU A O 1
ATOM 2426 N N . HIS A 1 309 ? 16.399 -4.679 15.339 1.00 94.31 309 HIS A N 1
ATOM 2427 C CA . HIS A 1 309 ? 15.266 -3.799 15.621 1.00 94.31 309 HIS A CA 1
ATOM 2428 C C . HIS A 1 309 ? 13.908 -4.437 15.258 1.00 94.31 309 HIS A C 1
ATOM 2430 O O . HIS A 1 309 ? 12.867 -3.765 15.284 1.00 94.31 309 HIS A O 1
ATOM 2436 N N . GLY A 1 310 ? 13.907 -5.733 14.926 1.00 95.50 310 GLY A N 1
ATOM 2437 C CA . GLY A 1 310 ? 12.724 -6.508 14.553 1.00 95.50 310 GLY A CA 1
ATOM 2438 C C . GLY A 1 310 ? 12.338 -6.397 13.079 1.00 95.50 310 GLY A C 1
ATOM 2439 O O . GLY A 1 310 ? 11.184 -6.662 12.748 1.00 95.50 310 GLY A O 1
ATOM 2440 N N . TRP A 1 311 ? 13.261 -5.969 12.207 1.00 97.88 311 TRP A N 1
ATOM 2441 C CA . TRP A 1 311 ? 13.022 -5.980 10.764 1.00 97.88 311 TRP A CA 1
ATOM 2442 C C . TRP A 1 311 ? 13.279 -7.348 10.143 1.00 97.88 311 TRP A C 1
ATOM 2444 O O . TRP A 1 311 ? 14.254 -8.020 10.472 1.00 97.88 311 TRP A O 1
ATOM 2454 N N . VAL A 1 312 ? 12.435 -7.724 9.192 1.00 98.00 312 VAL A N 1
ATOM 2455 C CA . VAL A 1 312 ? 12.573 -8.948 8.403 1.00 98.00 312 VAL A CA 1
ATOM 2456 C C . VAL A 1 312 ? 12.622 -8.618 6.915 1.00 98.00 312 VAL A C 1
ATOM 2458 O O . VAL A 1 312 ? 12.028 -7.647 6.449 1.00 98.00 312 VAL A O 1
ATOM 2461 N N . ASP A 1 313 ? 13.347 -9.432 6.160 1.00 97.62 313 ASP A N 1
ATOM 2462 C CA . ASP A 1 313 ? 13.482 -9.294 4.714 1.00 97.62 313 ASP A CA 1
ATOM 2463 C C . ASP A 1 313 ? 12.843 -10.530 4.060 1.00 97.62 313 ASP A C 1
ATOM 2465 O O . ASP A 1 313 ? 13.075 -11.657 4.507 1.00 97.62 313 ASP A O 1
ATOM 2469 N N . THR A 1 314 ? 12.006 -10.339 3.034 1.00 97.38 314 THR A N 1
ATOM 2470 C CA . THR A 1 314 ? 11.372 -11.468 2.328 1.00 97.38 314 THR A CA 1
ATOM 2471 C C . THR A 1 314 ? 12.401 -12.403 1.688 1.00 97.38 314 THR A C 1
ATOM 2473 O O . THR A 1 314 ? 13.501 -11.992 1.329 1.00 97.38 314 THR A O 1
ATOM 2476 N N . HIS A 1 315 ? 12.048 -13.674 1.493 1.00 95.38 315 HIS A N 1
ATOM 2477 C CA . HIS A 1 315 ? 12.962 -14.679 0.944 1.00 95.38 315 HIS A CA 1
ATOM 2478 C C . HIS A 1 315 ? 13.172 -14.516 -0.573 1.00 95.38 315 HIS A C 1
ATOM 2480 O O . HIS A 1 315 ? 12.666 -15.312 -1.357 1.00 95.38 315 HIS A O 1
ATOM 2486 N N . VAL A 1 316 ? 13.907 -13.478 -0.989 1.00 94.69 316 VAL A N 1
ATOM 2487 C CA . VAL A 1 316 ? 14.269 -13.200 -2.390 1.00 94.69 316 VAL A CA 1
ATOM 2488 C C . VAL A 1 316 ? 15.789 -13.105 -2.521 1.00 94.69 316 VAL A C 1
ATOM 2490 O O . VAL A 1 316 ? 16.390 -12.103 -2.128 1.00 94.69 316 VAL A O 1
ATOM 2493 N N . GLU A 1 317 ? 16.415 -14.146 -3.071 1.00 90.94 317 GLU A N 1
ATOM 2494 C CA . GLU A 1 317 ? 17.875 -14.221 -3.229 1.00 90.94 317 GLU A CA 1
ATOM 2495 C C . GLU A 1 317 ? 18.357 -13.440 -4.456 1.00 90.94 317 GLU A C 1
ATOM 2497 O O . GLU A 1 317 ? 19.409 -12.798 -4.421 1.00 90.94 317 GLU A O 1
ATOM 2502 N N . SER A 1 318 ? 17.565 -13.455 -5.530 1.00 93.06 318 SER A N 1
ATOM 2503 C CA . SER A 1 318 ? 17.827 -12.745 -6.776 1.00 93.06 318 SER A CA 1
ATOM 2504 C C . SER A 1 318 ? 16.563 -12.084 -7.317 1.00 93.06 318 SER A C 1
ATOM 2506 O O . SER A 1 318 ? 15.464 -12.629 -7.241 1.00 93.06 318 SER A O 1
ATOM 2508 N N . LEU A 1 319 ? 16.714 -10.920 -7.956 1.00 92.12 319 LEU A N 1
ATOM 2509 C CA . LEU A 1 319 ? 15.604 -10.277 -8.671 1.00 92.12 319 LEU A CA 1
ATOM 2510 C C . LEU A 1 319 ? 15.050 -11.167 -9.800 1.00 92.12 319 LEU A C 1
ATOM 2512 O O . LEU A 1 319 ? 13.869 -11.071 -10.126 1.00 92.12 319 LEU A O 1
ATOM 2516 N N . ALA A 1 320 ? 15.882 -12.057 -10.355 1.00 91.00 320 ALA A N 1
ATOM 2517 C CA . ALA A 1 320 ? 15.481 -13.002 -11.395 1.00 91.00 320 ALA A CA 1
ATOM 2518 C C . ALA A 1 320 ? 14.540 -14.105 -10.879 1.00 91.00 320 ALA A C 1
ATOM 2520 O O . ALA A 1 320 ? 13.754 -14.633 -11.660 1.00 91.00 320 ALA A O 1
ATOM 2521 N N . ASP A 1 321 ? 14.552 -14.417 -9.578 1.00 87.94 321 ASP A N 1
ATOM 2522 C CA . ASP A 1 321 ? 13.668 -15.438 -8.985 1.00 87.94 321 ASP A CA 1
ATOM 2523 C C . ASP A 1 321 ? 12.190 -15.040 -9.090 1.00 87.94 321 ASP A C 1
ATOM 2525 O O . ASP A 1 321 ? 11.280 -15.873 -9.023 1.00 87.94 321 ASP A O 1
ATOM 2529 N N . GLY A 1 322 ? 11.948 -13.741 -9.267 1.00 85.06 322 GLY A N 1
ATOM 2530 C CA . GLY A 1 322 ? 10.630 -13.201 -9.506 1.00 85.06 322 GLY A CA 1
ATOM 2531 C C . GLY A 1 322 ? 10.112 -13.381 -10.928 1.00 85.06 322 GLY A C 1
ATOM 2532 O O . GLY A 1 322 ? 8.902 -13.266 -11.123 1.00 85.06 322 GLY A O 1
ATOM 2533 N N . GLU A 1 323 ? 10.970 -13.675 -11.903 1.00 88.75 323 GLU A N 1
ATOM 2534 C CA . GLU A 1 323 ? 10.574 -13.837 -13.300 1.00 88.75 323 GLU A CA 1
ATOM 2535 C C . GLU A 1 323 ? 10.151 -15.292 -13.576 1.00 88.75 323 GLU A C 1
ATOM 2537 O O . GLU A 1 323 ? 10.980 -16.205 -13.539 1.00 88.75 323 GLU A O 1
ATOM 2542 N N . PRO A 1 324 ? 8.860 -15.562 -13.843 1.00 86.38 324 PRO A N 1
ATOM 2543 C CA . PRO A 1 324 ? 8.422 -16.908 -14.184 1.00 86.38 324 PRO A CA 1
ATOM 2544 C C . PRO A 1 324 ? 8.920 -17.314 -15.586 1.00 86.38 324 PRO A C 1
ATOM 2546 O O . PRO A 1 324 ? 8.975 -16.470 -16.486 1.00 86.38 324 PRO A O 1
ATOM 2549 N N . PRO A 1 325 ? 9.221 -18.607 -15.822 1.00 86.06 325 PRO A N 1
ATOM 2550 C CA . PRO A 1 325 ? 9.549 -19.117 -17.150 1.00 86.06 325 PRO A CA 1
ATOM 2551 C C . PRO A 1 325 ? 8.460 -18.784 -18.175 1.00 86.06 325 PRO A C 1
ATOM 2553 O O . PRO A 1 325 ? 7.271 -18.936 -17.892 1.00 86.06 325 PRO A O 1
ATOM 2556 N N . GLU A 1 326 ? 8.844 -18.417 -19.402 1.00 81.56 326 GLU A N 1
ATOM 2557 C CA . GLU A 1 326 ? 7.883 -18.046 -20.458 1.00 81.56 326 GLU A CA 1
ATOM 2558 C C . GLU A 1 326 ? 6.834 -19.137 -20.737 1.00 81.56 326 GLU A C 1
ATOM 2560 O O . GLU A 1 326 ? 5.704 -18.826 -21.106 1.00 81.56 326 GLU A O 1
ATOM 2565 N N . SER A 1 327 ? 7.176 -20.413 -20.524 1.00 83.88 327 SER A N 1
ATOM 2566 C CA . SER A 1 327 ? 6.255 -21.546 -20.676 1.00 83.88 327 SER A CA 1
ATOM 2567 C C . SER A 1 327 ? 5.100 -21.550 -19.671 1.00 83.88 327 SER A C 1
ATOM 2569 O O . SER A 1 327 ? 4.059 -22.139 -19.952 1.00 83.88 327 SER A O 1
ATOM 2571 N N . GLU A 1 328 ? 5.274 -20.919 -18.508 1.00 82.94 328 GLU A N 1
ATOM 2572 C CA . GLU A 1 328 ? 4.258 -20.816 -17.452 1.00 82.94 328 GLU A CA 1
ATOM 2573 C C . GLU A 1 328 ? 3.378 -19.569 -17.624 1.00 82.94 328 GLU A C 1
ATOM 2575 O O . GLU A 1 328 ? 2.272 -19.496 -17.085 1.00 82.94 328 GLU A O 1
ATOM 2580 N N . VAL A 1 329 ? 3.837 -18.585 -18.405 1.00 84.25 329 VAL A N 1
ATOM 2581 C CA . VAL A 1 329 ? 3.115 -17.331 -18.614 1.00 84.25 329 VAL A CA 1
ATOM 2582 C C . VAL A 1 329 ? 2.132 -17.479 -19.767 1.00 84.25 329 VAL A C 1
ATOM 2584 O O . VAL A 1 329 ? 2.492 -17.510 -20.945 1.00 84.25 329 VAL A O 1
ATOM 2587 N N . GLN A 1 330 ? 0.842 -17.497 -19.438 1.00 79.75 330 GLN A N 1
ATOM 2588 C CA . GLN A 1 330 ? -0.203 -17.486 -20.454 1.00 79.75 330 GLN A CA 1
ATOM 2589 C C . GLN A 1 330 ? -0.079 -16.237 -21.342 1.00 79.75 330 GLN A C 1
ATOM 2591 O O . GLN A 1 330 ? 0.014 -15.104 -20.859 1.00 79.75 330 GLN A O 1
ATOM 2596 N N . LYS A 1 331 ? -0.101 -16.433 -22.666 1.00 78.44 331 LYS A N 1
ATOM 2597 C CA . LYS A 1 331 ? 0.032 -15.345 -23.644 1.00 78.44 331 LYS A CA 1
ATOM 2598 C C . LYS A 1 331 ? -1.038 -14.271 -23.413 1.00 78.44 331 LYS A C 1
ATOM 2600 O O . LYS A 1 331 ? -2.226 -14.531 -23.570 1.00 78.44 331 LYS A O 1
ATOM 2605 N N . GLY A 1 332 ? -0.598 -13.052 -23.100 1.00 76.31 332 GLY A N 1
ATOM 2606 C CA . GLY A 1 332 ? -1.483 -11.918 -22.811 1.00 76.31 332 GLY A CA 1
ATOM 2607 C C . GLY A 1 332 ? -1.912 -11.787 -21.345 1.00 76.31 332 GLY A C 1
ATOM 2608 O O . GLY A 1 332 ? -2.778 -10.961 -21.063 1.00 76.31 332 GLY A O 1
ATOM 2609 N N . SER A 1 333 ? -1.319 -12.564 -20.429 1.00 83.25 333 SER A N 1
ATOM 2610 C CA . SER A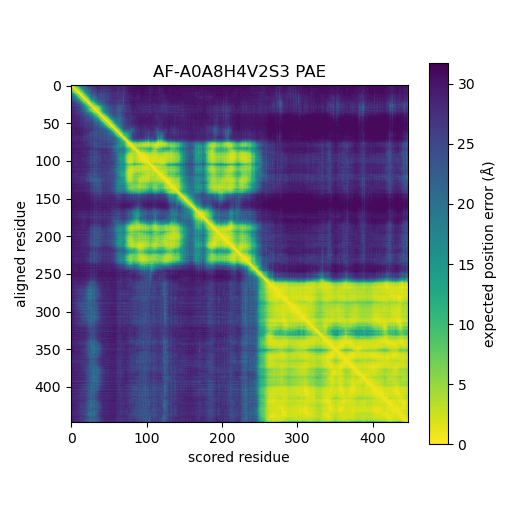 1 333 ? -1.545 -12.429 -18.987 1.00 83.25 333 SER A CA 1
ATOM 2611 C C . SER A 1 333 ? -1.167 -11.031 -18.485 1.00 83.25 333 SER A C 1
ATOM 2613 O O . SER A 1 333 ? -0.070 -10.539 -18.752 1.00 83.25 333 SER A O 1
ATOM 2615 N N . MET A 1 334 ? -2.078 -10.405 -17.731 1.00 87.19 334 MET A N 1
ATOM 2616 C CA . MET A 1 334 ? -1.844 -9.104 -17.093 1.00 87.19 334 MET A CA 1
ATOM 2617 C C . MET A 1 334 ? -0.864 -9.210 -15.925 1.00 87.19 334 MET A C 1
ATOM 2619 O O . MET A 1 334 ? -0.089 -8.288 -15.707 1.00 87.19 334 MET A O 1
ATOM 2623 N N . THR A 1 335 ? -0.863 -10.327 -15.199 1.00 89.38 335 THR A N 1
ATOM 2624 C CA . THR A 1 335 ? 0.040 -10.540 -14.059 1.00 89.38 335 THR A CA 1
ATOM 2625 C C . THR A 1 335 ? 1.420 -11.024 -14.493 1.00 89.38 335 THR A C 1
ATOM 2627 O O . THR A 1 335 ? 2.329 -11.085 -13.675 1.00 89.38 335 THR A O 1
ATOM 2630 N N . ALA A 1 336 ? 1.590 -11.383 -15.773 1.00 89.50 336 ALA A N 1
ATOM 2631 C CA . ALA A 1 336 ? 2.817 -11.968 -16.313 1.00 89.50 336 ALA A CA 1
ATOM 2632 C C . ALA A 1 336 ? 3.322 -13.181 -15.502 1.00 89.50 336 ALA A C 1
ATOM 2634 O O . ALA A 1 336 ? 4.522 -13.380 -15.380 1.00 89.50 336 ALA A O 1
ATOM 2635 N N . GLY A 1 337 ? 2.406 -13.974 -14.929 1.00 89.38 337 GLY A N 1
ATOM 2636 C CA . GLY A 1 337 ? 2.732 -15.151 -14.110 1.00 89.38 337 GLY A CA 1
ATOM 2637 C C . GLY A 1 337 ? 3.201 -14.833 -12.684 1.00 89.38 337 GLY A C 1
ATOM 2638 O O . GLY A 1 337 ? 3.613 -15.740 -11.963 1.00 89.38 337 GLY A O 1
ATOM 2639 N N . ARG A 1 338 ? 3.136 -13.563 -12.270 1.00 93.94 338 ARG A N 1
ATOM 2640 C CA . ARG A 1 338 ? 3.388 -13.125 -10.893 1.00 93.94 338 ARG A CA 1
ATOM 2641 C C . ARG A 1 338 ? 2.152 -13.345 -10.029 1.00 93.94 338 ARG A C 1
ATOM 2643 O O . ARG A 1 338 ? 1.022 -13.269 -10.519 1.00 93.94 338 ARG A O 1
ATOM 2650 N N . GLN A 1 339 ? 2.373 -13.548 -8.738 1.00 95.38 339 GLN A N 1
ATOM 2651 C CA . GLN A 1 339 ? 1.315 -13.469 -7.738 1.00 95.38 339 GLN A CA 1
ATOM 2652 C C . GLN A 1 339 ? 1.182 -12.011 -7.305 1.00 95.38 339 GLN A C 1
ATOM 2654 O O . GLN A 1 339 ? 2.159 -11.405 -6.884 1.00 95.38 339 GLN A O 1
ATOM 2659 N N . VAL A 1 340 ? -0.007 -11.431 -7.420 1.00 97.19 340 VAL A N 1
ATOM 2660 C CA . VAL A 1 340 ? -0.239 -10.034 -7.035 1.00 97.19 340 VAL A CA 1
ATOM 2661 C C . VAL A 1 340 ? -1.057 -10.018 -5.759 1.00 97.19 340 VAL A C 1
ATOM 2663 O O . VAL A 1 340 ? -2.131 -10.621 -5.725 1.00 97.19 340 VAL A O 1
ATOM 2666 N N . LEU A 1 341 ? -0.546 -9.338 -4.737 1.00 98.31 341 LEU A N 1
ATOM 2667 C CA . LEU A 1 341 ? -1.241 -9.120 -3.475 1.00 98.31 341 LEU A CA 1
ATOM 2668 C C . LEU A 1 341 ? -1.332 -7.617 -3.223 1.00 98.31 341 LEU A C 1
ATOM 2670 O O . LEU A 1 341 ? -0.309 -6.932 -3.222 1.00 98.31 341 LEU A O 1
ATOM 2674 N N . ALA A 1 342 ? -2.543 -7.106 -3.027 1.00 98.38 342 ALA A N 1
ATOM 2675 C CA . ALA A 1 342 ? -2.720 -5.749 -2.539 1.00 98.38 342 ALA A CA 1
ATOM 2676 C C . ALA A 1 342 ? -2.654 -5.746 -1.010 1.00 98.38 342 ALA A C 1
ATOM 2678 O O . ALA A 1 342 ? -3.263 -6.612 -0.384 1.00 98.38 342 ALA A O 1
ATOM 2679 N N . LEU A 1 343 ? -1.897 -4.810 -0.444 1.00 98.50 343 LEU A N 1
ATOM 2680 C CA . LEU A 1 343 ? -1.612 -4.677 0.982 1.00 98.50 343 LEU A CA 1
ATOM 2681 C C . LEU A 1 343 ? -2.119 -3.323 1.478 1.00 98.50 343 LEU A C 1
ATOM 2683 O O . LEU A 1 343 ? -1.914 -2.313 0.806 1.00 98.50 343 LEU A O 1
ATOM 2687 N N . ASP A 1 344 ? -2.732 -3.330 2.655 1.00 98.31 344 ASP A N 1
ATOM 2688 C CA . ASP A 1 344 ? -3.146 -2.133 3.382 1.00 98.31 344 ASP A CA 1
ATOM 2689 C C . ASP A 1 344 ? -3.087 -2.410 4.890 1.00 98.31 344 ASP A C 1
ATOM 2691 O O . ASP A 1 344 ? -3.487 -3.494 5.346 1.00 98.31 344 ASP A O 1
ATOM 2695 N N . CYS A 1 345 ? -2.560 -1.462 5.659 1.00 98.12 345 CYS A N 1
ATOM 2696 C CA . CYS A 1 345 ? -2.433 -1.555 7.106 1.00 98.12 345 CYS A CA 1
ATOM 2697 C C . CYS A 1 345 ? -3.147 -0.401 7.805 1.00 98.12 345 CYS A C 1
ATOM 2699 O O . CYS A 1 345 ? -3.134 0.742 7.363 1.00 98.12 345 CYS A O 1
ATOM 2701 N N . GLU A 1 346 ? -3.669 -0.699 8.992 1.00 97.88 346 GLU A N 1
ATOM 2702 C CA . GLU A 1 346 ? -4.139 0.317 9.924 1.00 97.88 346 GLU A CA 1
ATOM 2703 C C . GLU A 1 346 ? -3.168 0.456 11.084 1.00 97.88 346 GLU A C 1
ATOM 2705 O O . GLU A 1 346 ? -2.711 -0.543 11.660 1.00 97.88 346 GLU A O 1
ATOM 2710 N N . MET A 1 347 ? -2.895 1.696 11.481 1.00 96.38 347 MET A N 1
ATOM 2711 C CA . MET A 1 347 ? -1.914 2.011 12.513 1.00 96.38 347 MET A CA 1
ATOM 2712 C C . MET A 1 347 ? -2.508 2.831 13.660 1.00 96.38 347 MET A C 1
ATOM 2714 O O . MET A 1 347 ? -3.477 3.573 13.506 1.00 96.38 347 MET A O 1
ATOM 2718 N N . CYS A 1 348 ? -1.853 2.747 14.814 1.00 96.19 348 CYS A N 1
ATOM 2719 C CA . CYS A 1 348 ? -2.089 3.602 15.974 1.00 96.19 348 CYS A CA 1
ATOM 2720 C C . CYS A 1 348 ? -0.801 4.322 16.388 1.00 96.19 348 CYS A C 1
ATOM 2722 O O . CYS A 1 348 ? 0.270 4.054 15.845 1.00 96.19 348 CYS A O 1
ATOM 2724 N N . ILE A 1 349 ? -0.897 5.231 17.358 1.00 96.50 349 ILE A N 1
ATOM 2725 C CA . ILE A 1 349 ? 0.250 5.878 17.997 1.00 96.50 349 ILE A CA 1
ATOM 2726 C C . ILE A 1 349 ? 0.473 5.277 19.384 1.00 96.50 349 ILE A C 1
ATOM 2728 O O . ILE A 1 349 ? -0.415 5.342 20.242 1.00 96.50 349 ILE A O 1
ATOM 2732 N N . THR A 1 350 ? 1.669 4.747 19.619 1.00 95.69 350 THR A N 1
ATOM 2733 C CA . THR A 1 350 ? 2.096 4.155 20.894 1.00 95.69 350 THR A CA 1
ATOM 2734 C C . THR A 1 350 ? 2.974 5.102 21.714 1.00 95.69 350 THR A C 1
ATOM 2736 O O . THR A 1 350 ? 3.340 6.202 21.278 1.00 95.69 350 THR A O 1
ATOM 2739 N N . GLU A 1 351 ? 3.305 4.693 22.941 1.00 92.75 351 GLU A N 1
ATOM 2740 C CA . GLU A 1 351 ? 4.309 5.366 23.764 1.00 92.75 351 GLU A CA 1
ATOM 2741 C C . GLU A 1 351 ? 5.620 5.599 23.001 1.00 92.75 351 GLU A C 1
ATOM 2743 O O . GLU A 1 351 ? 6.164 4.722 22.337 1.00 92.75 351 GLU A O 1
ATOM 2748 N N . GLY A 1 352 ? 6.127 6.832 23.069 1.00 88.00 352 GLY A N 1
ATOM 2749 C CA . GLY A 1 352 ? 7.246 7.283 22.237 1.00 88.00 352 GLY A CA 1
ATOM 2750 C C . GLY A 1 352 ? 6.831 7.909 20.901 1.00 88.00 352 GLY A C 1
ATOM 2751 O O . GLY A 1 352 ? 7.705 8.325 20.143 1.00 88.00 352 GLY A O 1
ATOM 2752 N N . GLY A 1 353 ? 5.525 8.027 20.625 1.00 89.81 353 GLY A N 1
ATOM 2753 C CA . GLY A 1 353 ? 4.989 8.768 19.478 1.00 89.81 353 GLY A CA 1
ATOM 2754 C C . GLY A 1 353 ? 5.190 8.070 18.134 1.00 89.81 353 GLY A C 1
ATOM 2755 O O . GLY A 1 353 ? 5.165 8.728 17.095 1.00 89.81 353 GLY A O 1
ATOM 2756 N N . LYS A 1 354 ? 5.428 6.755 18.147 1.00 89.62 354 LYS A N 1
ATOM 2757 C CA . LYS A 1 354 ? 5.653 5.953 16.943 1.00 89.62 354 LYS A CA 1
ATOM 2758 C C . LYS A 1 354 ? 4.335 5.412 16.408 1.00 89.62 354 LYS A C 1
ATOM 2760 O O . LYS A 1 354 ? 3.421 5.128 17.176 1.00 89.62 354 LYS A O 1
ATOM 2765 N N . SER A 1 355 ? 4.261 5.284 15.086 1.00 93.44 355 SER A N 1
ATOM 2766 C CA . SER A 1 355 ? 3.146 4.621 14.420 1.00 93.44 355 SER A CA 1
ATOM 2767 C C . SER A 1 355 ? 3.386 3.111 14.414 1.00 93.44 355 SER A C 1
ATOM 2769 O O . SER A 1 355 ? 4.433 2.666 13.942 1.00 93.44 355 SER A O 1
ATOM 2771 N N . GLU A 1 356 ? 2.453 2.338 14.967 1.00 95.88 356 GLU A N 1
ATOM 2772 C CA . GLU A 1 356 ? 2.548 0.878 15.068 1.00 95.88 356 GLU A CA 1
ATOM 2773 C C . GLU A 1 356 ? 1.310 0.186 14.499 1.00 95.88 356 GLU A C 1
ATOM 2775 O O . GLU A 1 356 ? 0.197 0.715 14.556 1.00 95.88 356 GLU A O 1
ATOM 2780 N N . LEU A 1 357 ? 1.529 -1.009 13.951 1.00 98.00 357 LEU A N 1
ATOM 2781 C CA . LEU A 1 357 ? 0.527 -1.821 13.271 1.00 98.00 357 LEU A CA 1
ATOM 2782 C C . LEU A 1 357 ? -0.596 -2.267 14.214 1.00 98.00 357 LEU A C 1
ATOM 2784 O O . LEU A 1 357 ? -0.342 -2.799 15.292 1.00 98.00 357 LEU A O 1
ATOM 2788 N N . THR A 1 358 ? -1.836 -2.127 13.757 1.00 97.88 358 THR A N 1
ATOM 2789 C CA . THR A 1 358 ? -3.042 -2.579 14.472 1.00 97.88 358 THR A CA 1
ATOM 2790 C C . THR A 1 358 ? -3.967 -3.452 13.641 1.00 97.88 358 THR A C 1
ATOM 2792 O O . THR A 1 358 ? -4.712 -4.256 14.200 1.00 97.88 358 THR A O 1
ATOM 2795 N N . ARG A 1 359 ? -3.904 -3.354 12.313 1.00 98.44 359 ARG A N 1
ATOM 2796 C CA . ARG A 1 359 ? -4.574 -4.272 11.393 1.00 98.44 359 ARG A CA 1
ATOM 2797 C C . ARG A 1 359 ? -3.760 -4.406 10.123 1.00 98.44 359 ARG A C 1
ATOM 2799 O O . ARG A 1 359 ? -3.148 -3.439 9.691 1.00 98.44 359 ARG A O 1
ATOM 2806 N N . ILE A 1 360 ? -3.803 -5.582 9.521 1.00 98.50 360 ILE A N 1
ATOM 2807 C CA . ILE A 1 360 ? -3.259 -5.842 8.193 1.00 98.50 360 ILE A CA 1
ATOM 2808 C C . ILE A 1 360 ? -4.317 -6.532 7.340 1.00 98.50 360 ILE A C 1
ATOM 2810 O O . ILE A 1 360 ? -4.966 -7.467 7.813 1.00 98.50 360 ILE A O 1
ATOM 2814 N N . SER A 1 361 ? -4.452 -6.095 6.090 1.00 98.50 361 SER A N 1
ATOM 2815 C CA . SER A 1 361 ? -5.280 -6.737 5.071 1.00 98.50 361 SER A CA 1
ATOM 2816 C C . SER A 1 361 ? -4.458 -7.039 3.818 1.00 98.50 361 SER A C 1
ATOM 2818 O O . SER A 1 361 ? -3.753 -6.173 3.305 1.00 98.50 361 SER A O 1
ATOM 2820 N N . LEU A 1 362 ? -4.563 -8.267 3.305 1.00 98.31 362 LEU A N 1
ATOM 2821 C CA . LEU A 1 362 ? -4.062 -8.666 1.995 1.00 98.31 362 LEU A CA 1
ATOM 2822 C C . LEU A 1 362 ? -5.196 -9.243 1.159 1.00 98.31 362 LEU A C 1
ATOM 2824 O O . LEU A 1 362 ? -5.880 -10.176 1.588 1.00 98.31 362 LEU A O 1
ATOM 2828 N N . VAL A 1 363 ? -5.330 -8.752 -0.069 1.00 98.19 363 VAL A N 1
ATOM 2829 C CA . VAL A 1 363 ? -6.253 -9.301 -1.070 1.00 98.19 363 VAL A CA 1
ATOM 2830 C C . VAL A 1 363 ? -5.494 -9.734 -2.318 1.00 98.19 363 VAL A C 1
ATOM 2832 O O . VAL A 1 363 ? -4.515 -9.101 -2.713 1.00 98.19 363 VAL A O 1
ATOM 2835 N N . ASN A 1 364 ? -5.911 -10.834 -2.940 1.00 96.19 364 ASN A N 1
ATOM 2836 C CA . ASN A 1 364 ? -5.293 -11.316 -4.174 1.00 96.19 364 ASN A CA 1
ATOM 2837 C C . ASN A 1 364 ? -5.796 -10.548 -5.410 1.00 96.19 364 ASN A C 1
ATOM 2839 O O . ASN A 1 364 ? -6.655 -9.671 -5.329 1.00 96.19 364 ASN A O 1
ATOM 2843 N N . TRP A 1 365 ? -5.259 -10.899 -6.580 1.00 93.56 365 TRP A N 1
ATOM 2844 C CA . TRP A 1 365 ? -5.640 -10.302 -7.864 1.00 93.56 365 TRP A CA 1
ATOM 2845 C C . TRP A 1 365 ? -7.140 -10.403 -8.192 1.00 93.56 365 TRP A C 1
ATOM 2847 O O . TRP A 1 365 ? -7.682 -9.520 -8.857 1.00 93.56 365 TRP A O 1
ATOM 2857 N N . ASP A 1 366 ? -7.805 -11.458 -7.723 1.00 91.75 366 ASP A N 1
ATOM 2858 C CA . ASP A 1 366 ? -9.232 -11.695 -7.947 1.00 91.75 366 ASP A CA 1
ATOM 2859 C C . ASP A 1 366 ? -10.117 -10.986 -6.899 1.00 91.75 366 ASP A C 1
ATOM 2861 O O . ASP A 1 366 ? -11.344 -11.003 -7.005 1.00 91.75 366 ASP A O 1
ATOM 2865 N N . GLY A 1 367 ? -9.502 -10.306 -5.922 1.00 91.19 367 GLY A N 1
ATOM 2866 C CA . GLY A 1 367 ? -10.172 -9.569 -4.850 1.00 91.19 367 GLY A CA 1
ATOM 2867 C C . GLY A 1 367 ? -10.553 -10.427 -3.643 1.00 91.19 367 GLY A C 1
ATOM 2868 O O . GLY A 1 367 ? -11.306 -9.969 -2.785 1.00 91.19 367 GLY A O 1
ATOM 2869 N N . GLU A 1 368 ? -10.061 -11.662 -3.559 1.00 96.00 368 GLU A N 1
ATOM 2870 C CA . GLU A 1 368 ? -10.290 -12.535 -2.410 1.00 96.00 368 GLU A CA 1
ATOM 2871 C C . GLU A 1 368 ? -9.350 -12.166 -1.260 1.00 96.00 368 GLU A C 1
ATOM 2873 O O . GLU A 1 368 ? -8.168 -11.881 -1.467 1.00 96.00 368 GLU A O 1
ATOM 2878 N N . VAL A 1 369 ? -9.872 -12.207 -0.033 1.00 97.69 369 VAL A N 1
ATOM 2879 C CA . VAL A 1 369 ? -9.100 -11.928 1.182 1.00 97.69 369 VAL A CA 1
ATOM 2880 C C . VAL A 1 369 ? -8.158 -13.095 1.471 1.00 97.69 369 VAL A C 1
ATOM 2882 O O . VAL A 1 369 ? -8.600 -14.218 1.707 1.00 97.69 369 VAL A O 1
ATOM 2885 N N . VAL A 1 370 ? -6.857 -12.810 1.468 1.00 97.75 370 VAL A N 1
ATOM 2886 C CA . VAL A 1 370 ? -5.780 -13.761 1.784 1.00 97.75 370 VAL A CA 1
ATOM 2887 C C . VAL A 1 370 ? -5.402 -13.678 3.261 1.00 97.75 370 VAL A C 1
ATOM 2889 O O . VAL A 1 370 ? -5.163 -14.703 3.895 1.00 97.75 370 VAL A O 1
ATOM 2892 N N . LEU A 1 371 ? -5.371 -12.464 3.814 1.00 98.12 371 LEU A N 1
ATOM 2893 C CA . LEU A 1 371 ? -5.095 -12.199 5.224 1.00 98.12 371 LEU A CA 1
ATOM 2894 C C . LEU A 1 371 ? -5.919 -10.988 5.666 1.00 98.12 371 LEU A C 1
ATOM 2896 O O . LEU A 1 371 ? -5.921 -9.981 4.974 1.00 98.12 371 LEU A O 1
ATOM 2900 N N . ASP A 1 372 ? -6.599 -11.068 6.803 1.00 98.12 372 ASP A N 1
ATOM 2901 C CA . ASP A 1 372 ? -7.208 -9.910 7.469 1.00 98.12 372 ASP A CA 1
ATOM 2902 C C . ASP A 1 372 ? -7.158 -10.158 8.975 1.00 98.12 372 ASP A C 1
ATOM 2904 O O . ASP A 1 372 ? -7.846 -11.045 9.491 1.00 98.12 372 ASP A O 1
ATOM 2908 N N . LYS A 1 373 ? -6.256 -9.462 9.670 1.00 98.38 373 LYS A N 1
ATOM 2909 C CA . LYS A 1 373 ? -5.988 -9.696 11.094 1.00 98.38 373 LYS A CA 1
ATOM 2910 C C . LYS A 1 373 ? -5.751 -8.400 11.840 1.00 98.38 373 LYS A C 1
ATOM 2912 O O . LYS A 1 373 ? -5.047 -7.513 11.365 1.00 98.38 373 LYS A O 1
ATOM 2917 N N . LEU A 1 374 ? -6.293 -8.347 13.054 1.00 98.44 374 LEU A N 1
ATOM 2918 C CA . LEU A 1 374 ? -5.907 -7.360 14.052 1.00 98.44 374 LEU A CA 1
ATOM 2919 C C . LEU A 1 374 ? -4.581 -7.766 14.695 1.00 98.44 374 LEU A C 1
ATOM 2921 O O . LEU A 1 374 ? -4.301 -8.952 14.876 1.00 98.44 374 LEU A O 1
ATOM 2925 N N . VAL A 1 375 ? -3.789 -6.767 15.059 1.00 98.06 375 VAL A N 1
ATOM 2926 C CA . VAL A 1 375 ? -2.461 -6.916 15.649 1.00 98.06 375 VAL A CA 1
ATOM 2927 C C . VAL A 1 375 ? -2.409 -6.088 16.917 1.00 98.06 375 VAL A C 1
ATOM 2929 O O . VAL A 1 375 ? -2.887 -4.956 16.949 1.00 98.06 375 VAL A O 1
ATOM 2932 N N . LYS A 1 376 ? -1.836 -6.659 17.971 1.00 96.94 376 LYS A N 1
ATOM 2933 C CA . LYS A 1 376 ? -1.601 -5.964 19.226 1.00 96.94 376 LYS A CA 1
ATOM 2934 C C . LYS A 1 376 ? -0.179 -5.388 19.237 1.00 96.94 376 LYS A C 1
ATOM 2936 O O . LYS A 1 376 ? 0.766 -6.177 19.210 1.00 96.94 376 LYS A O 1
ATOM 2941 N N . PRO A 1 377 ? -0.023 -4.053 19.297 1.00 95.88 377 PRO A N 1
ATOM 2942 C CA . PRO A 1 377 ? 1.272 -3.416 19.515 1.00 95.88 377 PRO A CA 1
ATOM 2943 C C . PRO A 1 377 ? 1.905 -3.844 20.843 1.00 95.88 377 PRO A C 1
ATOM 2945 O O . PRO A 1 377 ? 1.197 -4.092 21.825 1.00 95.88 377 PRO A O 1
ATOM 2948 N N . ASP A 1 378 ? 3.238 -3.887 20.883 1.00 92.56 378 ASP A N 1
ATOM 2949 C CA . ASP A 1 378 ? 3.987 -4.242 22.096 1.00 92.56 378 ASP A CA 1
ATOM 2950 C C . ASP A 1 378 ? 3.943 -3.111 23.133 1.00 92.56 378 ASP A C 1
ATOM 2952 O O . ASP A 1 378 ? 3.907 -3.354 24.344 1.00 92.56 378 ASP A O 1
ATOM 2956 N N . LEU A 1 379 ? 3.956 -1.864 22.654 1.00 94.56 379 LEU A N 1
ATOM 2957 C CA . LEU A 1 379 ? 3.913 -0.671 23.489 1.00 94.56 379 LEU A CA 1
ATOM 2958 C C . LEU A 1 379 ? 2.469 -0.220 23.756 1.00 94.56 379 LEU A C 1
ATOM 2960 O O . LEU A 1 379 ? 1.593 -0.388 22.903 1.00 94.56 379 LEU A O 1
ATOM 2964 N N . PRO A 1 380 ? 2.196 0.407 24.918 1.00 95.19 380 PRO A N 1
ATOM 2965 C CA . PRO A 1 380 ? 0.875 0.946 25.209 1.00 95.19 380 PRO A CA 1
ATOM 2966 C C . PRO A 1 380 ? 0.426 1.966 24.156 1.00 95.19 380 PRO A C 1
ATOM 2968 O O . PRO A 1 380 ? 1.173 2.874 23.781 1.00 95.19 380 PRO A O 1
ATOM 2971 N N . ILE A 1 381 ? -0.818 1.829 23.697 1.00 96.25 381 ILE A N 1
ATOM 2972 C CA . ILE A 1 381 ? -1.424 2.730 22.713 1.00 96.25 381 ILE A CA 1
ATOM 2973 C C . ILE A 1 381 ? -1.845 4.028 23.409 1.00 96.25 381 ILE A C 1
ATOM 2975 O O . ILE A 1 381 ? -2.636 4.005 24.353 1.00 96.25 381 ILE A O 1
ATOM 2979 N N . ILE A 1 382 ? -1.354 5.163 22.908 1.00 96.12 382 ILE A N 1
ATOM 2980 C CA . ILE A 1 382 ? -1.754 6.508 23.346 1.00 96.12 382 ILE A CA 1
ATOM 2981 C C . ILE A 1 382 ? -2.950 6.999 22.526 1.00 96.12 382 ILE A C 1
ATOM 2983 O O . ILE A 1 382 ? -3.857 7.634 23.062 1.00 96.12 382 ILE A O 1
ATOM 2987 N N . ASN A 1 383 ? -2.957 6.724 21.219 1.00 94.50 383 ASN A N 1
ATOM 2988 C CA . ASN A 1 383 ? -4.022 7.152 20.321 1.00 94.50 383 ASN A CA 1
ATOM 2989 C C . ASN A 1 383 ? -4.285 6.094 19.246 1.00 94.50 383 ASN A C 1
ATOM 2991 O O . ASN A 1 383 ? -3.416 5.807 18.431 1.00 94.50 383 ASN A O 1
ATOM 2995 N N . TYR A 1 384 ? -5.503 5.558 19.212 1.00 94.00 384 TYR A N 1
ATOM 2996 C CA . TYR A 1 384 ? -5.923 4.535 18.251 1.00 94.00 384 TYR A CA 1
ATOM 2997 C C . TYR A 1 384 ? -6.103 5.066 16.824 1.00 94.00 384 TYR A C 1
ATOM 2999 O O . TYR A 1 384 ? -6.227 4.274 15.897 1.00 94.00 384 TYR A O 1
ATOM 3007 N N . LEU A 1 385 ? -6.130 6.393 16.645 1.00 92.75 385 LEU A N 1
ATOM 3008 C CA . LEU A 1 385 ? -6.419 7.045 15.367 1.00 92.75 385 LEU A CA 1
ATOM 3009 C C . LEU A 1 385 ? -7.765 6.612 14.764 1.00 92.75 385 LEU A C 1
ATOM 3011 O O . LEU A 1 385 ? -7.930 6.645 13.552 1.00 92.75 385 LEU A O 1
ATOM 3015 N N . THR A 1 386 ? -8.749 6.279 15.607 1.00 91.31 386 THR A N 1
ATOM 3016 C CA . THR A 1 386 ? -10.037 5.676 15.215 1.00 91.31 386 THR A CA 1
ATOM 3017 C C . THR A 1 386 ? -10.767 6.429 14.104 1.00 91.31 386 THR A C 1
ATOM 3019 O O . THR A 1 386 ? -11.399 5.804 13.264 1.00 91.31 386 THR A O 1
ATOM 3022 N N . GLN A 1 387 ? -10.670 7.760 14.053 1.00 90.12 387 GLN A N 1
ATOM 3023 C CA . GLN A 1 387 ? -11.296 8.552 12.984 1.00 90.12 387 GLN A CA 1
ATOM 3024 C C . GLN A 1 387 ? -10.731 8.259 11.582 1.00 90.12 387 GLN A C 1
ATOM 3026 O O . GLN A 1 387 ? -11.401 8.521 10.590 1.00 90.12 387 GLN A O 1
ATOM 3031 N N . PHE A 1 388 ? -9.497 7.760 11.510 1.00 86.31 388 PHE A N 1
ATOM 3032 C CA . PHE A 1 388 ? -8.809 7.405 10.274 1.00 86.31 388 PHE A CA 1
ATOM 3033 C C . PHE A 1 388 ? -8.809 5.892 10.068 1.00 86.31 388 PHE A C 1
ATOM 3035 O O . PHE A 1 388 ? -9.126 5.445 8.975 1.00 86.31 388 PHE A O 1
ATOM 3042 N N . SER A 1 389 ? -8.511 5.131 11.126 1.00 84.88 389 SER A N 1
ATOM 3043 C CA . SER A 1 389 ? -8.293 3.684 11.048 1.00 84.88 389 SER A CA 1
ATOM 3044 C C . SER A 1 389 ? -9.520 2.823 11.346 1.00 84.88 389 SER A C 1
ATOM 3046 O O . SER A 1 389 ? -9.531 1.618 11.106 1.00 84.88 389 SER A O 1
ATOM 3048 N N . GLY A 1 390 ? -10.544 3.400 11.979 1.00 92.38 390 GLY A N 1
ATOM 3049 C CA . GLY A 1 390 ? -11.683 2.656 12.523 1.00 92.38 390 GLY A CA 1
ATOM 3050 C C . GLY A 1 390 ? -11.344 1.733 13.701 1.00 92.38 390 GLY A C 1
ATOM 3051 O O . GLY A 1 390 ? -12.243 1.090 14.238 1.00 92.38 390 GLY A O 1
ATOM 3052 N N . ILE A 1 391 ? -10.082 1.666 14.139 1.00 95.69 391 ILE A N 1
ATOM 3053 C CA . ILE A 1 391 ? -9.647 0.778 15.220 1.00 95.69 391 ILE A CA 1
ATOM 3054 C C . ILE A 1 391 ? -10.083 1.347 16.566 1.00 95.69 391 ILE A C 1
ATOM 3056 O O . ILE A 1 391 ? -9.803 2.505 16.887 1.00 95.69 391 ILE A O 1
ATOM 3060 N N . THR A 1 392 ? -10.743 0.524 17.379 1.00 94.06 392 THR A N 1
ATOM 3061 C CA . THR A 1 392 ? -11.127 0.878 18.750 1.00 94.06 392 THR A CA 1
ATOM 3062 C C . THR A 1 392 ? -10.371 0.041 19.773 1.00 94.06 392 THR A C 1
ATOM 3064 O O . THR A 1 392 ? -9.816 -1.019 19.467 1.00 94.06 392 THR A O 1
ATOM 3067 N N . LYS A 1 393 ? -10.371 0.507 21.022 1.00 95.12 393 LYS A N 1
ATOM 3068 C CA . LYS A 1 393 ? -9.784 -0.238 22.135 1.00 95.12 393 LYS A CA 1
ATOM 3069 C C . LYS A 1 393 ? -10.454 -1.600 22.316 1.00 95.12 393 LYS A C 1
ATOM 3071 O O . LYS A 1 393 ? -9.776 -2.603 22.486 1.00 95.12 393 LYS A O 1
ATOM 3076 N N . GLU A 1 394 ? -11.776 -1.645 22.213 1.00 96.44 394 GLU A N 1
ATOM 3077 C CA . GLU A 1 394 ? -12.579 -2.851 22.416 1.00 96.44 394 GLU A CA 1
ATOM 3078 C C . GLU A 1 394 ? -12.271 -3.925 21.364 1.00 96.44 394 GLU A C 1
ATOM 3080 O O . GLU A 1 394 ? -12.328 -5.115 21.669 1.00 96.44 394 GLU A O 1
ATOM 3085 N N . MET A 1 395 ? -11.911 -3.512 20.142 1.00 95.00 395 MET A N 1
ATOM 3086 C CA . MET A 1 395 ? -11.461 -4.425 19.090 1.00 95.00 395 MET A CA 1
ATOM 3087 C C . MET A 1 395 ? -10.103 -5.055 19.415 1.00 95.00 395 MET A C 1
ATOM 3089 O O . MET A 1 395 ? -9.906 -6.229 19.112 1.00 95.00 395 MET A O 1
ATOM 3093 N N . LEU A 1 396 ? -9.176 -4.296 20.015 1.00 95.62 396 LEU A N 1
ATOM 3094 C CA . LEU A 1 396 ? -7.801 -4.738 20.285 1.00 95.62 396 LEU A CA 1
ATOM 3095 C C . LEU A 1 396 ? -7.603 -5.404 21.653 1.00 95.62 396 LEU A C 1
ATOM 3097 O O . LEU A 1 396 ? -6.704 -6.231 21.792 1.00 95.62 396 LEU A O 1
ATOM 3101 N N . ASP A 1 397 ? -8.435 -5.103 22.651 1.00 94.00 397 ASP A N 1
ATOM 3102 C CA . ASP A 1 397 ? -8.355 -5.692 23.994 1.00 94.00 397 ASP A CA 1
ATOM 3103 C C . ASP A 1 397 ? -8.279 -7.241 23.998 1.00 94.00 397 ASP A C 1
ATOM 3105 O O . ASP A 1 397 ? -7.440 -7.782 24.730 1.00 94.00 397 ASP A O 1
ATOM 3109 N N . PRO A 1 398 ? -9.072 -7.985 23.191 1.00 96.88 398 PRO A N 1
ATOM 3110 C CA . PRO A 1 398 ? -8.992 -9.447 23.146 1.00 96.88 398 PRO A CA 1
ATOM 3111 C C . PRO A 1 398 ? -7.889 -9.989 22.220 1.00 96.88 398 PRO A C 1
ATOM 3113 O O . PRO A 1 398 ? -7.681 -11.203 22.180 1.00 96.88 398 PRO A O 1
ATOM 3116 N N . VAL A 1 399 ? -7.206 -9.137 21.452 1.00 97.31 399 VAL A N 1
ATOM 3117 C CA . VAL A 1 399 ? -6.242 -9.561 20.428 1.00 97.31 399 VAL A CA 1
ATOM 3118 C C . VAL A 1 399 ? -4.923 -9.968 21.078 1.00 97.31 399 VAL A C 1
ATOM 3120 O O . VAL A 1 399 ? -4.380 -9.274 21.937 1.00 97.31 399 VAL A O 1
ATOM 3123 N N . THR A 1 400 ? -4.390 -11.109 20.650 1.00 97.12 400 THR A N 1
ATOM 3124 C CA . THR A 1 400 ? -3.088 -11.630 21.097 1.00 97.12 400 THR A CA 1
ATOM 3125 C C . THR A 1 400 ? -2.071 -11.754 19.969 1.00 97.12 400 THR A C 1
ATOM 3127 O O . THR A 1 400 ? -0.900 -11.980 20.251 1.00 97.12 400 THR A O 1
ATOM 3130 N N . THR A 1 401 ? -2.503 -11.609 18.714 1.00 98.12 401 THR A N 1
ATOM 3131 C CA . THR A 1 401 ? -1.636 -11.662 17.536 1.00 98.12 401 THR A CA 1
ATOM 3132 C C . THR A 1 401 ? -0.631 -10.520 17.577 1.00 98.12 401 THR A C 1
ATOM 3134 O O . THR A 1 401 ? -1.012 -9.355 17.676 1.00 98.12 401 THR A O 1
ATOM 3137 N N . THR A 1 402 ? 0.650 -10.862 17.501 1.00 98.19 402 THR A N 1
ATOM 3138 C CA . THR A 1 402 ? 1.763 -9.910 17.557 1.00 98.19 402 THR A CA 1
ATOM 3139 C C . THR A 1 402 ? 2.269 -9.562 16.159 1.00 98.19 402 THR A C 1
ATOM 3141 O O . THR A 1 402 ? 1.964 -10.246 15.179 1.00 98.19 402 THR A O 1
ATOM 3144 N N . LEU A 1 403 ? 3.104 -8.522 16.058 1.00 98.06 403 LEU A N 1
ATOM 3145 C CA . LEU A 1 403 ? 3.802 -8.205 14.810 1.00 98.06 403 LEU A CA 1
ATOM 3146 C C . LEU A 1 403 ? 4.641 -9.394 14.309 1.00 98.06 403 LEU A C 1
ATOM 3148 O O . LEU A 1 403 ? 4.652 -9.671 13.114 1.00 98.06 403 LEU A O 1
ATOM 3152 N N . ALA A 1 404 ? 5.303 -10.121 15.213 1.00 98.06 404 ALA A N 1
ATOM 3153 C CA . ALA A 1 404 ? 6.128 -11.274 14.857 1.00 98.06 404 ALA A CA 1
ATOM 3154 C C . ALA A 1 404 ? 5.303 -12.422 14.245 1.00 98.06 404 ALA A C 1
ATOM 3156 O O . ALA A 1 404 ? 5.759 -13.067 13.298 1.00 98.06 404 ALA A O 1
ATOM 3157 N N . ASP A 1 405 ? 4.080 -12.650 14.740 1.00 98.31 405 ASP A N 1
ATOM 3158 C CA . ASP A 1 405 ? 3.164 -13.644 14.165 1.00 98.31 405 ASP A CA 1
ATOM 3159 C C . ASP A 1 405 ? 2.799 -13.272 12.722 1.00 98.31 405 ASP A C 1
ATOM 3161 O O . ASP A 1 405 ? 2.900 -14.102 11.819 1.00 98.31 405 ASP A O 1
ATOM 3165 N N . ILE A 1 406 ? 2.462 -11.998 12.487 1.00 98.31 406 ILE A N 1
ATOM 3166 C CA . ILE A 1 406 ? 2.155 -11.487 11.145 1.00 98.31 406 ILE A CA 1
ATOM 3167 C C . ILE A 1 406 ? 3.368 -11.560 10.223 1.00 98.31 406 ILE A C 1
ATOM 3169 O O . ILE A 1 406 ? 3.237 -12.007 9.088 1.00 98.31 406 ILE A O 1
ATOM 3173 N N . GLN A 1 407 ? 4.554 -11.165 10.688 1.00 98.50 407 GLN A N 1
ATOM 3174 C CA . GLN A 1 407 ? 5.782 -11.259 9.899 1.00 98.50 407 GLN A CA 1
ATOM 3175 C C . GLN A 1 407 ? 6.053 -12.699 9.459 1.00 98.50 407 GLN A C 1
ATOM 3177 O O . GLN A 1 407 ? 6.391 -12.926 8.301 1.00 98.50 407 GLN A O 1
ATOM 3182 N N . LYS A 1 408 ? 5.857 -13.679 10.348 1.00 98.25 408 LYS A N 1
ATOM 3183 C CA . LYS A 1 408 ? 6.011 -15.095 10.004 1.00 98.25 408 LYS A CA 1
ATOM 3184 C C . LYS A 1 408 ? 5.027 -15.524 8.913 1.00 98.25 408 LYS A C 1
ATOM 3186 O O . LYS A 1 408 ? 5.444 -16.142 7.939 1.00 98.25 408 LYS A O 1
ATOM 3191 N N . GLU A 1 409 ? 3.751 -15.173 9.049 1.00 97.94 409 GLU A N 1
ATOM 3192 C CA . GLU A 1 409 ? 2.739 -15.483 8.032 1.00 97.94 409 GLU A CA 1
ATOM 3193 C C . GLU A 1 409 ? 3.042 -14.797 6.692 1.00 97.94 409 GLU A C 1
ATOM 3195 O O . GLU A 1 409 ? 2.919 -15.411 5.634 1.00 97.94 409 GLU A O 1
ATOM 3200 N N . LEU A 1 410 ? 3.511 -13.547 6.717 1.00 98.19 410 LEU A N 1
ATOM 3201 C CA . LEU A 1 410 ? 3.920 -12.831 5.511 1.00 98.19 410 LEU A CA 1
ATOM 3202 C C . LEU A 1 410 ? 5.135 -13.474 4.843 1.00 98.19 410 LEU A C 1
ATOM 3204 O O . LEU A 1 410 ? 5.157 -13.565 3.624 1.00 98.19 410 LEU A O 1
ATOM 3208 N N . LEU A 1 411 ? 6.122 -13.961 5.594 1.00 97.62 411 LEU A N 1
ATOM 3209 C CA . LEU A 1 411 ? 7.269 -14.667 5.011 1.00 97.62 411 LEU A CA 1
ATOM 3210 C C . LEU A 1 411 ? 6.871 -15.992 4.337 1.00 97.62 411 LEU A C 1
ATOM 3212 O O . LEU A 1 411 ? 7.550 -16.424 3.407 1.00 97.62 411 LEU A O 1
ATOM 3216 N N . GLU A 1 412 ? 5.767 -16.614 4.762 1.00 96.62 412 GLU A N 1
ATOM 3217 C CA . GLU A 1 412 ? 5.195 -17.799 4.110 1.00 96.62 412 GLU A CA 1
ATOM 3218 C C . GLU A 1 412 ? 4.368 -17.433 2.859 1.00 96.62 412 GLU A C 1
ATOM 3220 O O . GLU A 1 412 ? 4.407 -18.152 1.858 1.00 96.62 412 GLU A O 1
ATOM 3225 N N . LEU A 1 413 ? 3.642 -16.309 2.887 1.00 96.50 413 LEU A N 1
ATOM 3226 C CA . LEU A 1 413 ? 2.791 -15.842 1.781 1.00 96.50 413 LEU A CA 1
ATOM 3227 C C . LEU A 1 413 ? 3.567 -15.121 0.665 1.00 96.50 413 LEU A C 1
ATOM 3229 O O . LEU A 1 413 ? 3.198 -15.205 -0.510 1.00 96.50 413 LEU A O 1
ATOM 3233 N N . LEU A 1 414 ? 4.612 -14.372 1.020 1.00 97.12 414 LEU A N 1
ATOM 3234 C CA . LEU A 1 414 ? 5.390 -13.538 0.108 1.00 97.12 414 LEU A CA 1
ATOM 3235 C C . LEU A 1 414 ? 6.556 -14.334 -0.472 1.00 97.12 414 LEU A C 1
ATOM 3237 O O . LEU A 1 414 ? 7.650 -14.411 0.083 1.00 97.12 414 LEU A O 1
ATOM 3241 N N . THR A 1 415 ? 6.308 -14.904 -1.643 1.00 95.38 415 THR A N 1
ATOM 3242 C CA . THR A 1 415 ? 7.303 -15.646 -2.417 1.00 95.38 415 THR A CA 1
ATOM 3243 C C . THR A 1 415 ? 8.145 -14.701 -3.287 1.00 95.38 415 THR A C 1
ATOM 3245 O O . THR A 1 415 ? 7.743 -13.558 -3.527 1.00 95.38 415 THR A O 1
ATOM 3248 N N . PRO A 1 416 ? 9.262 -15.167 -3.882 1.00 95.50 416 PRO A N 1
ATOM 3249 C CA . PRO A 1 416 ? 9.965 -14.407 -4.919 1.00 95.50 416 PRO A CA 1
ATOM 3250 C C . PRO A 1 416 ? 9.072 -13.956 -6.080 1.00 95.50 416 PRO A C 1
ATOM 3252 O O . PRO A 1 416 ? 9.332 -12.932 -6.710 1.00 95.50 416 PRO A O 1
ATOM 3255 N N . ARG A 1 417 ? 7.990 -14.694 -6.363 1.00 94.69 417 ARG A N 1
ATOM 3256 C CA . ARG A 1 417 ? 7.043 -14.385 -7.443 1.00 94.69 417 ARG A CA 1
ATOM 3257 C C . ARG A 1 417 ? 5.964 -13.376 -7.057 1.00 94.69 417 ARG A C 1
ATOM 3259 O O . ARG A 1 417 ? 5.180 -12.981 -7.925 1.00 94.69 417 ARG A O 1
ATOM 3266 N N . THR A 1 418 ? 5.912 -12.983 -5.792 1.00 97.50 418 THR A N 1
ATOM 3267 C CA . THR A 1 418 ? 4.900 -12.074 -5.276 1.00 97.50 418 THR A CA 1
ATOM 3268 C C . THR A 1 418 ? 5.259 -10.626 -5.606 1.00 97.50 418 THR A C 1
ATOM 3270 O O . THR A 1 418 ? 6.427 -10.248 -5.624 1.00 97.50 418 THR A O 1
ATOM 3273 N N . VAL A 1 419 ? 4.242 -9.832 -5.928 1.00 97.75 419 VAL A N 1
ATOM 3274 C CA . VAL A 1 419 ? 4.311 -8.385 -6.126 1.00 97.75 419 VAL A CA 1
ATOM 3275 C C . VAL A 1 419 ? 3.302 -7.752 -5.182 1.00 97.75 419 VAL A C 1
ATOM 3277 O O . VAL A 1 419 ? 2.120 -8.104 -5.225 1.00 97.75 419 VAL A O 1
ATOM 3280 N N . LEU A 1 420 ? 3.771 -6.824 -4.351 1.00 98.50 420 LEU A N 1
ATOM 3281 C CA . LEU A 1 420 ? 2.923 -6.040 -3.462 1.00 98.50 420 LEU A CA 1
ATOM 3282 C C . LEU A 1 420 ? 2.396 -4.804 -4.185 1.00 98.50 420 LEU A C 1
ATOM 3284 O O . LEU A 1 420 ? 3.159 -4.093 -4.838 1.00 98.50 420 LEU A O 1
ATOM 3288 N N . VAL A 1 421 ? 1.097 -4.546 -4.058 1.00 98.31 421 VAL A N 1
ATOM 3289 C CA . VAL A 1 421 ? 0.420 -3.365 -4.608 1.00 98.31 421 VAL A CA 1
ATOM 3290 C C . VAL A 1 421 ? -0.249 -2.596 -3.474 1.00 98.31 421 VAL A C 1
ATOM 3292 O O . VAL A 1 421 ? -0.848 -3.205 -2.597 1.00 98.31 421 VAL A O 1
ATOM 3295 N N . GLY A 1 422 ? -0.188 -1.270 -3.482 1.00 97.44 422 GLY A N 1
ATOM 3296 C CA . GLY A 1 422 ? -0.888 -0.466 -2.477 1.00 97.44 422 GLY A CA 1
ATOM 3297 C C . GLY A 1 422 ? -0.755 1.031 -2.718 1.00 97.44 422 GLY A C 1
ATOM 3298 O O . GLY A 1 422 ? -0.425 1.463 -3.829 1.00 97.44 422 GLY A O 1
ATOM 3299 N N . HIS A 1 423 ? -1.044 1.831 -1.696 1.00 96.44 423 HIS A N 1
ATOM 3300 C CA . HIS A 1 423 ? -0.982 3.289 -1.758 1.00 96.44 423 HIS A CA 1
ATOM 3301 C C . HIS A 1 423 ? -0.156 3.836 -0.596 1.00 96.44 423 HIS A C 1
ATOM 3303 O O . HIS A 1 423 ? -0.576 3.729 0.545 1.00 96.44 423 HIS A O 1
ATOM 3309 N N . SER A 1 424 ? 0.990 4.459 -0.887 1.00 95.69 424 SER A N 1
ATOM 3310 C CA . SER A 1 424 ? 1.956 4.907 0.131 1.00 95.69 424 SER A CA 1
ATOM 3311 C C . SER A 1 424 ? 2.472 3.760 1.013 1.00 95.69 424 SER A C 1
ATOM 3313 O O . SER A 1 424 ? 2.600 3.896 2.233 1.00 95.69 424 SER A O 1
ATOM 3315 N N . LEU A 1 425 ? 2.822 2.636 0.370 1.00 97.50 425 LEU A N 1
ATOM 3316 C CA . LEU A 1 425 ? 3.224 1.387 1.034 1.00 97.50 425 LEU A CA 1
ATOM 3317 C C . LEU A 1 425 ? 4.488 1.512 1.898 1.00 97.50 425 LEU A C 1
ATOM 3319 O O . LEU A 1 425 ? 4.798 0.605 2.671 1.00 97.50 425 LEU A O 1
ATOM 3323 N N . ASN A 1 426 ? 5.239 2.610 1.795 1.00 96.25 426 ASN A N 1
ATOM 3324 C CA . ASN A 1 426 ? 6.381 2.871 2.666 1.00 96.25 426 ASN A CA 1
ATOM 3325 C C . ASN A 1 426 ? 5.953 2.926 4.139 1.00 96.25 426 ASN A C 1
ATOM 3327 O O . ASN A 1 426 ? 6.685 2.439 5.003 1.00 96.25 426 ASN A O 1
ATOM 3331 N N . SER A 1 427 ? 4.768 3.475 4.421 1.00 95.31 427 SER A N 1
ATOM 3332 C CA . SER A 1 427 ? 4.226 3.560 5.779 1.00 95.31 427 SER A CA 1
ATOM 3333 C C . SER A 1 427 ? 3.842 2.175 6.299 1.00 95.31 427 SER A C 1
ATOM 3335 O O . SER A 1 427 ? 4.259 1.795 7.395 1.00 95.31 427 SER A O 1
ATOM 3337 N N . ASP A 1 428 ? 3.146 1.385 5.480 1.00 98.06 428 ASP A N 1
ATOM 3338 C CA . ASP A 1 428 ? 2.729 0.019 5.801 1.00 98.06 428 ASP A CA 1
ATOM 3339 C C . ASP A 1 428 ? 3.926 -0.899 6.051 1.00 98.06 428 ASP A C 1
ATOM 3341 O O . ASP A 1 428 ? 4.009 -1.560 7.085 1.00 98.06 428 ASP A O 1
ATOM 3345 N N . LEU A 1 429 ? 4.901 -0.910 5.137 1.00 98.12 429 LEU A N 1
ATOM 3346 C CA . LEU A 1 429 ? 6.099 -1.744 5.253 1.00 98.12 429 LEU A CA 1
ATOM 3347 C C . LEU A 1 429 ? 6.986 -1.331 6.432 1.00 98.12 429 LEU A C 1
ATOM 3349 O O . LEU A 1 429 ? 7.626 -2.186 7.047 1.00 98.12 429 LEU A O 1
ATOM 3353 N N . THR A 1 430 ? 6.985 -0.046 6.799 1.00 97.25 430 THR A N 1
ATOM 3354 C CA . THR A 1 430 ? 7.664 0.436 8.010 1.00 97.25 430 THR A CA 1
ATOM 3355 C C . THR A 1 430 ? 6.962 -0.040 9.278 1.00 97.25 430 THR A C 1
ATOM 3357 O O . THR A 1 430 ? 7.634 -0.530 10.187 1.00 97.25 430 THR A O 1
ATOM 3360 N N . ALA A 1 431 ? 5.629 0.040 9.339 1.00 96.81 431 ALA A N 1
ATOM 3361 C CA . ALA A 1 431 ? 4.848 -0.480 10.463 1.00 96.81 431 ALA A CA 1
ATOM 3362 C C . ALA A 1 431 ? 4.990 -2.008 10.599 1.00 96.81 431 ALA A C 1
ATOM 3364 O O . ALA A 1 431 ? 5.080 -2.529 11.711 1.00 96.81 431 ALA A O 1
ATOM 3365 N N . LEU A 1 432 ? 5.089 -2.715 9.469 1.00 98.12 432 LEU A N 1
ATOM 3366 C CA . LEU A 1 432 ? 5.358 -4.153 9.403 1.00 98.12 432 LEU A CA 1
ATOM 3367 C C . LEU A 1 432 ? 6.817 -4.521 9.694 1.00 98.12 432 LEU A C 1
ATOM 3369 O O . LEU A 1 432 ? 7.119 -5.698 9.899 1.00 98.12 432 LEU A O 1
ATOM 3373 N N . LYS A 1 433 ? 7.726 -3.539 9.680 1.00 97.94 433 LYS A N 1
ATOM 3374 C CA . LYS A 1 433 ? 9.180 -3.741 9.706 1.00 97.94 433 LYS A CA 1
ATOM 3375 C C . LYS A 1 433 ? 9.617 -4.815 8.700 1.00 97.94 433 LYS A C 1
ATOM 3377 O O . LYS A 1 433 ? 10.357 -5.738 9.031 1.00 97.94 433 LYS A O 1
ATOM 3382 N N . LEU A 1 434 ? 9.114 -4.731 7.475 1.00 98.31 434 LEU A N 1
ATOM 3383 C CA . LEU A 1 434 ? 9.314 -5.733 6.431 1.00 98.31 434 LEU A CA 1
ATOM 3384 C C . LEU A 1 434 ? 9.912 -5.066 5.194 1.00 98.31 434 LEU A C 1
ATOM 3386 O O . LEU A 1 434 ? 9.427 -4.025 4.760 1.00 98.31 434 LEU A O 1
ATOM 3390 N N . THR A 1 435 ? 10.924 -5.678 4.581 1.00 98.06 435 THR A N 1
ATOM 3391 C CA . THR A 1 435 ? 11.383 -5.268 3.247 1.00 98.06 435 THR A CA 1
ATOM 3392 C C . THR A 1 435 ? 10.973 -6.296 2.196 1.00 98.06 435 THR A C 1
ATOM 3394 O O . THR A 1 435 ? 11.068 -7.505 2.411 1.00 98.06 435 THR A O 1
ATOM 3397 N N . HIS A 1 436 ? 10.533 -5.812 1.033 1.00 98.00 436 HIS A N 1
ATOM 3398 C CA . HIS A 1 436 ? 10.191 -6.630 -0.130 1.00 98.00 436 HIS A CA 1
ATOM 3399 C C . HIS A 1 436 ? 10.639 -5.907 -1.410 1.00 98.00 436 HIS A C 1
ATOM 3401 O O . HIS A 1 436 ? 10.460 -4.693 -1.503 1.00 98.00 436 HIS A O 1
ATOM 3407 N N . PRO A 1 437 ? 11.253 -6.583 -2.399 1.00 97.00 437 PRO A N 1
ATOM 3408 C CA . PRO A 1 437 ? 11.804 -5.882 -3.555 1.00 97.00 437 PRO A CA 1
ATOM 3409 C C . PRO A 1 437 ? 10.756 -5.499 -4.604 1.00 97.00 437 PRO A C 1
ATOM 3411 O O . PRO A 1 437 ? 10.960 -4.519 -5.314 1.00 97.00 437 PRO A O 1
ATOM 3414 N N . PHE A 1 438 ? 9.652 -6.236 -4.730 1.00 97.69 438 PHE A N 1
ATOM 3415 C CA . PHE A 1 438 ? 8.706 -6.052 -5.830 1.00 97.69 438 PHE A CA 1
ATOM 3416 C C . PHE A 1 438 ? 7.463 -5.288 -5.380 1.00 97.69 438 PHE A C 1
ATOM 3418 O O . PHE A 1 438 ? 6.456 -5.876 -4.991 1.00 97.69 438 PHE A O 1
ATOM 3425 N N . ILE A 1 439 ? 7.556 -3.963 -5.437 1.00 98.12 439 ILE A N 1
ATOM 3426 C CA . ILE A 1 439 ? 6.526 -3.045 -4.949 1.00 98.12 439 ILE A CA 1
ATOM 3427 C C . ILE A 1 439 ? 5.941 -2.262 -6.121 1.00 98.12 439 ILE A C 1
ATOM 3429 O O . ILE A 1 439 ? 6.667 -1.821 -7.010 1.00 98.12 439 ILE A O 1
ATOM 3433 N N . ILE A 1 440 ? 4.625 -2.091 -6.103 1.00 98.12 440 ILE A N 1
ATOM 3434 C CA . ILE A 1 440 ? 3.864 -1.202 -6.973 1.00 98.12 440 ILE A CA 1
ATOM 3435 C C . ILE A 1 440 ? 3.102 -0.251 -6.062 1.00 98.12 440 ILE A C 1
ATOM 3437 O O . ILE A 1 440 ? 2.097 -0.618 -5.453 1.00 98.12 440 ILE A O 1
ATOM 3441 N N . ASP A 1 441 ? 3.582 0.982 -5.977 1.00 97.50 441 ASP A N 1
ATOM 3442 C CA . ASP A 1 441 ? 2.937 2.011 -5.175 1.00 97.50 441 ASP A CA 1
ATOM 3443 C C . ASP A 1 441 ? 2.167 2.978 -6.073 1.00 97.50 441 ASP A C 1
ATOM 3445 O O . ASP A 1 441 ? 2.731 3.703 -6.897 1.00 97.50 441 ASP A O 1
ATOM 3449 N N . THR A 1 442 ? 0.850 2.998 -5.902 1.00 95.06 442 THR A N 1
ATOM 3450 C CA . THR A 1 442 ? -0.035 3.884 -6.656 1.00 95.06 442 THR A CA 1
ATOM 3451 C C . THR A 1 442 ? 0.217 5.365 -6.371 1.00 95.06 442 THR A C 1
ATOM 3453 O O . THR A 1 442 ? -0.020 6.172 -7.266 1.00 95.06 442 THR A O 1
ATOM 3456 N N . ALA A 1 443 ? 0.738 5.730 -5.193 1.00 92.31 443 ALA A N 1
ATOM 3457 C CA . ALA A 1 443 ? 1.128 7.103 -4.870 1.00 92.31 443 ALA A CA 1
ATOM 3458 C C . ALA A 1 443 ? 2.375 7.550 -5.653 1.00 92.31 443 ALA A C 1
ATOM 3460 O O . ALA A 1 443 ? 2.475 8.713 -6.029 1.00 92.31 443 ALA A O 1
ATOM 3461 N N . ILE A 1 444 ? 3.291 6.625 -5.968 1.00 91.31 444 ILE A N 1
ATOM 3462 C CA . ILE A 1 444 ? 4.475 6.912 -6.798 1.00 91.31 444 ILE A CA 1
ATOM 3463 C C . ILE A 1 444 ? 4.090 6.999 -8.278 1.00 91.31 444 ILE A C 1
ATOM 3465 O O . ILE A 1 444 ? 4.571 7.868 -9.002 1.00 91.31 444 ILE A O 1
ATOM 3469 N N . ILE A 1 445 ? 3.197 6.118 -8.740 1.00 88.50 445 ILE A N 1
ATOM 3470 C CA . ILE A 1 445 ? 2.741 6.103 -10.140 1.00 88.50 445 ILE A CA 1
ATOM 3471 C C . ILE A 1 445 ? 1.866 7.328 -10.446 1.00 88.50 445 ILE A C 1
ATOM 3473 O O . ILE A 1 445 ? 1.922 7.878 -11.551 1.00 88.50 445 ILE A O 1
ATOM 3477 N N . TYR A 1 446 ? 1.058 7.759 -9.474 1.00 86.44 446 TYR A N 1
ATOM 3478 C CA . TYR A 1 446 ? 0.115 8.870 -9.601 1.00 86.44 446 TYR A CA 1
ATOM 3479 C C . TYR A 1 446 ? 0.298 9.918 -8.479 1.00 86.44 446 TYR A C 1
ATOM 3481 O O . TYR A 1 446 ? -0.620 10.101 -7.676 1.00 86.44 446 TYR A O 1
ATOM 3489 N N . PRO A 1 447 ? 1.447 10.626 -8.444 1.00 68.62 447 PRO A N 1
ATOM 3490 C CA . PRO A 1 447 ? 1.805 11.568 -7.380 1.00 68.62 447 PRO A CA 1
ATOM 3491 C C . PRO A 1 447 ? 1.012 12.876 -7.434 1.00 68.62 447 PRO A C 1
ATOM 3493 O O . PRO A 1 447 ? 0.509 13.247 -8.528 1.00 68.62 447 PRO A O 1
#

Nearest PDB structures (foldseek):
  7yw5-assembly1_A  TM=9.243E-01  e=6.050E-10  Homo sapiens
  5z9x-assembly1_A  TM=6.737E-01  e=1.141E-11  Arabidopsis thaliana
  7yw5-assembly2_B  TM=9.177E-01  e=8.367E-09  Homo sapiens
  1wlj-assembly1_A  TM=9.167E-01  e=1.207E-08  Homo sapiens
  8fyc-assembly1_K  TM=7.031E-01  e=7.652E-04  Megasphaera

Solvent-accessible surface area (backbone atoms only — not comparable to full-atom values): 28288 Å² total; per-residue (Å²): 140,79,84,87,80,89,78,83,86,80,84,88,84,90,76,86,80,91,75,82,89,85,76,86,75,90,53,79,73,65,62,59,69,63,73,76,67,79,78,86,83,88,79,91,84,85,89,80,89,82,89,87,86,90,88,84,90,76,91,77,77,85,76,78,82,78,85,79,60,101,57,93,65,81,80,76,65,60,42,82,46,73,64,86,70,71,43,90,59,62,46,42,51,56,58,53,41,38,44,52,32,33,34,76,48,95,38,68,80,51,92,78,46,46,62,45,53,37,85,61,52,86,78,86,87,86,84,88,69,84,90,77,51,76,41,48,53,71,67,76,37,80,90,51,81,76,51,55,64,55,48,64,58,46,65,75,70,48,89,79,58,85,76,76,55,73,66,55,62,50,50,54,34,52,76,68,72,49,78,80,77,86,60,30,74,72,33,41,66,44,76,43,42,57,90,65,30,52,80,95,51,29,70,53,32,78,76,35,67,58,50,69,52,63,47,78,48,61,42,82,91,73,77,41,78,49,61,60,69,60,43,44,74,66,43,79,76,87,64,52,81,81,47,68,77,48,91,70,88,74,76,78,91,49,60,102,81,62,72,95,68,88,73,38,54,71,80,55,48,55,51,75,67,58,39,51,77,60,71,37,72,76,34,70,58,83,39,86,48,69,71,52,40,54,52,50,48,55,51,26,56,76,70,58,61,33,60,94,65,63,28,48,69,48,73,46,85,46,78,66,64,34,60,59,57,72,91,72,34,61,91,84,44,50,52,54,63,36,46,46,35,38,51,52,61,32,48,25,30,23,71,89,75,42,69,36,42,36,31,44,37,30,26,38,81,88,67,48,78,74,43,77,46,65,31,35,58,92,54,63,74,75,40,50,47,38,95,80,49,69,44,51,66,81,70,44,70,81,46,77,44,35,67,68,58,51,48,54,53,44,53,71,70,40,47,42,37,38,32,43,32,33,69,56,46,47,59,45,31,56,44,62,29,45,25,66,76,46,36,28,40,50,41,74,78,61,112

Foldseek 3Di:
DYDDDDDDDDDDDDDDDDDDDPDDDDDPVVVVVVVVDDDDDDDDDDDDDDDDDDDDDDDDDDDDDDDQPPDRDDPDDKDKDFDALPDPDAAALLLVLLLVCQLPHPGDQRPGMDIDPSPVCPDDDDDDDPPDDPCQFQVNDDPDPVVVVVVVVVVVVCPPDDPDDPVVVQVVCVVVVHDDPSCSVVQDWDADALVRHDPVCRVVNVVDGTDGGYDFDADPVVPGGDDSVVCSVPPDGDADPVRVPDPDDDDPPDPPPDDPAQAAPLVQFDDPVLCVVLPALAALQVPPDPVSSVVSVVVCVVVCLDVVSVADEAPANHLCQQQDDPVQQDVRDNNRNFWEKEKDFAWFAFPVRDTATFWIWIATPVRHTPDTDGAAEPGHTPGRVCVPRVDDPVNRVVDDHHLVNVLVVCSVVDDSNYAYEYASCSSVCVNSSYHDRGYRHPPSVPD

Secondary structure (DSSP, 8-state):
--------------------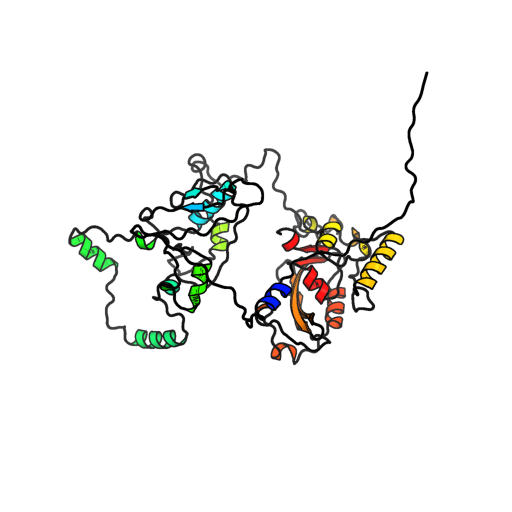-------THHHHTTTS---------------------------PPPPPPSSS------EEE--TT--SSPEEHHHHHHHHHHHHSSPPPPSS-EEETGGG---------TT--HHHHTTSS--SHHHHHHHHHHTTT-TTS----HHHHHHHHHHTTPPPP--GGGTSPEEP-TTTS-GGGTTHHHH-SEE--EEPPEETTTTEEPPHHHHHHHSPPPPPHHHHTS-SPPPP---TT---PPPPGGGGPPPHHHHHHTT----GGG--SHHHHHHHHHHHHHHT-SGGGT-EE-S-S-GGGGS--TTTS-TT-SSTT-EEEEEEEEEEEETTS-EEEEEEEEEETTS-EEEEEE---SSPEEE--HHHH---HHHHTT----HHHHHHHHHHH--TTEEEEESSHHHHHHHTTEE-S-EEEHHHH--

pLDDT: mean 73.97, std 24.29, range [21.3, 98.5]

Mean predicted aligned error: 20.36 Å

Radius of gyration: 31.38 Å; Cα contacts (8 Å, |Δi|>4): 486; chains: 1; bounding box: 113×85×65 Å

Sequence (447 aa):
MPHGAKRKRDPDDYADPVMPPSGGGFGIGQTLSRLQDSASPTSTVEEDEITTKADPATGGVSQKKRRRGENGEKTKYPTLTYVEGRLQSSIRIADLQSLLLYCFADGIAPQWISMKHSGHVKKVVVLMVPGLEIGMFNGSVPLDDKAEAANETADKTADEKAENDPHDEEFERWKKGLPLPDRSHRFNPQSLSRENLPEPLQELADMFPHIWPVKAPGDTKYNKVHSPLQAILLSQLPKTQEEAKMKGPRPPRNEKNFISKRTPITAFITPKLELRENDYVLHPVYFTTEPEKAAEHRIRERAGTTAEHGWVDTHVESLADGEPPESEVQKGSMTAGRQVLALDCEMCITEGGKSELTRISLVNWDGEVVLDKLVKPDLPIINYLTQFSGITKEMLDPVTTTLADIQKELLELLTPRTVLVGHSLNSDLTALKLTHPFIIDTAIIYP